Protein 7U4F (pdb70)

Secondary structure (DSSP, 8-state):
-------SPBPP-SEEEEEEE--HHHHHTTS-BEEEEEEEEEE-SS-EEEEEEEEEEESSSGGGTTTT-S--TT-EEEEEETT---BTT-EEEEE-SEEEEEE-SSSEEEEEEEEETTEEEEEEEETTEEEEEEE-SSSS--B--SS--EEETTEEEEEEEEE-SSS-EEEEEEEEETTEEEEEEE--SS----EEEEEEEETTEEEEEEE--SS-SSPEEEEE-TTT--EEEEE---SS---SS---TTT----SSS---SS-SS-----EEEETTEEEEEE-SSSSSSEEEEEEEETTTTTSTT---EEEEEEEEEEEEE---EEEEEEE-SSSEEEEEEEEEEEETTT-TTSS-EEEEEEEEEEESS------------GGGS--

B-factor: mean 16.78, std 9.75, range [7.31, 65.31]

Organism: NCBI:txid480019

Solvent-accessible surface area: 14788 Å² total; per-residue (Å²): 116,147,59,23,60,16,73,70,94,51,20,122,12,55,0,1,30,83,98,24,57,7,54,3,1,139,81,1,46,74,38,81,11,21,0,2,30,10,1,0,0,1,4,24,83,132,95,16,39,0,0,0,1,0,14,38,9,14,1,91,56,71,143,1,84,72,11,37,97,72,84,34,97,147,1,18,0,0,26,16,76,32,34,58,30,6,68,122,65,10,143,87,19,15,98,0,13,2,0,0,0,3,17,0,8,102,11,36,1,13,0,1,0,29,43,106,59,130,94,2,62,0,23,0,28,17,82,74,147,112,50,26,58,40,46,6,65,29,101,116,46,0,36,5,1,11,0,9,2,5,1,8,104,5,14,2,2,0,4,1,4,0,7,39,52,84,16,186,30,69,9,53,0,1,0,0,68,99,0,113,34,66,73,59,7,87,39,61,54,39,8,70,4,2,10,31,1,0,2,0,4,111,114,68,11,4,28,0,0,0,29,1,16,68,59,0,0,1,8,0,15,0,36,4,42,14,135,93,56,58,16,94,12,34,1,9,10,1,0,7,3,6,1,4,31,4,84,75,57,99,62,2,25,1,110,16,118,84,6,25,100,20,76,7,32,132,3,4,1,1,1,3,1,10,44,62,89,30,0,0,4,1,10,2,13,21,57,152,114,71,22,0,2,11,1,0,38,0,55,76,0,38,57,108,64,44,10,73,111,64,83,56,112,17,44,1,0,49,158,72,52,44,0,1,17,2,0,1,0,1,45,77,32,195,77,33,3,28,6,2,1,0,0,0,0,9,25,0,68,117,132,31,79,95,2,71,0,4,0,4,0,2,4,1,3,17,10,27,80,36,135,78,57,142,30,44,78,32,4,35,12,70,18,116,132,20,31,133

Sequence (388 aa):
AEYRNWSSKPQCNITGFAPFSKDNSSIRLSSAGGDIWVTREPYVSCDPDKCYQFALGQGTTLNNGHSNDTVHDRTPYRTLLMNNELGVPFHLGTKQVVCIAWSSSSCHDGKAWLHVCVTGDDENATASFIYNGRLVDSIGSWSKKILRTQESECVCINGTCTTVVVMTDGSASGKADTKILFIEEEGKKIVHTSPLSGSSAQHHVEECSCYPRYPGVRCVCRDNWKGSNRPIVDINVKDYSIVSSYVCSGLVGDTPRKNDSSSSSSHCLDPNNNEEGGHGVKGWAFDDGNDVWMGRTISEKLRSGYETFKVIEGWSKPNSKLQINRQVIVDRGNRSGYSGIFSVEGKSCINRCFYVELIRGRKQETEVLWTSNSIVVFCGTSGTYGTGSWPDGADINLMPI

Nearest PDB structures (foldseek):
  8dwb-assembly1_AAA  TM=1.002E+00  e=9.371E-78  Influenza A virus (A/Moscow/10/1999(H3N2))
  7u4g-assembly1_A  TM=1.002E+00  e=2.809E-74  Influenza A virus (A/Shandong/9/1993(H3N2))
  6n6b-assembly1_A  TM=1.002E+00  e=1.464E-73  Influenza A virus (A/Minnesota/11/2010(H3N2))
  4h53-assembly1_A  TM=1.002E+00  e=1.139E-72  Influenza A virus (A/RI/5+/1957(H2N2))
  7u4e-assembly1_D  TM=1.002E+00  e=1.617E-72  Influenza A virus (A/Bilthoven/17938/1969(H3N2))

Radius of gyration: 19.18 Å; Cα contacts (8 Å, |Δi|>4): 1269; chains: 1; bounding box: 48×46×50 Å

InterPro domains:
  IPR001860 Glycoside hydrolase, family 34 [MF_04071] (1-468)
  IPR001860 Glycoside hydrolase, family 34 [PF00064] (70-463)
  IPR033654 Sialidase, Influenza viruses A/B [cd15483] (83-466)
  IPR036278 Sialidase superfamily [SSF50939] (83-467)

Foldseek 3Di:
DFFDAQPFAADDFLDWFFDEWQLQQQVLLPAFAFFFDLKEKEAAQPAIKIKTWTPLGTFLGPSQFPAPDQADQNIFIWMDGTRHGHHPPTDRLGGASAWEWYQRNPWIWIWGWHDDQQKIKTFIQIRNGTDDMDIAPRRGHKHFASYYWDYHRQWTKTKIWGDDLAAATWIWIFIAGRRHTPDIGTADEQERAFHNWFWDDDPPWIKTWGARQYQALFTKIWTAHNPPGDIYIWTFQEQCGAWAQFDDSVPGFFHTRHGPSGPRHGTAAFGWDDDPQKIWTKHAPDNHAQFWMKIWIFVSRRPGHHGHRTDSMATAADRVFGWGHKHWYWHDDPRHIWIKMKIWRKDDPDVHPLGRHIHTIMTIIIGDPDDDDYDHDHSPDDSNSHND

Structure (mmCIF, N/CA/C/O backbone):
data_7U4F
#
_entry.id   7U4F
#
_cell.length_a   136.153
_cell.length_b   136.153
_cell.length_c   150.767
_cell.angle_alpha   90.000
_cell.angle_beta   90.000
_cell.angle_gamma   90.000
#
_symmetry.space_group_name_H-M   'I 4 2 2'
#
loop_
_entity.id
_entity.type
_entity.pdbx_description
1 polymer Neuraminidase
2 branched alpha-D-mannopyranose-(1-2)-alpha-D-mannopyranose-(1-3)-[alpha-D-mannopyranose-(1-3)-alpha-D-mannopyranose-(1-6)]beta-D-mannopyranose-(1-4)-2-acetamido-2-deoxy-beta-D-glucopyranose-(1-4)-2-acetamido-2-deoxy-beta-D-glucopyranose
3 branched beta-D-mannopyranose-(1-4)-2-acetamido-2-deoxy-beta-D-glucopyranose
4 non-polymer 'CALCIUM ION'
5 non-polymer 'SULFATE ION'
6 water water
#
loop_
_atom_site.group_PDB
_atom_site.id
_atom_site.type_symbol
_atom_site.label_atom_id
_atom_site.label_alt_id
_atom_site.label_comp_id
_atom_site.label_asym_id
_atom_site.label_entity_id
_atom_site.label_seq_id
_atom_site.pdbx_PDB_ins_code
_atom_site.Cartn_x
_atom_site.Cartn_y
_atom_site.Cartn_z
_atom_site.occupancy
_atom_site.B_iso_or_equiv
_atom_site.auth_seq_id
_atom_site.auth_comp_id
_atom_site.auth_asym_id
_atom_site.auth_atom_id
_atom_site.pdbx_PDB_model_num
ATOM 1 N N . ALA A 1 6 ? -8.445 -7.253 -23.620 1.00 39.29 82 ALA A N 1
ATOM 2 C CA . ALA A 1 6 ? -9.650 -7.593 -24.418 1.00 31.62 82 ALA A CA 1
ATOM 3 C C . ALA A 1 6 ? -10.495 -8.657 -23.716 1.00 29.88 82 ALA A C 1
ATOM 4 O O . ALA A 1 6 ? -10.001 -9.553 -23.040 1.00 33.44 82 ALA A O 1
ATOM 6 N N . GLU A 1 7 ? -11.813 -8.562 -23.905 1.00 26.05 83 GLU A N 1
ATOM 7 C CA . GLU A 1 7 ? -12.765 -9.493 -23.325 1.00 24.06 83 GLU A CA 1
ATOM 8 C C . GLU A 1 7 ? -13.531 -10.140 -24.481 1.00 16.96 83 GLU A C 1
ATOM 9 O O . GLU A 1 7 ? -13.668 -9.551 -25.566 1.00 19.00 83 GLU A O 1
ATOM 15 N N . TYR A 1 8 ? -14.096 -11.321 -24.218 1.00 15.97 84 TYR A N 1
ATOM 16 C CA . TYR A 1 8 ? -15.005 -11.913 -25.188 1.00 14.74 84 TYR A CA 1
ATOM 17 C C . TYR A 1 8 ? -16.236 -11.046 -25.332 1.00 16.87 84 TYR A C 1
ATOM 18 O O . TYR A 1 8 ? -16.835 -10.594 -24.338 1.00 17.26 84 TYR A O 1
ATOM 27 N N . ARG A 1 9 ? -16.724 -10.951 -26.580 1.00 13.83 85 ARG A N 1
ATOM 28 C CA . ARG A 1 9 ? -18.063 -10.390 -26.843 1.00 13.16 85 ARG A CA 1
ATOM 29 C C . ARG A 1 9 ? -19.132 -11.353 -26.327 1.00 12.91 85 ARG A C 1
ATOM 30 O O . ARG A 1 9 ? -19.129 -12.566 -26.604 1.00 13.77 85 ARG A O 1
ATOM 38 N N . ASN A 1 10 ? -20.163 -10.762 -25.690 1.00 13.48 86 ASN A N 1
ATOM 39 C CA . ASN A 1 10 ? -21.371 -11.499 -25.404 1.00 13.66 86 ASN A CA 1
ATOM 40 C C . ASN A 1 10 ? -22.595 -10.996 -26.176 1.00 13.98 86 ASN A C 1
ATOM 41 O O . ASN A 1 10 ? -23.587 -11.708 -26.209 1.00 15.13 86 ASN A O 1
ATOM 46 N N . TRP A 1 11 ? -22.537 -9.797 -26.766 1.00 13.26 87 TRP A N 1
ATOM 47 C CA . TRP A 1 11 ? -23.662 -9.245 -27.529 1.00 13.24 87 TRP A CA 1
ATOM 48 C C . TRP A 1 11 ? -24.930 -9.171 -26.663 1.00 15.62 87 TRP A C 1
ATOM 49 O O . TRP A 1 11 ? -26.057 -9.346 -27.161 1.00 16.30 87 TRP A O 1
ATOM 60 N N A SER A 1 12 ? -24.754 -8.838 -25.371 0.93 15.52 88 SER A N 1
ATOM 61 N N B SER A 1 12 ? -24.775 -8.815 -25.384 0.07 15.35 88 SER A N 1
ATOM 62 C CA A SER A 1 12 ? -25.903 -8.924 -24.457 0.93 17.13 88 SER A CA 1
ATOM 63 C CA B SER A 1 12 ? -25.888 -8.928 -24.451 0.07 15.53 88 SER A CA 1
ATOM 64 C C A SER A 1 12 ? -26.799 -7.684 -24.439 0.93 17.39 88 SER A C 1
ATOM 65 C C B SER A 1 12 ? -26.892 -7.780 -24.575 0.07 15.36 88 SER A C 1
ATOM 66 O O A SER A 1 12 ? -27.940 -7.719 -23.951 0.93 22.37 88 SER A O 1
ATOM 67 O O B SER A 1 12 ? -28.040 -7.924 -24.155 0.07 15.29 88 SER A O 1
ATOM 72 N N . LYS A 1 13 ? -26.480 -6.664 -25.186 1.00 15.59 89 LYS A N 1
ATOM 73 C CA . LYS A 1 13 ? -27.300 -5.466 -25.254 1.00 13.73 89 LYS A CA 1
ATOM 74 C C . LYS A 1 13 ? -28.524 -5.718 -26.132 1.00 13.47 89 LYS A C 1
ATOM 75 O O . LYS A 1 13 ? -28.522 -6.625 -27.005 1.00 14.80 89 LYS A O 1
ATOM 81 N N . PRO A 1 14 ? -29.635 -4.951 -25.961 1.00 13.74 90 PRO A N 1
ATOM 82 C CA . PRO A 1 14 ? -30.804 -5.131 -26.820 1.00 14.27 90 PRO A CA 1
ATOM 83 C C . PRO A 1 14 ? -30.517 -4.698 -28.264 1.00 13.20 90 PRO A C 1
ATOM 84 O O . PRO A 1 14 ? -29.578 -3.918 -28.505 1.00 14.27 90 PRO A O 1
ATOM 88 N N . GLN A 1 15 ? -31.351 -5.181 -29.171 1.00 13.00 91 GLN A N 1
ATOM 89 C CA . GLN A 1 15 ? -31.282 -4.716 -30.568 1.00 11.91 91 GLN A CA 1
ATOM 90 C C . GLN A 1 15 ? -31.652 -3.244 -30.593 1.00 13.16 91 GLN A C 1
ATOM 91 O O . GLN A 1 15 ? -32.591 -2.787 -29.946 1.00 15.11 91 GLN A O 1
ATOM 97 N N . CYS A 1 16 ? -30.909 -2.467 -31.389 1.00 11.87 92 CYS A N 1
ATOM 98 C CA . CYS A 1 16 ? -31.302 -1.068 -31.587 1.00 13.07 92 CYS A CA 1
ATOM 99 C C . CYS A 1 16 ? -32.697 -0.938 -32.214 1.00 13.44 92 CYS A C 1
ATOM 100 O O . CYS A 1 16 ? -33.145 -1.762 -32.990 1.00 14.35 92 CYS A O 1
ATOM 103 N N . ASN A 1 17 ? -33.323 0.214 -31.912 1.00 15.25 93 ASN A N 1
ATOM 104 C CA . ASN A 1 17 ? -34.523 0.595 -32.656 1.00 14.66 93 ASN A CA 1
ATOM 105 C C . ASN A 1 17 ? -34.161 0.838 -34.136 1.00 14.69 93 ASN A C 1
ATOM 106 O O . ASN A 1 17 ? -33.068 1.377 -34.450 1.00 16.90 93 ASN A O 1
ATOM 111 N N . ILE A 1 18 ? -35.010 0.401 -35.018 1.00 13.91 94 ILE A N 1
ATOM 112 C CA . ILE A 1 18 ? -34.775 0.460 -36.468 1.00 15.36 94 ILE A CA 1
ATOM 113 C C . ILE A 1 18 ? -35.967 1.190 -37.069 1.00 15.76 94 ILE A C 1
ATOM 114 O O . ILE A 1 18 ? -37.112 0.685 -36.921 1.00 16.97 94 ILE A O 1
ATOM 119 N N . THR A 1 19 ? -35.712 2.307 -37.794 1.00 13.07 95 THR A N 1
ATOM 120 C CA . THR A 1 19 ? -36.759 2.892 -38.629 1.00 12.85 95 THR A CA 1
ATOM 121 C C . THR A 1 19 ? -36.497 2.652 -40.120 1.00 11.39 95 THR A C 1
ATOM 122 O O . THR A 1 19 ? -37.315 3.082 -40.945 1.00 12.09 95 THR A O 1
ATOM 126 N N . GLY A 1 20 ? -35.359 1.989 -40.439 1.00 11.56 96 GLY A N 1
ATOM 127 C CA . GLY A 1 20 ? -34.922 1.757 -41.825 1.00 11.33 96 GLY A CA 1
ATOM 128 C C . GLY A 1 20 ? -33.406 1.748 -41.754 1.00 10.35 96 GLY A C 1
ATOM 129 O O . GLY A 1 20 ? -32.840 1.458 -40.691 1.00 11.34 96 GLY A O 1
ATOM 130 N N . PHE A 1 21 ? -32.816 2.055 -42.915 1.00 10.89 97 PHE A N 1
ATOM 131 C CA . PHE A 1 21 ? -31.361 1.897 -43.044 1.00 10.01 97 PHE A CA 1
ATOM 132 C C . PHE A 1 21 ? -30.751 3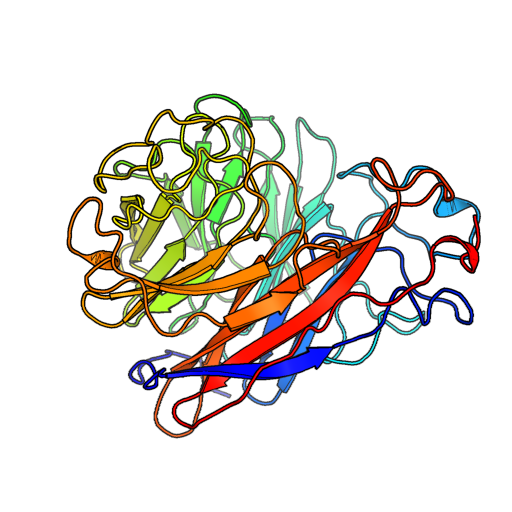.139 -43.704 1.00 10.30 97 PHE A C 1
ATOM 133 O O . PHE A 1 21 ? -31.385 3.846 -44.498 1.00 12.30 97 PHE A O 1
ATOM 141 N N . ALA A 1 22 ? -29.502 3.440 -43.321 1.00 10.23 98 ALA A N 1
ATOM 142 C CA . ALA A 1 22 ? -28.779 4.596 -43.854 1.00 11.37 98 ALA A CA 1
ATOM 143 C C . ALA A 1 22 ? -27.521 4.102 -44.557 1.00 11.10 98 ALA A C 1
ATOM 144 O O . ALA A 1 22 ? -26.912 3.100 -44.148 1.00 9.77 98 ALA A O 1
ATOM 146 N N . PRO A 1 23 ? -27.033 4.884 -45.533 1.00 10.32 99 PRO A N 1
ATOM 147 C CA . PRO A 1 23 ? -25.824 4.470 -46.280 1.00 10.24 99 PRO A CA 1
ATOM 148 C C . PRO A 1 23 ? -24.623 4.399 -45.323 1.00 9.86 99 PRO A C 1
ATOM 149 O O . PRO A 1 23 ? -24.393 5.289 -44.483 1.00 10.57 99 PRO A O 1
ATOM 153 N N . PHE A 1 24 ? -23.759 3.370 -45.550 1.00 9.36 100 PHE A N 1
ATOM 154 C CA . PHE A 1 24 ? -22.593 3.188 -44.719 1.00 9.55 100 PHE A CA 1
ATOM 155 C C . PHE A 1 24 ? -21.289 3.087 -45.539 1.00 9.93 100 PHE A C 1
ATOM 156 O O . PHE A 1 24 ? -20.318 3.717 -45.147 1.00 11.10 100 PHE A O 1
ATOM 164 N N . SER A 1 25 ? -21.259 2.291 -46.616 1.00 9.26 101 SER A N 1
ATOM 165 C CA . SER A 1 25 ? -19.995 2.136 -47.371 1.00 9.40 101 SER A CA 1
ATOM 166 C C . SER A 1 25 ? -20.292 1.706 -48.799 1.00 9.20 101 SER A C 1
ATOM 167 O O . SER A 1 25 ? -21.305 1.077 -49.090 1.00 9.74 101 SER A O 1
ATOM 170 N N . LYS A 1 26 ? -19.342 1.980 -49.690 1.00 8.77 102 LYS A N 1
ATOM 171 C CA . LYS A 1 26 ? -19.409 1.510 -51.078 1.00 9.29 102 LYS A CA 1
ATOM 172 C C . LYS A 1 26 ? -17.975 1.458 -51.589 1.00 9.36 102 LYS A C 1
ATOM 173 O O . LYS A 1 26 ? -17.200 2.387 -51.297 1.00 10.68 102 LYS A O 1
ATOM 179 N N . ASP A 1 27 ? -17.622 0.397 -52.337 1.00 9.27 103 ASP A N 1
ATOM 180 C CA . ASP A 1 27 ? -16.205 0.327 -52.729 1.00 10.27 103 ASP A CA 1
ATOM 181 C C . ASP A 1 27 ? -15.924 0.654 -54.198 1.00 9.40 103 ASP A C 1
ATOM 182 O O . ASP A 1 27 ? -14.770 0.911 -54.537 1.00 9.68 103 ASP A O 1
ATOM 187 N N . ASN A 1 28 ? -16.945 0.693 -55.095 1.00 9.24 104 ASN A N 1
ATOM 188 C CA . ASN A 1 28 ? -16.737 1.115 -56.488 1.00 8.95 104 ASN A CA 1
ATOM 189 C C . ASN A 1 28 ? -15.689 0.253 -57.181 1.00 9.90 104 ASN A C 1
ATOM 190 O O . ASN A 1 28 ? -14.986 0.729 -58.095 1.00 10.08 104 ASN A O 1
ATOM 195 N N . SER A 1 29 ? -15.558 -1.015 -56.810 1.00 9.44 105 SER A N 1
ATOM 196 C CA A SER A 1 29 ? -14.472 -1.900 -57.239 0.35 9.44 105 SER A CA 1
ATOM 197 C CA B SER A 1 29 ? -14.380 -1.740 -57.251 0.65 9.24 105 SER A CA 1
ATOM 198 C C . SER A 1 29 ? -14.345 -2.017 -58.754 1.00 9.32 105 SER A C 1
ATOM 199 O O . SER A 1 29 ? -13.236 -2.116 -59.314 1.00 9.60 105 SER A O 1
ATOM 204 N N . ILE A 1 30 ? -15.491 -2.194 -59.423 1.00 8.84 106 ILE A N 1
ATOM 205 C CA . ILE A 1 30 ? -15.483 -2.498 -60.853 1.00 8.89 106 ILE A CA 1
ATOM 206 C C . ILE A 1 30 ? -15.099 -1.240 -61.646 1.00 8.92 106 ILE A C 1
ATOM 207 O O . ILE A 1 30 ? -14.261 -1.307 -62.547 1.00 8.72 106 ILE A O 1
ATOM 212 N N . ARG A 1 31 ? -15.671 -0.076 -61.273 1.00 8.38 107 ARG A N 1
ATOM 213 C CA . ARG A 1 31 ? -15.224 1.172 -61.911 1.00 8.30 107 ARG A CA 1
ATOM 214 C C . ARG A 1 31 ? -13.708 1.343 -61.748 1.00 8.93 107 ARG A C 1
ATOM 215 O O . ARG A 1 31 ? -13.011 1.686 -62.729 1.00 8.98 107 ARG A O 1
ATOM 223 N N . LEU A 1 32 ? -13.155 1.077 -60.542 1.00 8.35 108 LEU A N 1
ATOM 224 C CA . LEU A 1 32 ? -11.716 1.227 -60.307 1.00 8.05 108 LEU A CA 1
ATOM 225 C C . LEU A 1 32 ? -10.914 0.225 -61.123 1.00 8.87 108 LEU A C 1
ATOM 226 O O . LEU A 1 32 ? -9.785 0.551 -61.558 1.00 9.69 108 LEU A O 1
ATOM 231 N N . SER A 1 33 ? -11.477 -0.972 -61.375 1.00 8.89 109 SER A N 1
ATOM 232 C CA A SER A 1 33 ? -10.648 -1.984 -62.033 0.33 9.42 109 SER A CA 1
ATOM 233 C CA B SER A 1 33 ? -10.759 -2.053 -62.079 0.67 9.04 109 SER A CA 1
ATOM 234 C C . SER A 1 33 ? -10.387 -1.659 -63.514 1.00 10.36 109 SER A C 1
ATOM 235 O O . SER A 1 33 ? -9.554 -2.337 -64.134 1.00 10.76 109 SER A O 1
ATOM 240 N N . ALA A 1 34 ? -11.093 -0.676 -64.084 1.00 9.43 110 ALA A N 1
ATOM 241 C CA . ALA A 1 34 ? -10.818 -0.179 -65.461 1.00 9.97 110 ALA A CA 1
ATOM 242 C C . ALA A 1 34 ? -9.625 0.759 -65.454 1.00 11.47 110 ALA A C 1
ATOM 243 O O . ALA A 1 34 ? -9.172 1.129 -66.551 1.00 15.36 110 ALA A O 1
ATOM 245 N N . GLY A 1 35 ? -9.044 1.082 -64.330 1.00 9.78 111 GLY A N 1
ATOM 246 C CA . GLY A 1 35 ? -7.867 1.952 -64.273 1.00 10.40 111 GLY A CA 1
ATOM 247 C C . GLY A 1 35 ? -7.107 1.700 -62.982 1.00 10.65 111 GLY A C 1
ATOM 248 O O . GLY A 1 35 ? -6.896 2.560 -62.125 1.00 11.79 111 GLY A O 1
ATOM 249 N N . GLY A 1 36 ? -6.697 0.433 -62.809 1.00 10.10 112 GLY A N 1
ATOM 250 C CA . GLY A 1 36 ? -6.085 0.021 -61.547 1.00 10.46 112 GLY A CA 1
ATOM 251 C C . GLY A 1 36 ? -6.078 -1.503 -61.482 1.00 9.73 112 GLY A C 1
ATOM 252 O O . GLY A 1 36 ? -6.911 -2.141 -62.138 1.00 10.62 112 GLY A O 1
ATOM 253 N N . ASP A 1 37 ? -5.162 -2.009 -60.671 1.00 9.29 113 ASP A N 1
ATOM 254 C CA . ASP A 1 37 ? -5.042 -3.468 -60.504 1.00 9.47 113 ASP A CA 1
ATOM 255 C C . ASP A 1 37 ? -5.868 -3.875 -59.295 1.00 10.29 113 ASP A C 1
ATOM 256 O O . ASP A 1 37 ? -5.484 -3.658 -58.124 1.00 11.21 113 ASP A O 1
ATOM 261 N N . ILE A 1 38 ? -7.052 -4.429 -59.567 1.00 8.52 114 ILE A N 1
ATOM 262 C CA . ILE A 1 38 ? -8.060 -4.758 -58.560 1.00 8.89 114 ILE A CA 1
ATOM 263 C C . ILE A 1 38 ? -8.427 -6.221 -58.699 1.00 8.43 114 ILE A C 1
ATOM 264 O O . ILE A 1 38 ? -8.581 -6.752 -59.802 1.00 8.84 114 ILE A O 1
ATOM 269 N N . TRP A 1 39 ? -8.519 -6.912 -57.548 1.00 8.33 115 TRP A N 1
ATOM 270 C CA . TRP A 1 39 ? -8.892 -8.323 -57.542 1.00 8.16 115 TRP A CA 1
ATOM 271 C C . TRP A 1 39 ? -10.232 -8.594 -58.208 1.00 8.08 115 TRP A C 1
ATOM 272 O O . TRP A 1 39 ? -11.198 -7.858 -57.956 1.00 8.97 115 TRP A O 1
ATOM 283 N N . VAL A 1 40 ? -10.318 -9.739 -58.880 1.00 7.63 116 VAL A N 1
ATOM 284 C CA . VAL A 1 40 ? -11.604 -10.321 -59.253 1.00 7.98 116 VAL A CA 1
ATOM 285 C C . VAL A 1 40 ? -12.145 -11.113 -58.075 1.00 8.82 116 VAL A C 1
ATOM 286 O O . VAL A 1 40 ? -11.405 -11.907 -57.451 1.00 9.05 116 VAL A O 1
ATOM 290 N N . THR A 1 41 ? -13.414 -10.862 -57.725 1.00 8.59 117 THR A N 1
ATOM 291 C CA . THR A 1 41 ? -14.029 -11.448 -56.524 1.00 8.95 117 THR A CA 1
ATOM 292 C C . THR A 1 41 ? -15.418 -11.956 -56.852 1.00 9.23 117 THR A C 1
ATOM 293 O O . THR A 1 41 ? -15.989 -11.647 -57.897 1.00 9.37 117 THR A O 1
ATOM 297 N N . ARG A 1 42 ? -15.987 -12.661 -55.854 1.00 8.12 118 ARG A N 1
ATOM 298 C CA . ARG A 1 42 ? -17.432 -12.836 -55.688 1.00 8.36 118 ARG A CA 1
ATOM 299 C C . ARG A 1 42 ? -17.615 -13.261 -54.235 1.00 8.45 118 ARG A C 1
ATOM 300 O O . ARG A 1 42 ? -16.647 -13.462 -53.470 1.00 9.19 118 ARG A O 1
ATOM 308 N N . GLU A 1 43 ? -18.914 -13.385 -53.826 1.00 8.32 119 GLU A N 1
ATOM 309 C CA . GLU A 1 43 ? -19.272 -13.811 -52.459 1.00 9.40 119 GLU A CA 1
ATOM 310 C C . GLU A 1 43 ? -18.609 -12.940 -51.385 1.00 9.23 119 GLU A C 1
ATOM 311 O O . GLU A 1 43 ? -17.941 -13.439 -50.453 1.00 9.59 119 GLU A O 1
ATOM 317 N N . PRO A 1 44 ? -18.806 -11.621 -51.429 1.00 8.05 120 PRO A N 1
ATOM 318 C CA . PRO A 1 44 ? -18.264 -10.714 -50.393 1.00 8.72 120 PRO A CA 1
ATOM 319 C C . PRO A 1 44 ? -19.079 -10.769 -49.109 1.00 8.23 120 PRO A C 1
ATOM 320 O O . PRO A 1 44 ? -20.238 -11.211 -49.104 1.00 9.17 120 PRO A O 1
ATOM 324 N N . TYR A 1 45 ? -18.504 -10.220 -48.052 1.00 8.71 121 TYR A N 1
ATOM 325 C CA . TYR A 1 45 ? -19.279 -9.960 -46.837 1.00 8.35 121 TYR A CA 1
ATOM 326 C C . TYR A 1 45 ? -18.519 -8.965 -45.981 1.00 9.53 121 TYR A C 1
ATOM 327 O O . TYR A 1 45 ? -17.405 -8.506 -46.351 1.00 9.45 121 TYR A O 1
ATOM 336 N N . VAL A 1 46 ? -19.130 -8.564 -44.856 1.00 8.82 122 VAL A N 1
ATOM 337 C CA . VAL A 1 46 ? -18.567 -7.585 -43.944 1.00 9.26 122 VAL A CA 1
ATOM 338 C C . VAL A 1 46 ? -18.602 -8.196 -42.544 1.00 9.77 122 VAL A C 1
ATOM 339 O O . VAL A 1 46 ? -19.583 -8.852 -42.154 1.00 10.55 122 VAL A O 1
ATOM 343 N N . SER A 1 47 ? -17.574 -7.940 -41.741 1.00 9.60 123 SER A N 1
ATOM 344 C CA . SER A 1 47 ? -17.598 -8.294 -40.323 1.00 9.57 123 SER A CA 1
ATOM 345 C C . SER A 1 47 ? -16.706 -7.290 -39.583 1.00 9.76 123 SER A C 1
ATOM 346 O O . SER A 1 47 ? -15.681 -6.823 -40.156 1.00 10.91 123 SER A O 1
ATOM 349 N N . CYS A 1 48 ? -17.079 -6.950 -38.343 1.00 10.09 124 CYS A N 1
ATOM 350 C CA . CYS A 1 48 ? -16.324 -5.936 -37.609 1.00 10.74 124 CYS A CA 1
ATOM 351 C C . CYS A 1 48 ? -15.668 -6.509 -36.364 1.00 11.53 124 CYS A C 1
ATOM 352 O O . CYS A 1 48 ? -16.283 -7.340 -35.682 1.00 14.29 124 CYS A O 1
ATOM 355 N N . ASP A 1 49 ? -14.436 -6.086 -36.099 1.00 11.00 125 ASP A N 1
ATOM 356 C CA . ASP A 1 49 ? -13.872 -6.309 -34.762 1.00 12.57 125 ASP A CA 1
ATOM 357 C C . ASP A 1 49 ? -14.447 -5.216 -33.857 1.00 12.08 125 ASP A C 1
ATOM 358 O O . ASP A 1 49 ? -15.239 -4.409 -34.302 1.00 13.29 125 ASP A O 1
ATOM 363 N N . PRO A 1 50 ? -14.122 -5.136 -32.537 1.00 12.81 126 PRO A N 1
ATOM 364 C CA . PRO A 1 50 ? -14.805 -4.165 -31.683 1.00 13.79 126 PRO A CA 1
ATOM 365 C C . PRO A 1 50 ? -14.553 -2.710 -32.062 1.00 14.54 126 PRO A C 1
ATOM 366 O O . PRO A 1 50 ? -15.373 -1.862 -31.662 1.00 16.58 126 PRO A O 1
ATOM 370 N N . ASP A 1 51 ? -13.493 -2.437 -32.815 1.00 14.20 127 ASP A N 1
ATOM 371 C CA . ASP A 1 51 ? -13.219 -1.057 -33.238 1.00 15.73 127 ASP A CA 1
ATOM 372 C C . ASP A 1 51 ? -13.649 -0.686 -34.660 1.00 15.35 127 ASP A C 1
ATOM 373 O O . ASP A 1 51 ? -14.109 0.454 -34.884 1.00 16.19 127 ASP A O 1
ATOM 378 N N . LYS A 1 52 ? -13.488 -1.614 -35.608 1.00 13.88 128 LYS A N 1
ATOM 379 C CA . LYS A 1 52 ? -13.702 -1.218 -37.002 1.00 14.96 128 LYS A CA 1
ATOM 380 C C . LYS A 1 52 ? -14.085 -2.416 -37.854 1.00 13.28 128 LYS A C 1
ATOM 381 O O . LYS A 1 52 ? -13.857 -3.591 -37.508 1.00 12.89 128 LYS A O 1
ATOM 387 N N . CYS A 1 53 ? -14.689 -2.047 -38.989 1.00 12.33 129 CYS A N 1
ATOM 388 C CA . CYS A 1 53 ? -15.245 -3.029 -39.911 1.00 10.49 129 CYS A CA 1
ATOM 389 C C . CYS A 1 53 ? -14.277 -3.371 -41.033 1.00 10.03 129 CYS A C 1
ATOM 390 O O . CYS A 1 53 ? -13.453 -2.557 -41.492 1.00 10.86 129 CYS A O 1
ATOM 393 N N . TYR A 1 54 ? -14.394 -4.621 -41.478 1.00 9.25 130 TYR A N 1
ATOM 394 C CA . TYR A 1 54 ? -13.612 -5.153 -42.595 1.00 9.10 130 TYR A CA 1
ATOM 395 C C . TYR A 1 54 ? -14.507 -5.716 -43.671 1.00 9.22 130 TYR A C 1
ATOM 396 O O . TYR A 1 54 ? -15.586 -6.276 -43.418 1.00 10.53 130 TYR A O 1
ATOM 405 N N . GLN A 1 55 ? -14.076 -5.565 -44.938 1.00 8.81 131 GLN A N 1
ATOM 406 C CA . GLN A 1 55 ? -14.709 -6.267 -46.042 1.00 8.87 131 GLN A CA 1
ATOM 407 C C . GLN A 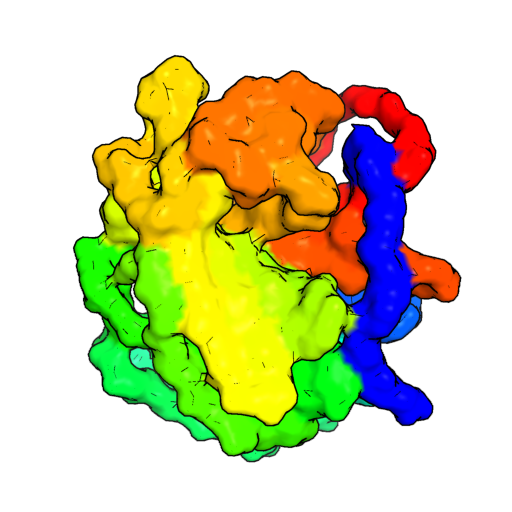1 55 ? -13.882 -7.477 -46.415 1.00 8.37 131 GLN A C 1
ATOM 408 O O . GLN A 1 55 ? -12.630 -7.487 -46.391 1.00 9.85 131 GLN A O 1
ATOM 414 N N . PHE A 1 56 ? -14.633 -8.509 -46.810 1.00 8.22 132 PHE A N 1
ATOM 415 C CA . PHE A 1 56 ? -14.091 -9.790 -47.195 1.00 7.94 132 PHE A CA 1
ATOM 416 C C . PHE A 1 56 ? -14.677 -10.195 -48.533 1.00 8.11 132 PHE A C 1
ATOM 417 O O . PHE A 1 56 ? -15.803 -9.783 -48.901 1.00 8.39 132 PHE A O 1
ATOM 425 N N . ALA A 1 57 ? -13.956 -11.059 -49.289 1.00 8.87 133 ALA A N 1
ATOM 426 C CA . ALA A 1 57 ? -14.566 -11.707 -50.472 1.00 8.60 133 ALA A CA 1
ATOM 427 C C . ALA A 1 57 ? -13.687 -12.854 -50.906 1.00 8.20 133 ALA A C 1
ATOM 428 O O . ALA A 1 57 ? -12.535 -12.954 -50.474 1.00 9.93 133 ALA A O 1
ATOM 430 N N . LEU A 1 58 ? -14.240 -13.711 -51.744 1.00 8.27 134 LEU A N 1
ATOM 431 C CA . LEU A 1 58 ? -13.430 -14.776 -52.332 1.00 8.41 134 LEU A CA 1
ATOM 432 C C . LEU A 1 58 ? -12.806 -14.297 -53.632 1.00 8.53 134 LEU A C 1
ATOM 433 O O . LEU A 1 58 ? -13.483 -14.018 -54.624 1.00 8.67 134 LEU A O 1
ATOM 438 N N . GLY A 1 59 ? -11.481 -14.164 -53.585 1.00 8.60 135 GLY A N 1
ATOM 439 C CA . GLY A 1 59 ? -10.773 -13.827 -54.812 1.00 8.21 135 GLY A CA 1
ATOM 440 C C . GLY A 1 59 ? -10.831 -14.979 -55.829 1.00 9.03 135 GLY A C 1
ATOM 441 O O . GLY A 1 59 ? -11.168 -16.141 -55.490 1.00 8.98 135 GLY A O 1
ATOM 442 N N . GLN A 1 60 ? -10.461 -14.645 -57.086 1.00 8.70 136 GLN A N 1
ATOM 443 C CA . GLN A 1 60 ? -10.324 -15.645 -58.140 1.00 9.06 136 GLN A CA 1
ATOM 444 C C . GLN A 1 60 ? -8.865 -15.829 -58.545 1.00 8.90 136 GLN A C 1
ATOM 445 O O . GLN A 1 60 ? -8.582 -16.276 -59.671 1.00 10.48 136 GLN A O 1
ATOM 451 N N . GLY A 1 61 ? -7.928 -15.438 -57.662 1.00 8.31 137 GLY A N 1
ATOM 452 C CA . GLY A 1 61 ? -6.511 -15.654 -57.968 1.00 8.94 137 GLY A CA 1
ATOM 453 C C . GLY A 1 61 ? -5.993 -14.760 -59.093 1.00 8.04 137 GLY A C 1
ATOM 454 O O . GLY A 1 61 ? -5.007 -15.138 -59.736 1.00 9.27 137 GLY A O 1
ATOM 455 N N . THR A 1 62 ? -6.645 -13.610 -59.331 1.00 7.93 138 THR A N 1
ATOM 456 C CA . THR A 1 62 ? -6.294 -12.767 -60.471 1.00 8.53 138 THR A CA 1
ATOM 457 C C . THR A 1 62 ? -6.872 -11.393 -60.191 1.00 7.86 138 THR A C 1
ATOM 458 O O . THR A 1 62 ? -7.884 -11.241 -59.485 1.00 8.45 138 THR A O 1
ATOM 462 N N . THR A 1 63 ? -6.244 -10.399 -60.818 1.00 8.40 139 THR A N 1
ATOM 463 C CA . THR A 1 63 ? -6.851 -9.094 -61.030 1.00 7.78 139 THR A CA 1
ATOM 464 C C . THR A 1 63 ? -7.751 -9.099 -62.257 1.00 7.96 139 THR A C 1
ATOM 465 O O . THR A 1 63 ? -7.763 -10.071 -63.046 1.00 8.62 139 THR A O 1
ATOM 469 N N . LEU A 1 64 ? -8.517 -8.000 -62.434 1.00 8.10 140 LEU A N 1
ATOM 470 C CA . LEU A 1 64 ? -9.489 -7.975 -63.548 1.00 8.73 140 LEU A CA 1
ATOM 471 C C . LEU A 1 64 ? -8.824 -7.722 -64.900 1.00 8.93 140 LEU A C 1
ATOM 472 O O . LEU A 1 64 ? -9.073 -8.429 -65.884 1.00 9.22 140 LEU A O 1
ATOM 477 N N . ASN A 1 65 ? -7.939 -6.708 -64.965 1.00 8.76 141 ASN A N 1
ATOM 478 C CA . ASN A 1 65 ? -7.206 -6.401 -66.186 1.00 9.03 141 ASN A CA 1
ATOM 479 C C . ASN A 1 65 ? -5.994 -7.348 -66.239 1.00 8.28 141 ASN A C 1
ATOM 480 O O . ASN A 1 65 ? -4.877 -6.985 -65.826 1.00 10.03 141 ASN A O 1
ATOM 485 N N . ASN A 1 66 ? -6.271 -8.555 -66.669 1.00 8.55 142 ASN A N 1
ATOM 486 C CA . ASN A 1 66 ? -5.333 -9.669 -66.536 1.00 8.42 142 ASN A CA 1
ATOM 487 C C . ASN A 1 66 ? -5.948 -10.786 -67.371 1.00 8.31 142 ASN A C 1
ATOM 488 O O . ASN A 1 66 ? -7.138 -11.063 -67.232 1.00 9.37 142 ASN A O 1
ATOM 493 N N . GLY A 1 67 ? -5.157 -11.500 -68.175 1.00 8.90 143 GLY A N 1
ATOM 494 C CA . GLY A 1 67 ? -5.713 -12.571 -68.972 1.00 9.20 143 GLY A CA 1
ATOM 495 C C . GLY A 1 67 ? -6.367 -13.655 -68.106 1.00 9.60 143 GLY A C 1
ATOM 496 O O . GLY A 1 67 ? -7.266 -14.377 -68.586 1.00 10.37 143 GLY A O 1
ATOM 497 N N . HIS A 1 68 ? -5.878 -13.829 -66.845 1.00 9.34 144 HIS A N 1
ATOM 498 C CA . HIS A 1 68 ? -6.456 -14.876 -65.980 1.00 8.10 144 HIS A CA 1
ATOM 499 C C . HIS A 1 68 ? -7.860 -14.516 -65.505 1.00 9.61 144 HIS A C 1
ATOM 500 O O . HIS A 1 68 ? -8.496 -15.377 -64.859 1.00 10.18 144 HIS A O 1
ATOM 507 N N . SER A 1 69 ? -8.378 -13.319 -65.810 1.00 8.72 145 SER A N 1
ATOM 508 C CA . SER A 1 69 ? -9.788 -13.080 -65.414 1.00 9.13 145 SER A CA 1
ATOM 509 C C . SER A 1 69 ? -10.784 -13.754 -66.370 1.00 9.80 145 SER A C 1
ATOM 510 O O . SER A 1 69 ? -11.982 -13.815 -66.040 1.00 9.85 145 SER A O 1
ATOM 513 N N . ASN A 1 70 ? -10.337 -14.276 -67.517 1.00 9.56 146 ASN A N 1
ATOM 514 C CA . ASN A 1 70 ? -11.257 -15.020 -68.410 1.00 9.72 146 ASN A CA 1
ATOM 515 C C . ASN A 1 70 ? -11.856 -16.199 -67.641 1.00 10.90 146 ASN A C 1
ATOM 516 O O . ASN A 1 70 ? -11.164 -16.981 -66.999 1.00 12.04 146 ASN A O 1
ATOM 521 N N . ASP A 1 71 ? -13.179 -16.361 -67.818 1.00 11.02 147 ASP A N 1
ATOM 522 C CA . ASP A 1 71 ? -13.939 -17.518 -67.329 1.00 12.31 147 ASP A CA 1
ATOM 523 C C . ASP A 1 71 ? -13.806 -17.690 -65.815 1.00 12.48 147 ASP A C 1
ATOM 524 O O . ASP A 1 71 ? -13.714 -18.811 -65.310 1.00 14.41 147 ASP A O 1
ATOM 529 N N . THR A 1 72 ? -13.976 -16.569 -65.109 1.00 10.61 148 THR A N 1
ATOM 530 C CA . THR A 1 72 ? -14.042 -16.508 -63.635 1.00 10.24 148 THR A CA 1
ATOM 531 C C . THR A 1 72 ? -15.487 -16.621 -63.130 1.00 10.04 148 THR A C 1
ATOM 532 O O . THR A 1 72 ? -15.749 -16.407 -61.937 1.00 10.44 148 THR A O 1
ATOM 536 N N . VAL A 1 73 ? -16.399 -17.082 -64.000 1.00 10.43 149 VAL A N 1
ATOM 537 C CA . VAL A 1 73 ? -17.760 -17.333 -63.531 1.00 11.18 149 VAL A CA 1
ATOM 538 C C . VAL A 1 73 ? -17.815 -18.527 -62.568 1.00 11.34 149 VAL A C 1
ATOM 539 O O . VAL A 1 73 ? -18.754 -18.563 -61.740 1.00 13.01 149 VAL A O 1
ATOM 543 N N . HIS A 1 74 ? -16.879 -19.440 -62.651 1.00 11.23 150 HIS A N 1
ATOM 544 C CA . HIS A 1 74 ? -17.004 -20.664 -61.865 1.00 11.84 150 HIS A CA 1
ATOM 545 C C . HIS A 1 74 ? -16.778 -20.451 -60.372 1.00 11.07 150 HIS A C 1
ATOM 546 O O . HIS A 1 74 ? -15.948 -19.618 -59.968 1.00 11.70 150 HIS A O 1
ATOM 553 N N . ASP A 1 75 ? -17.502 -21.190 -59.540 1.00 10.31 151 ASP A N 1
ATOM 554 C CA . ASP A 1 75 ? -17.435 -20.976 -58.094 1.00 10.32 151 ASP A CA 1
ATOM 555 C C . ASP A 1 75 ? -16.192 -21.553 -57.408 1.00 10.17 151 ASP A C 1
ATOM 556 O O . ASP A 1 75 ? -15.790 -20.999 -56.374 1.00 11.34 151 ASP A O 1
ATOM 561 N N . ARG A 1 76 ? -15.636 -22.662 -57.892 1.00 10.03 152 ARG A N 1
ATOM 562 C CA . ARG A 1 76 ? -14.625 -23.363 -57.100 1.00 9.64 152 ARG A CA 1
ATOM 563 C C . ARG A 1 76 ? -13.397 -23.626 -57.967 1.00 10.82 152 ARG A C 1
ATOM 564 O O . ARG A 1 76 ? -13.467 -24.310 -59.008 1.00 11.95 152 ARG A O 1
ATOM 572 N N . THR A 1 77 ? -12.260 -23.058 -57.519 1.00 9.62 153 THR A N 1
ATOM 573 C CA . THR A 1 77 ? -10.968 -23.381 -58.133 1.00 9.44 153 THR A CA 1
ATOM 574 C C . THR A 1 77 ? -9.942 -23.415 -57.006 1.00 9.61 153 THR A C 1
ATOM 575 O O . THR A 1 77 ? -10.223 -22.882 -55.923 1.00 9.71 153 THR A O 1
ATOM 579 N N . PRO A 1 78 ? -8.746 -23.991 -57.230 1.00 9.53 154 PRO A N 1
ATOM 580 C CA . PRO A 1 78 ? -7.719 -24.026 -56.178 1.00 9.72 154 PRO A CA 1
ATOM 581 C C . PRO A 1 78 ? -7.021 -22.685 -55.982 1.00 9.61 154 PRO A C 1
ATOM 582 O O . PRO A 1 78 ? -6.151 -22.586 -55.123 1.00 10.64 154 PRO A O 1
ATOM 586 N N . TYR A 1 79 ? -7.424 -21.662 -56.773 1.00 9.23 155 TYR A N 1
ATOM 587 C CA . TYR A 1 79 ? -6.732 -20.373 -56.698 1.00 8.96 155 TYR A CA 1
ATOM 588 C C . TYR A 1 79 ? -7.562 -19.405 -55.886 1.00 9.64 155 TYR A C 1
ATOM 589 O O . TYR A 1 79 ? -7.070 -18.305 -55.588 1.00 10.89 155 TYR A O 1
ATOM 598 N N . ARG A 1 80 ? -8.796 -19.737 -55.513 1.00 8.82 156 ARG A N 1
ATOM 599 C CA . ARG A 1 80 ? -9.599 -18.818 -54.718 1.00 8.96 156 ARG A CA 1
ATOM 600 C C . ARG A 1 80 ? -9.073 -18.765 -53.293 1.00 9.35 156 ARG A C 1
ATOM 601 O O . ARG A 1 80 ? -8.704 -19.782 -52.660 1.00 9.19 156 ARG A O 1
ATOM 609 N N . THR A 1 81 ? -8.990 -17.548 -52.772 1.00 8.80 157 THR A N 1
ATOM 610 C CA . THR A 1 81 ? -8.509 -17.260 -51.418 1.00 8.15 157 THR A CA 1
ATOM 611 C C . THR A 1 81 ? -9.421 -16.218 -50.810 1.00 8.36 157 THR A C 1
ATOM 612 O O . THR A 1 81 ? -10.071 -15.428 -51.520 1.00 9.67 157 THR A O 1
ATOM 616 N N . LEU A 1 82 ? -9.524 -16.209 -49.481 1.00 8.78 158 LEU A N 1
ATOM 617 C CA . LEU A 1 82 ? -10.336 -15.205 -48.800 1.00 8.82 158 LEU A CA 1
ATOM 618 C C . LEU A 1 82 ? -9.521 -13.930 -48.632 1.00 8.59 158 LEU A C 1
ATOM 619 O O . LEU A 1 82 ? -8.436 -13.937 -48.007 1.00 10.04 158 LEU A O 1
ATOM 624 N N . LEU A 1 83 ? -10.034 -12.843 -49.182 1.00 7.90 159 LEU A N 1
ATOM 625 C CA . LEU A 1 83 ? -9.414 -11.517 -49.078 1.00 8.60 159 LEU A CA 1
ATOM 626 C C . LEU A 1 83 ? -10.018 -10.766 -47.900 1.00 8.85 159 LEU A C 1
ATOM 627 O O . LEU A 1 83 ? -11.213 -10.901 -47.619 1.00 9.21 159 LEU A O 1
ATOM 632 N N . MET A 1 84 ? -9.194 -9.936 -47.226 1.00 8.29 160 MET A N 1
ATOM 633 C CA . MET A 1 84 ? -9.684 -9.136 -46.104 1.00 9.58 160 MET A CA 1
ATOM 634 C C . MET A 1 84 ? -8.967 -7.809 -46.057 1.00 9.10 160 MET A C 1
ATOM 635 O O . MET A 1 84 ? -7.739 -7.797 -45.976 1.00 11.00 160 MET A O 1
ATOM 640 N N . ASN A 1 85 ? -9.747 -6.717 -46.086 1.00 8.87 161 ASN A N 1
ATOM 641 C CA A ASN A 1 85 ? -9.234 -5.350 -45.964 0.50 9.58 161 ASN A CA 1
ATOM 642 C CA B ASN A 1 85 ? -9.107 -5.450 -45.725 0.50 9.82 161 ASN A CA 1
ATOM 643 C C . ASN A 1 85 ? -10.156 -4.571 -45.057 1.00 9.18 161 ASN A C 1
ATOM 644 O O . ASN A 1 85 ? -11.312 -4.959 -44.883 1.00 10.18 161 ASN A O 1
ATOM 653 N N . GLU A 1 86 ? -9.731 -3.393 -44.556 1.00 9.44 162 GLU A N 1
ATOM 654 C CA . GLU A 1 86 ? -10.711 -2.527 -43.873 1.00 9.44 162 GLU A CA 1
ATOM 655 C C . GLU A 1 86 ? -11.836 -2.174 -44.854 1.00 9.93 162 GLU A C 1
ATOM 656 O O . GLU A 1 86 ? -11.663 -2.098 -46.089 1.00 10.47 162 GLU A O 1
ATOM 662 N N . LEU A 1 87 ? -13.050 -2.008 -44.292 1.00 9.45 163 LEU A N 1
ATOM 663 C CA . LEU A 1 87 ? -14.211 -1.711 -45.119 1.00 9.59 163 LEU A CA 1
ATOM 664 C C . LEU A 1 87 ? -14.009 -0.376 -45.855 1.00 9.86 163 LEU A C 1
ATOM 665 O O . LEU A 1 87 ? -13.584 0.626 -45.261 1.00 11.71 163 LEU A O 1
ATOM 670 N N . GLY A 1 88 ? -14.276 -0.423 -47.173 1.00 10.13 164 GLY A N 1
ATOM 671 C CA . GLY A 1 88 ? -14.139 0.789 -48.000 1.00 10.16 164 GLY A CA 1
ATOM 672 C C . GLY A 1 88 ? -12.784 0.831 -48.704 1.00 10.43 164 GLY A C 1
ATOM 673 O O . GLY A 1 88 ? -12.579 1.741 -49.531 1.00 10.65 164 GLY A O 1
ATOM 674 N N . VAL A 1 89 ? -11.847 -0.041 -48.334 1.00 10.56 165 VAL A N 1
ATOM 675 C CA . VAL A 1 89 ? -10.584 -0.167 -49.090 1.00 10.67 165 VAL A CA 1
ATOM 676 C C . VAL A 1 89 ? -10.829 -1.198 -50.171 1.00 11.77 165 VAL A C 1
ATOM 677 O O . VAL A 1 89 ? -11.141 -2.349 -49.857 1.00 13.10 165 VAL A O 1
ATOM 681 N N . PRO A 1 90 ? -10.787 -0.878 -51.455 1.00 10.60 166 PRO A N 1
ATOM 682 C CA . PRO A 1 90 ? -11.055 -1.891 -52.477 1.00 10.46 166 PRO A CA 1
ATOM 683 C C . PRO A 1 90 ? -9.919 -2.929 -52.469 1.00 9.76 166 PRO A C 1
ATOM 684 O O . PRO A 1 90 ? -8.810 -2.679 -52.008 1.00 10.49 166 PRO A O 1
ATOM 688 N N . PHE A 1 91 ? -10.240 -4.103 -52.995 1.00 10.27 167 PHE A N 1
ATOM 689 C CA . PHE A 1 91 ? -9.240 -5.199 -52.957 1.00 9.82 167 PHE A CA 1
ATOM 690 C C . PHE A 1 91 ? -8.160 -4.977 -53.995 1.00 11.53 167 PHE A C 1
ATOM 691 O O . PHE A 1 91 ? -8.289 -5.186 -55.173 1.00 13.19 167 PHE A O 1
ATOM 699 N N . HIS A 1 92 ? -7.024 -4.534 -53.521 1.00 15.33 168 HIS A N 1
ATOM 700 C CA . HIS A 1 92 ? -5.893 -4.070 -54.352 1.00 13.29 168 HIS A CA 1
ATOM 701 C C . HIS A 1 92 ? -4.773 -5.076 -54.067 1.00 12.05 168 HIS A C 1
ATOM 702 O O . HIS A 1 92 ? -4.871 -6.054 -53.361 1.00 11.73 168 HIS A O 1
ATOM 709 N N . LEU A 1 93 ? -3.584 -4.852 -54.734 1.00 10.80 169 LEU A N 1
ATOM 710 C CA . LEU A 1 93 ? -2.545 -5.879 -54.655 1.00 11.21 169 LEU A CA 1
ATOM 711 C C . LEU A 1 93 ? -1.864 -6.010 -53.300 1.00 11.66 169 LEU A C 1
ATOM 712 O O . LEU A 1 93 ? -1.277 -7.064 -53.017 1.00 12.90 169 LEU A O 1
ATOM 717 N N . GLY A 1 94 ? -2.026 -5.033 -52.400 1.00 10.74 170 GLY A N 1
ATOM 718 C CA . GLY A 1 94 ? -1.556 -5.172 -51.026 1.00 12.13 170 GLY A CA 1
ATOM 719 C C . GLY A 1 94 ? -2.526 -5.905 -50.097 1.00 11.81 170 GLY A C 1
ATOM 720 O O . GLY A 1 94 ? -2.236 -5.973 -48.891 1.00 12.46 170 GLY A O 1
ATOM 721 N N . THR A 1 95 ? -3.681 -6.376 -50.615 1.00 10.73 171 THR A N 1
ATOM 722 C CA . THR A 1 95 ? -4.657 -7.023 -49.740 1.00 10.24 171 THR A CA 1
ATOM 723 C C . THR A 1 95 ? -4.166 -8.397 -49.314 1.00 10.20 171 THR A C 1
ATOM 724 O O . THR A 1 95 ? -3.604 -9.198 -50.090 1.00 10.94 171 THR A O 1
ATOM 728 N N . LYS A 1 96 ? -4.387 -8.713 -48.026 1.00 9.87 172 LYS A N 1
ATOM 729 C CA . LYS A 1 96 ? -4.023 -10.034 -47.515 1.00 9.93 172 LYS A CA 1
ATOM 730 C C . LYS A 1 96 ? -5.024 -11.115 -47.918 1.00 10.05 172 LYS A C 1
ATOM 731 O O . LYS A 1 96 ? -6.244 -10.952 -47.776 1.00 10.41 172 LYS A O 1
ATOM 737 N N . GLN A 1 97 ? -4.456 -12.186 -48.462 1.00 8.66 173 GLN A N 1
ATOM 738 C CA . GLN A 1 97 ? -5.206 -13.426 -48.675 1.00 9.27 173 GLN A CA 1
ATOM 739 C C . GLN A 1 97 ? -5.092 -14.269 -47.395 1.00 10.32 173 GLN A C 1
ATOM 740 O O . GLN A 1 97 ? -4.028 -14.870 -47.136 1.00 11.17 173 GLN A O 1
ATOM 746 N N . VAL A 1 98 ? -6.146 -14.282 -46.585 1.00 9.35 174 VAL A N 1
ATOM 747 C CA A VAL A 1 98 ? -6.002 -14.852 -45.243 0.46 9.57 174 VAL A CA 1
ATOM 748 C CA B VAL A 1 98 ? -6.173 -14.856 -45.244 0.54 9.54 174 VAL A CA 1
ATOM 749 C C . VAL A 1 98 ? -6.071 -16.367 -45.241 1.00 10.81 174 VAL A C 1
ATOM 750 O O . VAL A 1 98 ? -5.580 -16.952 -44.275 1.00 13.65 174 VAL A O 1
ATOM 757 N N . CYS A 1 99 ? -6.607 -17.021 -46.254 1.00 9.42 175 CYS A N 1
ATOM 758 C CA . CYS A 1 99 ? -6.618 -18.495 -46.309 1.00 10.22 175 CYS A CA 1
ATOM 759 C C . CYS A 1 99 ? -7.025 -18.932 -47.712 1.00 9.73 175 CYS A C 1
ATOM 760 O O . CYS A 1 99 ? -7.488 -18.092 -48.534 1.00 9.59 175 CYS A O 1
ATOM 763 N N . ILE A 1 100 ? -6.835 -20.212 -48.024 1.00 10.03 176 ILE A N 1
ATOM 764 C CA . ILE A 1 100 ? -7.289 -20.788 -49.295 1.00 8.92 176 ILE A CA 1
ATOM 765 C C . ILE A 1 100 ? -8.758 -21.139 -49.115 1.00 8.99 176 ILE A C 1
ATOM 766 O O . ILE A 1 100 ? -9.126 -21.847 -48.191 1.00 10.06 176 ILE A O 1
ATOM 771 N N . ALA A 1 101 ? -9.631 -20.620 -49.995 1.00 9.38 177 ALA A N 1
ATOM 772 C CA . ALA A 1 101 ? -11.068 -20.792 -49.767 1.00 10.02 177 ALA A CA 1
ATOM 773 C C . ALA A 1 101 ? -11.835 -20.559 -51.057 1.00 9.20 177 ALA A C 1
ATOM 774 O O . ALA A 1 101 ? -11.726 -19.475 -51.678 1.00 9.75 177 ALA A O 1
ATOM 776 N N . TRP A 1 102 ? -12.755 -21.523 -51.369 1.00 9.58 178 TRP A N 1
ATOM 777 C CA . TRP A 1 102 ? -13.854 -21.263 -52.308 1.00 8.98 178 TRP A CA 1
ATOM 778 C C . TRP A 1 102 ? -15.209 -21.222 -51.584 1.00 9.41 178 TRP A C 1
ATOM 779 O O . TRP A 1 102 ? -16.245 -21.082 -52.228 1.00 10.13 178 TRP A O 1
ATOM 790 N N . SER A 1 103 ? -15.193 -21.281 -50.239 1.00 9.15 179 SER A N 1
ATOM 791 C CA . SER A 1 103 ? -16.359 -20.997 -49.400 1.00 8.63 179 SER A CA 1
ATOM 792 C C . SER A 1 103 ? -15.800 -20.549 -48.063 1.00 8.80 179 SER A C 1
ATOM 793 O O . SER A 1 103 ? -14.780 -21.097 -47.615 1.00 9.86 179 SER A O 1
ATOM 796 N N . SER A 1 104 ? -16.425 -19.581 -47.387 1.00 8.65 180 SER A N 1
ATOM 797 C CA . SER A 1 104 ? -15.824 -19.119 -46.152 1.00 8.85 180 SER A CA 1
ATOM 798 C C . SER A 1 104 ? -16.858 -18.503 -45.217 1.00 8.56 180 SER A C 1
ATOM 799 O O . SER A 1 104 ? -17.983 -18.119 -45.609 1.00 9.52 180 SER A O 1
ATOM 802 N N . SER A 1 105 ? -16.402 -18.296 -43.963 1.00 9.17 181 SER A N 1
ATOM 803 C CA . SER A 1 105 ? -17.087 -17.472 -42.953 1.00 8.87 181 SER A CA 1
ATOM 804 C C . SER A 1 105 ? -16.040 -16.944 -41.991 1.00 10.06 181 SER A C 1
ATOM 805 O O . SER A 1 105 ? -15.026 -17.614 -41.781 1.00 11.52 181 SER A O 1
ATOM 808 N N . SER A 1 106 ? -16.221 -15.730 -41.478 1.00 9.22 182 SER A N 1
ATOM 809 C CA . SER A 1 106 ? -15.261 -15.140 -40.531 1.00 9.44 182 SER A CA 1
ATOM 810 C C . SER A 1 106 ? -15.998 -14.407 -39.438 1.00 9.12 182 SER A C 1
ATOM 811 O O . SER A 1 106 ? -17.115 -13.901 -39.690 1.00 9.76 182 SER A O 1
ATOM 814 N N . CYS A 1 107 ? -15.356 -14.303 -38.261 1.00 9.63 183 CYS A N 1
ATOM 815 C CA . CYS A 1 107 ? -15.959 -13.502 -37.198 1.00 10.22 183 CYS A CA 1
ATOM 816 C C . CYS A 1 107 ? -14.924 -13.286 -36.095 1.00 9.98 183 CYS A C 1
ATOM 817 O O . CYS A 1 107 ? -13.932 -14.010 -36.019 1.00 11.04 183 CYS A O 1
ATOM 820 N N . HIS A 1 108 ? -15.157 -12.245 -35.309 1.00 9.99 184 HIS A N 1
ATOM 821 C CA . HIS A 1 108 ? -14.209 -11.831 -34.260 1.00 10.26 184 HIS A CA 1
ATOM 822 C C . HIS A 1 108 ? -14.930 -12.103 -32.943 1.00 10.44 184 HIS A C 1
ATOM 823 O O . HIS A 1 108 ? -16.066 -11.659 -32.727 1.00 11.10 184 HIS A O 1
ATOM 830 N N . ASP A 1 109 ? -14.223 -12.756 -32.018 1.00 10.90 185 ASP A N 1
ATOM 831 C CA . ASP A 1 109 ? -14.858 -13.138 -30.755 1.00 10.81 185 ASP A CA 1
ATOM 832 C C . ASP A 1 109 ? -14.668 -12.086 -29.659 1.00 12.28 185 ASP A C 1
ATOM 833 O O . ASP A 1 109 ? -15.081 -12.381 -28.503 1.00 13.14 185 ASP A O 1
ATOM 838 N N . GLY A 1 110 ? -14.090 -10.923 -29.969 1.00 11.15 186 GLY A N 1
ATOM 839 C CA . GLY A 1 110 ? -13.739 -9.901 -28.976 1.00 12.13 186 GLY A CA 1
ATOM 840 C C . GLY A 1 110 ? -12.238 -9.891 -28.708 1.00 12.27 186 GLY A C 1
ATOM 841 O O . GLY A 1 110 ? -11.710 -8.821 -28.329 1.00 13.91 186 GLY A O 1
ATOM 842 N N . LYS A 1 111 ? -11.582 -11.031 -28.926 1.00 12.17 187 LYS A N 1
ATOM 843 C CA . LYS A 1 111 ? -10.134 -11.152 -28.709 1.00 13.22 187 LYS A CA 1
ATOM 844 C C . LYS A 1 111 ? -9.397 -11.388 -30.030 1.00 13.61 187 LYS A C 1
ATOM 845 O O . LYS A 1 111 ? -8.322 -10.800 -30.230 1.00 15.50 187 LYS A O 1
ATOM 851 N N . ALA A 1 112 ? -9.932 -12.203 -30.962 1.00 11.81 188 ALA A N 1
ATOM 852 C CA . ALA A 1 112 ? -9.209 -12.516 -32.180 1.00 11.37 188 ALA A CA 1
ATOM 853 C C . ALA A 1 112 ? -10.202 -12.931 -33.268 1.00 10.95 188 ALA A C 1
ATOM 854 O O . ALA A 1 112 ? -11.383 -13.226 -32.996 1.00 11.16 188 ALA A O 1
ATOM 856 N N . TRP A 1 113 ? -9.686 -13.005 -34.507 1.00 10.48 189 TRP A N 1
ATOM 857 C CA . TRP A 1 113 ? -10.452 -13.470 -35.651 1.00 10.27 189 TRP A CA 1
ATOM 858 C C . TRP A 1 113 ? -10.441 -14.993 -35.780 1.00 11.05 189 TRP A C 1
ATOM 859 O O . TRP A 1 113 ? -9.356 -15.623 -35.695 1.00 10.82 189 TRP A O 1
ATOM 870 N N . LEU A 1 114 ? -11.625 -15.552 -36.096 1.00 9.75 190 LEU A N 1
ATOM 871 C CA . LEU A 1 114 ? -11.788 -16.902 -36.620 1.00 9.08 190 LEU A CA 1
ATOM 872 C C . LEU A 1 114 ? -12.080 -16.804 -38.118 1.00 9.45 190 LEU A C 1
ATOM 873 O O . LEU A 1 114 ? -12.959 -16.020 -38.516 1.00 9.93 190 LEU A O 1
ATOM 878 N N . HIS A 1 115 ? -11.445 -17.689 -38.886 1.00 9.34 191 HIS A N 1
ATOM 879 C CA . HIS A 1 115 ? -11.806 -17.883 -40.295 1.00 9.53 191 HIS A CA 1
ATOM 880 C C . HIS A 1 115 ? -12.068 -19.359 -40.534 1.00 10.54 191 HIS A C 1
ATOM 881 O O . HIS A 1 115 ? -11.262 -20.181 -40.082 1.00 10.63 191 HIS A O 1
ATOM 888 N N . VAL A 1 116 ? -13.157 -19.643 -41.235 1.00 10.28 192 VAL A N 1
ATOM 889 C CA . VAL A 1 116 ? -13.512 -20.992 -41.674 1.00 10.67 192 VAL A CA 1
ATOM 890 C C . VAL A 1 116 ? -13.359 -20.981 -43.179 1.00 9.88 192 VAL A C 1
ATOM 891 O O . VAL A 1 116 ? -14.074 -20.227 -43.871 1.00 11.51 192 VAL A O 1
ATOM 895 N N . CYS A 1 117 ? -12.443 -21.812 -43.715 1.00 9.69 193 CYS A N 1
ATOM 896 C CA . CYS A 1 117 ? -12.043 -21.705 -45.117 1.00 11.17 193 CYS A CA 1
ATOM 897 C C . CYS A 1 117 ? -12.113 -23.075 -45.768 1.00 10.81 193 CYS A C 1
ATOM 898 O O . CYS A 1 117 ? -11.486 -24.042 -45.279 1.00 10.59 193 CYS A O 1
ATOM 901 N N . VAL A 1 118 ? -12.981 -23.260 -46.769 1.00 9.22 194 VAL A N 1
ATOM 902 C CA . VAL A 1 118 ? -13.169 -24.555 -47.416 1.00 9.50 194 VAL A CA 1
ATOM 903 C C . VAL A 1 118 ? -12.528 -24.558 -48.804 1.00 9.76 194 VAL A C 1
ATOM 904 O O . VAL A 1 118 ? -12.768 -23.635 -49.582 1.00 10.09 194 VAL A O 1
ATOM 908 N N . THR A 1 119 ? -11.693 -25.561 -49.106 1.00 9.23 195 THR A N 1
ATOM 909 C CA . THR A 1 119 ? -11.082 -25.688 -50.422 1.00 9.19 195 THR A CA 1
ATOM 910 C C . THR A 1 119 ? -10.894 -27.15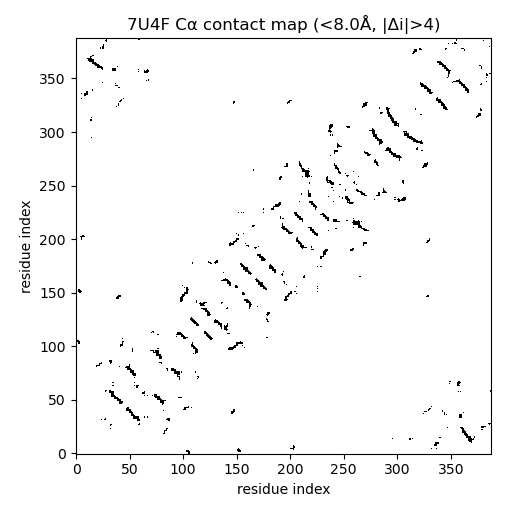6 -50.776 1.00 9.94 195 THR A C 1
ATOM 911 O O . THR A 1 119 ? -11.193 -28.031 -49.949 1.00 11.50 195 THR A O 1
ATOM 915 N N . GLY A 1 120 ? -10.402 -27.434 -51.959 1.00 9.29 196 GLY A N 1
ATOM 916 C CA . GLY A 1 120 ? -10.086 -28.801 -52.423 1.00 9.75 196 GLY A CA 1
ATOM 917 C C . GLY A 1 120 ? -11.170 -29.368 -53.343 1.00 10.44 196 GLY A C 1
ATOM 918 O O . GLY A 1 120 ? -12.031 -28.645 -53.864 1.00 10.69 196 GLY A O 1
ATOM 919 N N . ASP A 1 121 ? -11.095 -30.681 -53.543 1.00 10.72 197 ASP A N 1
ATOM 920 C CA . ASP A 1 121 ? -11.967 -31.345 -54.496 1.00 10.38 197 ASP A CA 1
ATOM 921 C C . ASP A 1 121 ? -13.427 -31.266 -54.075 1.00 10.91 197 ASP A C 1
ATOM 922 O O . ASP A 1 121 ? -13.783 -31.343 -52.901 1.00 11.06 197 ASP A O 1
ATOM 927 N N . ASP A 1 122 ? -14.313 -31.182 -55.094 1.00 10.99 198 ASP A N 1
ATOM 928 C CA . ASP A 1 122 ? -15.737 -31.107 -54.768 1.00 12.23 198 ASP A CA 1
ATOM 929 C C . ASP A 1 122 ? -16.219 -32.292 -53.921 1.00 11.81 198 ASP A C 1
ATOM 930 O O . ASP A 1 122 ? -17.005 -32.101 -53.017 1.00 13.54 198 ASP A O 1
ATOM 935 N N . GLU A 1 123 ? -15.708 -33.481 -54.234 1.00 12.40 199 GLU A N 1
ATOM 936 C CA . GLU A 1 123 ? -16.193 -34.675 -53.536 1.00 15.00 199 GLU A CA 1
ATOM 937 C C . GLU A 1 123 ? -15.407 -34.949 -52.257 1.00 13.85 199 GLU A C 1
ATOM 938 O O . GLU A 1 123 ? -15.690 -35.934 -51.582 1.00 14.13 199 GLU A O 1
ATOM 944 N N . ASN A 1 124 ? -14.431 -34.118 -51.889 1.00 11.89 200 ASN A N 1
ATOM 945 C CA . ASN A 1 124 ? -13.635 -34.460 -50.700 1.00 11.24 200 ASN A CA 1
ATOM 946 C C . ASN A 1 124 ? -12.917 -33.184 -50.256 1.00 11.03 200 ASN A C 1
ATOM 947 O O . ASN A 1 124 ? -11.693 -33.114 -50.206 1.00 10.92 200 ASN A O 1
ATOM 952 N N . ALA A 1 125 ? -13.692 -32.176 -49.884 1.00 10.85 201 ALA A N 1
ATOM 953 C CA . ALA A 1 125 ? -13.099 -30.867 -49.524 1.00 10.57 201 ALA A CA 1
ATOM 954 C C . ALA A 1 125 ? -12.511 -30.919 -48.122 1.00 11.88 201 ALA A C 1
ATOM 955 O O . ALA A 1 125 ? -12.806 -31.809 -47.278 1.00 12.67 201 ALA A O 1
ATOM 957 N N . THR A 1 126 ? -11.725 -29.875 -47.769 1.00 10.92 202 THR A N 1
ATOM 958 C CA . THR A 1 126 ? -11.189 -29.675 -46.418 1.00 10.39 202 THR A CA 1
ATOM 959 C C . THR A 1 126 ? -11.643 -28.308 -45.938 1.00 10.43 202 THR A C 1
ATOM 960 O O . THR A 1 126 ? -11.484 -27.308 -46.694 1.00 11.11 202 THR A O 1
ATOM 964 N N . ALA A 1 127 ? -12.146 -28.217 -44.707 1.00 10.37 203 ALA A N 1
ATOM 965 C CA . ALA A 1 127 ? -12.375 -26.924 -44.055 1.00 9.87 203 ALA A CA 1
ATOM 966 C C . ALA A 1 127 ? -11.269 -26.719 -43.030 1.00 10.84 203 ALA A C 1
ATOM 967 O O . ALA A 1 127 ? -11.074 -27.574 -42.152 1.00 11.71 203 ALA A O 1
ATOM 969 N N . SER A 1 128 ? -10.554 -25.596 -43.138 1.00 9.65 204 SER A N 1
ATOM 970 C CA . SER A 1 128 ? -9.562 -25.198 -42.143 1.00 9.56 204 SER A CA 1
ATOM 971 C C . SER A 1 128 ? -10.159 -24.148 -41.226 1.00 9.85 204 SER A C 1
ATOM 972 O O . SER A 1 128 ? -10.946 -23.295 -41.654 1.00 11.08 204 SER A O 1
ATOM 975 N N . PHE A 1 129 ? -9.788 -24.196 -39.948 1.00 9.82 205 PHE A N 1
ATOM 976 C CA . PHE A 1 129 ? -10.258 -23.295 -38.902 1.00 9.92 205 PHE A CA 1
ATOM 977 C C . PHE A 1 129 ? -9.038 -22.572 -38.357 1.00 10.09 205 PHE A C 1
ATOM 978 O O . PHE A 1 129 ? -8.142 -23.214 -37.760 1.00 10.05 205 PHE A O 1
ATOM 986 N N . ILE A 1 130 ? -8.929 -21.289 -38.682 1.00 9.37 206 ILE A N 1
ATOM 987 C CA . ILE A 1 130 ? -7.765 -20.456 -38.365 1.00 10.22 206 ILE A CA 1
ATOM 988 C C . ILE A 1 130 ? -8.210 -19.428 -37.332 1.00 10.15 206 ILE A C 1
ATOM 989 O O . ILE A 1 130 ? -9.253 -18.763 -37.500 1.00 11.12 206 ILE A O 1
ATOM 994 N N . TYR A 1 131 ? -7.510 -19.353 -36.180 1.00 10.28 207 TYR A N 1
ATOM 995 C CA . TYR A 1 131 ? -7.874 -18.449 -35.112 1.00 9.67 207 TYR A CA 1
ATOM 996 C C . TYR A 1 131 ? -6.623 -17.738 -34.634 1.00 10.68 207 TYR A C 1
ATOM 997 O O . TYR A 1 131 ? -5.580 -18.394 -34.377 1.00 11.08 207 TYR A O 1
ATOM 1006 N N . ASN A 1 132 ? -6.730 -16.415 -34.449 1.00 10.73 208 ASN A N 1
ATOM 1007 C CA . ASN A 1 132 ? -5.566 -15.635 -33.982 1.00 11.42 208 ASN A CA 1
ATOM 1008 C C . ASN A 1 132 ? -4.337 -15.964 -34.842 1.00 12.66 208 ASN A C 1
ATOM 1009 O O . ASN A 1 132 ? -3.204 -16.086 -34.292 1.00 13.40 208 ASN A O 1
ATOM 1014 N N . GLY A 1 133 ? -4.527 -16.076 -36.159 1.00 11.03 209 GLY A N 1
ATOM 1015 C CA . GLY A 1 133 ? -3.364 -16.171 -37.054 1.00 11.91 209 GLY A CA 1
ATOM 1016 C C . GLY A 1 133 ? -2.749 -17.550 -37.174 1.00 13.51 209 GLY A C 1
ATOM 1017 O O . GLY A 1 133 ? -1.683 -17.685 -37.810 1.00 14.60 209 GLY A O 1
ATOM 1018 N N . ARG A 1 134 ? -3.406 -18.596 -36.668 1.00 11.55 210 ARG A N 1
ATOM 1019 C CA . ARG A 1 134 ? -2.789 -19.927 -36.781 1.00 11.52 210 ARG A CA 1
ATOM 1020 C C . ARG A 1 134 ? -3.861 -20.969 -37.052 1.00 10.39 210 ARG A C 1
ATOM 1021 O O . ARG A 1 134 ? -5.017 -20.798 -36.632 1.00 11.26 210 ARG A O 1
ATOM 1029 N N . LEU A 1 135 ? -3.479 -22.069 -37.708 1.00 10.31 211 LEU A N 1
ATOM 1030 C CA . LEU A 1 135 ? -4.427 -23.142 -37.940 1.00 10.81 211 LEU A CA 1
ATOM 1031 C C . LEU A 1 135 ? -4.632 -23.938 -36.663 1.00 11.60 211 LEU A C 1
ATOM 1032 O O . LEU A 1 135 ? -3.637 -24.398 -36.067 1.00 14.12 211 LEU A O 1
ATOM 1037 N N . VAL A 1 136 ? -5.858 -24.079 -36.228 1.00 10.71 212 VAL A N 1
ATOM 1038 C CA . VAL A 1 136 ? -6.186 -24.786 -34.978 1.00 10.61 212 VAL A CA 1
ATOM 1039 C C . VAL A 1 136 ? -6.920 -26.097 -35.251 1.00 11.65 212 VAL A C 1
ATOM 1040 O O . VAL A 1 136 ? -6.810 -27.043 -34.435 1.00 13.24 212 VAL A O 1
ATOM 1044 N N . ASP A 1 137 ? -7.727 -26.194 -36.325 1.00 11.78 213 ASP A N 1
ATOM 1045 C CA . ASP A 1 137 ? -8.524 -27.396 -36.531 1.00 10.53 213 ASP A CA 1
ATOM 1046 C C . ASP A 1 137 ? -8.789 -27.554 -38.015 1.00 10.84 213 ASP A C 1
ATOM 1047 O O . ASP A 1 137 ? -8.555 -26.625 -38.828 1.00 11.20 213 ASP A O 1
ATOM 1052 N N . SER A 1 138 ? -9.235 -28.744 -38.396 1.00 10.93 214 SER A N 1
ATOM 1053 C CA . SER A 1 138 ? -9.730 -28.993 -39.751 1.00 10.56 214 SER A CA 1
ATOM 1054 C C . SER A 1 138 ? -10.729 -30.137 -39.764 1.00 11.65 214 SER A C 1
ATOM 1055 O O . SER A 1 138 ? -10.632 -31.027 -38.874 1.00 12.03 214 SER A O 1
ATOM 1058 N N . ILE A 1 139 ? -11.628 -30.113 -40.743 1.00 11.42 215 ILE A N 1
ATOM 1059 C CA . ILE A 1 139 ? -12.463 -31.286 -40.981 1.00 12.14 215 ILE A CA 1
ATOM 1060 C C . ILE A 1 139 ? -12.503 -31.581 -42.462 1.00 12.15 215 ILE A C 1
ATOM 1061 O O . ILE A 1 139 ? -12.338 -30.711 -43.326 1.00 13.73 215 ILE A O 1
ATOM 1066 N N . GLY A 1 140 ? -12.739 -32.854 -42.802 1.00 12.01 216 GLY A N 1
ATOM 1067 C CA . GLY A 1 140 ? -13.092 -33.217 -44.157 1.00 12.13 216 GLY A CA 1
ATOM 1068 C C . GLY A 1 140 ? -14.589 -33.292 -44.385 1.00 12.62 216 GLY A C 1
ATOM 1069 O O . GLY A 1 140 ? -15.368 -33.267 -43.458 1.00 15.73 216 GLY A O 1
ATOM 1070 N N . SER A 1 141 ? -14.957 -33.389 -45.641 1.00 13.89 217 SER A N 1
ATOM 1071 C CA . SER A 1 141 ? -16.362 -33.484 -46.033 1.00 13.84 217 SER A CA 1
ATOM 1072 C C . SER A 1 141 ? -16.996 -34.742 -45.453 1.00 14.48 217 SER A C 1
ATOM 1073 O O . SER A 1 141 ? -16.419 -35.843 -45.569 1.00 16.39 217 SER A O 1
ATOM 1076 N N . TRP A 1 142 ? -18.210 -34.583 -44.912 1.00 13.29 218 TRP A N 1
ATOM 1077 C CA . TRP A 1 142 ? -18.927 -35.711 -44.327 1.00 14.45 218 TRP A CA 1
ATOM 1078 C C . TRP A 1 142 ? -19.846 -36.381 -45.343 1.00 16.53 218 TRP A C 1
ATOM 1079 O O . TRP A 1 142 ? -20.252 -37.525 -45.097 1.00 20.80 218 TRP A O 1
ATOM 1090 N N . SER A 1 143 ? -20.285 -35.720 -46.409 1.00 15.09 219 SER A N 1
ATOM 1091 C CA . SER A 1 143 ? -21.213 -36.294 -47.394 1.00 15.80 219 SER A CA 1
ATOM 1092 C C . SER A 1 143 ? -20.626 -36.338 -48.803 1.00 14.63 219 SER A C 1
ATOM 1093 O O . SER A 1 143 ? -21.287 -36.808 -49.743 1.00 17.47 219 SER A O 1
ATOM 1096 N N . LYS A 1 144 ? -19.368 -35.869 -48.984 1.00 14.63 220 LYS A N 1
ATOM 1097 C CA . LYS A 1 144 ? -18.690 -35.998 -50.262 1.00 15.40 220 LYS A CA 1
ATOM 1098 C C . LYS A 1 144 ? -19.375 -35.270 -51.419 1.00 16.22 220 LYS A C 1
ATOM 1099 O O . LYS A 1 144 ? -19.239 -35.663 -52.582 1.00 16.52 220 LYS A O 1
ATOM 1105 N N . LYS A 1 145 ? -20.005 -34.131 -51.092 1.00 15.14 221 LYS A N 1
ATOM 1106 C CA . LYS A 1 145 ? -20.785 -33.396 -52.071 1.00 15.66 221 LYS A CA 1
ATOM 1107 C C . LYS A 1 145 ? -20.717 -31.899 -51.733 1.00 14.06 221 LYS A C 1
ATOM 1108 O O . LYS A 1 145 ? -21.699 -31.266 -51.329 1.00 14.71 221 LYS A O 1
ATOM 1114 N N . ILE A 1 146 ? -19.519 -31.338 -51.910 1.00 14.26 222 ILE A N 1
ATOM 1115 C CA . ILE A 1 146 ? -19.280 -29.899 -51.816 1.00 12.87 222 ILE A CA 1
ATOM 1116 C C . ILE A 1 146 ? -19.596 -29.355 -50.413 1.00 11.50 222 ILE A C 1
ATOM 1117 O O . ILE A 1 146 ? -20.539 -28.565 -50.190 1.00 13.84 222 ILE A O 1
ATOM 1122 N N . LEU A 1 147 ? -18.766 -29.712 -49.430 1.00 11.60 223 LEU A N 1
ATOM 1123 C CA . LEU A 1 147 ? -18.822 -29.067 -48.138 1.00 11.55 223 LEU A CA 1
ATOM 1124 C C . LEU A 1 147 ? -18.737 -27.550 -48.331 1.00 10.03 223 LEU A C 1
ATOM 1125 O O . LEU A 1 147 ? -17.900 -27.049 -49.096 1.00 10.99 223 LEU A O 1
ATOM 1130 N N . ARG A 1 148 ? -19.580 -26.801 -47.622 1.00 11.21 224 ARG A N 1
ATOM 1131 C CA . ARG A 1 148 ? -19.699 -25.369 -47.928 1.00 10.97 224 ARG A CA 1
ATOM 1132 C C . ARG A 1 148 ? -20.282 -24.650 -46.725 1.00 10.75 224 ARG A C 1
ATOM 1133 O O . ARG A 1 148 ? -20.858 -25.265 -45.802 1.00 11.87 224 ARG A O 1
ATOM 1141 N N . THR A 1 149 ? -20.155 -23.306 -46.700 1.00 10.58 225 THR A N 1
ATOM 1142 C CA . THR A 1 149 ? -20.567 -22.543 -45.525 1.00 10.43 225 THR A CA 1
ATOM 1143 C C . THR A 1 149 ? -21.222 -21.210 -45.897 1.00 9.87 225 THR A C 1
ATOM 1144 O O . THR A 1 149 ? -21.762 -21.062 -46.999 1.00 11.41 225 THR A O 1
ATOM 1148 N N . GLN A 1 150 ? -21.197 -20.253 -44.936 1.00 9.99 226 GLN A N 1
ATOM 1149 C CA . GLN A 1 150 ? -22.183 -19.170 -44.953 1.00 10.07 226 GLN A CA 1
ATOM 1150 C C . GLN A 1 150 ? -21.967 -18.117 -46.042 1.00 9.91 226 GLN A C 1
ATOM 1151 O O . GLN A 1 150 ? -22.946 -17.543 -46.540 1.00 9.75 226 GLN A O 1
ATOM 1157 N N . GLU A 1 151 ? -20.695 -17.793 -46.304 1.00 9.34 227 GLU A N 1
ATOM 1158 C CA . GLU A 1 151 ? -20.337 -16.640 -47.150 1.00 9.15 227 GLU A CA 1
ATOM 1159 C C . GLU A 1 151 ? -20.757 -15.341 -46.466 1.00 9.57 227 GLU A C 1
ATOM 1160 O O . GLU A 1 151 ? -21.008 -14.333 -47.131 1.00 9.27 227 GLU A O 1
ATOM 1166 N N . SER A 1 152 ? -20.806 -15.324 -45.127 1.00 9.37 228 SER A N 1
ATOM 1167 C CA . SER A 1 152 ? -21.009 -14.117 -44.340 1.00 8.95 228 SER A CA 1
ATOM 1168 C C . SER A 1 152 ? -20.559 -14.391 -42.925 1.00 9.50 228 SER A C 1
ATOM 1169 O O . SER A 1 152 ? -20.037 -15.470 -42.653 1.00 10.33 228 SER A O 1
ATOM 1172 N N . GLU A 1 153 ? -20.678 -13.391 -42.066 1.00 9.16 229 GLU A N 1
ATOM 1173 C CA . GLU A 1 153 ? -20.010 -13.531 -40.755 1.00 9.78 229 GLU A CA 1
ATOM 1174 C C . GLU A 1 153 ? -20.643 -14.621 -39.869 1.00 10.20 229 GLU A C 1
ATOM 1175 O O . GLU A 1 153 ? -21.854 -14.832 -39.861 1.00 10.23 229 GLU A O 1
ATOM 1181 N N . CYS A 1 154 ? -19.731 -15.311 -39.153 1.00 9.67 230 CYS A N 1
ATOM 1182 C CA . CYS A 1 154 ? -20.150 -16.188 -38.063 1.00 10.32 230 CYS A CA 1
ATOM 1183 C C . CYS A 1 154 ? -20.405 -15.298 -36.848 1.00 10.91 230 CYS A C 1
ATOM 1184 O O . CYS A 1 154 ? -20.287 -14.069 -36.904 1.00 10.68 230 CYS A O 1
ATOM 1187 N N . VAL A 1 155 ? -20.788 -15.915 -35.694 1.00 10.99 231 VAL A N 1
ATOM 1188 C CA . VAL A 1 155 ? -21.186 -15.151 -34.498 1.00 10.44 231 VAL A CA 1
ATOM 1189 C C . VAL A 1 155 ? -20.612 -15.872 -33.281 1.00 11.15 231 VAL A C 1
ATOM 1190 O O . VAL A 1 155 ? -20.722 -17.098 -33.187 1.00 11.82 231 VAL A O 1
ATOM 1194 N N . CYS A 1 156 ? -20.039 -15.094 -32.360 1.00 11.64 232 CYS A N 1
ATOM 1195 C CA . CYS A 1 156 ? -19.396 -15.660 -31.162 1.00 11.99 232 CYS A CA 1
ATOM 1196 C C . CYS A 1 156 ? -20.020 -15.005 -29.939 1.00 12.92 232 CYS A C 1
ATOM 1197 O O . CYS A 1 156 ? -20.201 -13.793 -29.855 1.00 11.97 232 CYS A O 1
ATOM 1200 N N . ILE A 1 157 ? -20.330 -15.867 -28.939 1.00 12.53 233 ILE A N 1
ATOM 1201 C CA . ILE A 1 157 ? -20.849 -15.408 -27.631 1.00 13.70 233 ILE A CA 1
ATOM 1202 C C . ILE A 1 157 ? -20.023 -16.071 -26.540 1.00 12.37 233 ILE A C 1
ATOM 1203 O O . ILE A 1 157 ? -19.919 -17.301 -26.522 1.00 13.27 233 ILE A O 1
ATOM 1208 N N . ASN A 1 158 ? -19.394 -15.236 -25.699 1.00 13.84 234 ASN A N 1
ATOM 1209 C CA . ASN A 1 158 ? -18.591 -15.737 -24.579 1.00 15.08 234 ASN A CA 1
ATOM 1210 C C . ASN A 1 158 ? -17.504 -16.695 -25.034 1.00 15.86 234 ASN A C 1
ATOM 1211 O O . ASN A 1 158 ? -17.160 -17.640 -24.311 1.00 16.84 234 ASN A O 1
ATOM 1216 N N . GLY A 1 159 ? -16.920 -16.452 -26.227 1.00 15.06 235 GLY A N 1
ATOM 1217 C CA . GLY A 1 159 ? -15.802 -17.239 -26.713 1.00 14.53 235 GLY A CA 1
ATOM 1218 C C . GLY A 1 159 ? -16.237 -18.463 -27.497 1.00 13.76 235 GLY A C 1
ATOM 1219 O O . GLY A 1 159 ? -15.356 -19.142 -28.031 1.00 15.73 235 GLY A O 1
ATOM 1220 N N . THR A 1 160 ? -17.537 -18.749 -27.595 1.00 12.32 236 THR A N 1
ATOM 1221 C CA . THR A 1 160 ? -17.991 -19.872 -28.430 1.00 12.29 236 THR A CA 1
ATOM 1222 C C . THR A 1 160 ? -18.551 -19.299 -29.740 1.00 11.80 236 THR A C 1
ATOM 1223 O O . THR A 1 160 ? -19.539 -18.561 -29.737 1.00 13.31 236 THR A O 1
ATOM 1227 N N . CYS A 1 161 ? -17.876 -19.622 -30.834 1.00 12.32 237 CYS A N 1
ATOM 1228 C CA . CYS A 1 161 ? -18.315 -19.138 -32.154 1.00 12.36 237 CYS A CA 1
ATOM 1229 C C . CYS A 1 161 ? -19.114 -20.232 -32.836 1.00 13.10 237 CYS A C 1
ATOM 1230 O O . CYS A 1 161 ? -18.815 -21.428 -32.679 1.00 14.77 237 CYS A O 1
ATOM 1233 N N . THR A 1 162 ? -20.168 -19.859 -33.559 1.00 11.76 238 THR A N 1
ATOM 1234 C CA A THR A 1 162 ? -20.929 -20.870 -34.265 0.64 11.98 238 THR A CA 1
ATOM 1235 C CA B THR A 1 162 ? -21.055 -20.785 -34.256 0.36 12.78 238 THR A CA 1
ATOM 1236 C C . THR A 1 162 ? -20.974 -20.562 -35.763 1.00 12.14 238 THR A C 1
ATOM 1237 O O . THR A 1 162 ? -20.981 -19.381 -36.164 1.00 12.21 238 THR A O 1
ATOM 1244 N N . VAL A 1 163 ? -20.968 -21.636 -36.553 1.00 11.46 239 VAL A N 1
ATOM 1245 C CA A VAL A 1 163 ? -21.021 -21.476 -37.993 0.70 12.65 239 VAL A CA 1
ATOM 1246 C CA B VAL A 1 163 ? -20.858 -21.577 -38.012 0.30 12.09 239 VAL A CA 1
ATOM 1247 C C . VAL A 1 163 ? -21.822 -22.630 -38.561 1.00 12.95 239 VAL A C 1
ATOM 1248 O O . VAL A 1 163 ? -21.765 -23.788 -38.081 1.00 12.96 239 VAL A O 1
ATOM 1255 N N . VAL A 1 164 ? -22.632 -22.311 -39.568 1.00 10.54 240 VAL A N 1
ATOM 1256 C CA . VAL A 1 164 ? -23.491 -23.297 -40.222 1.00 11.62 240 VAL A CA 1
ATOM 1257 C C . VAL A 1 164 ? -22.804 -23.775 -41.494 1.00 11.53 240 VAL A C 1
ATOM 1258 O O . VAL A 1 164 ? -22.334 -22.967 -42.330 1.00 11.45 240 VAL A O 1
ATOM 1262 N N . MET A 1 165 ? -22.762 -25.097 -41.712 1.00 11.59 241 MET A N 1
ATOM 1263 C CA . MET A 1 165 ? -22.159 -25.708 -42.898 1.00 11.16 241 MET A CA 1
ATOM 1264 C C . MET A 1 165 ? -23.083 -26.742 -43.511 1.00 11.88 241 MET A C 1
ATOM 1265 O O . MET A 1 165 ? -23.888 -27.358 -42.782 1.00 13.31 241 MET A O 1
ATOM 1270 N N . THR A 1 166 ? -22.995 -26.947 -44.809 1.00 11.20 242 THR A N 1
ATOM 1271 C CA . THR A 1 166 ? -23.834 -27.914 -45.529 1.00 11.84 242 THR A CA 1
ATOM 1272 C C . THR A 1 166 ? -22.941 -28.773 -46.386 1.00 12.46 242 THR A C 1
ATOM 1273 O O . THR A 1 166 ? -21.903 -28.335 -46.897 1.00 12.67 242 THR A O 1
ATOM 1277 N N . ASP A 1 167 ? -23.340 -30.017 -46.602 1.00 12.09 243 ASP A N 1
ATOM 1278 C CA . ASP A 1 167 ? -22.659 -30.935 -47.493 1.00 12.23 243 ASP A CA 1
ATOM 1279 C C . ASP A 1 167 ? -23.732 -31.845 -48.084 1.00 13.43 243 ASP A C 1
ATOM 1280 O O . ASP A 1 167 ? -24.507 -32.420 -47.299 1.00 16.50 243 ASP A O 1
ATOM 1285 N N . GLY A 1 168 ? -23.750 -31.972 -49.393 1.00 14.30 244 GLY A N 1
ATOM 1286 C CA . GLY A 1 168 ? -24.811 -32.793 -50.028 1.00 17.00 244 GLY A CA 1
ATOM 1287 C C . GLY A 1 168 ? -25.443 -32.033 -51.174 1.00 18.37 244 GLY A C 1
ATOM 1288 O O . GLY A 1 168 ? -24.943 -31.005 -51.620 1.00 17.18 244 GLY A O 1
ATOM 1289 N N . SER A 1 169 ? -26.534 -32.582 -51.746 1.00 19.81 245 SER A N 1
ATOM 1290 C CA . SER A 1 169 ? -27.195 -32.008 -52.908 1.00 19.90 245 SER A CA 1
ATOM 1291 C C . SER A 1 169 ? -27.663 -30.549 -52.757 1.00 21.38 245 SER A C 1
ATOM 1292 O O . SER A 1 169 ? -28.096 -30.117 -51.706 1.00 24.58 245 SER A O 1
ATOM 1295 N N . ALA A 1 170 ? -27.573 -29.759 -53.830 1.00 23.19 246 ALA A N 1
ATOM 1296 C CA . ALA A 1 170 ? -28.117 -28.393 -53.874 1.00 25.62 246 ALA A CA 1
ATOM 1297 C C . ALA A 1 170 ? -29.573 -28.403 -54.363 1.00 30.55 246 ALA A C 1
ATOM 1298 O O . ALA A 1 170 ? -30.168 -27.319 -54.532 1.00 29.68 246 ALA A O 1
ATOM 1300 N N . SER A 1 171 ? -30.167 -29.599 -54.580 1.00 27.57 247 SER A N 1
ATOM 1301 C CA . SER A 1 171 ? -31.506 -29.679 -55.176 1.00 33.56 247 SER A CA 1
ATOM 1302 C C . SER A 1 171 ? -32.255 -30.896 -54.631 1.00 34.29 247 SER A C 1
ATOM 1303 O O . SER A 1 171 ? -33.095 -31.494 -55.315 1.00 35.80 247 SER A O 1
ATOM 1306 N N . GLY A 1 172 ? -31.941 -31.251 -53.385 1.00 31.91 248 GLY A N 1
ATOM 1307 C CA . GLY A 1 172 ? -32.454 -32.438 -52.718 1.00 30.85 248 GLY A CA 1
ATOM 1308 C C . GLY A 1 172 ? -32.040 -32.367 -51.248 1.00 34.44 248 GLY A C 1
ATOM 1309 O O . GLY A 1 172 ? -31.316 -31.422 -50.913 1.00 28.94 248 GLY A O 1
ATOM 1310 N N . LYS A 1 173 ? -32.451 -33.348 -50.415 1.00 29.49 249 LYS A N 1
ATOM 1311 C CA . LYS A 1 173 ? -32.054 -33.448 -49.010 1.00 29.55 249 LYS A CA 1
ATOM 1312 C C . LYS A 1 173 ? -30.519 -33.445 -48.962 1.00 28.17 249 LYS A C 1
ATOM 1313 O O . LYS A 1 173 ? -29.852 -34.133 -49.733 1.00 26.99 249 LYS A O 1
ATOM 1319 N N . ALA A 1 174 ? -29.951 -32.633 -48.047 1.00 23.63 250 ALA A N 1
ATOM 1320 C CA . ALA A 1 174 ? -28.505 -32.502 -47.819 1.00 21.20 250 ALA A CA 1
ATOM 1321 C C . ALA A 1 174 ? -28.265 -32.627 -46.324 1.00 21.06 250 ALA A C 1
ATOM 1322 O O . ALA A 1 174 ? -29.214 -32.691 -45.506 1.00 23.19 250 ALA A O 1
ATOM 1324 N N . ASP A 1 175 ? -27.000 -32.591 -45.911 1.00 16.63 251 ASP A N 1
ATOM 1325 C CA . ASP A 1 175 ? -26.676 -32.749 -44.507 1.00 17.81 251 ASP A CA 1
ATOM 1326 C C . ASP A 1 175 ? -26.079 -31.433 -44.005 1.00 16.05 251 ASP A C 1
ATOM 1327 O O . ASP A 1 175 ? -24.874 -31.154 -44.226 1.00 16.41 251 ASP A O 1
ATOM 1332 N N . THR A 1 176 ? -26.861 -30.695 -43.244 1.00 12.73 252 THR A N 1
ATOM 1333 C CA . THR A 1 176 ? -26.410 -29.426 -42.645 1.00 12.50 252 THR A CA 1
ATOM 1334 C C . THR A 1 176 ? -26.021 -29.670 -41.198 1.00 12.81 252 THR A C 1
ATOM 1335 O O . THR A 1 176 ? -26.684 -30.425 -40.433 1.00 13.57 252 THR A O 1
ATOM 1339 N N . LYS A 1 177 ? -24.928 -29.043 -40.748 1.00 12.63 253 LYS A N 1
ATOM 1340 C CA . LYS A 1 177 ? -24.466 -29.153 -39.373 1.00 12.12 253 LYS A CA 1
ATOM 1341 C C . LYS A 1 177 ? -24.072 -27.784 -38.842 1.00 11.75 253 LYS A C 1
ATOM 1342 O O . LYS A 1 177 ? -23.722 -26.867 -39.635 1.00 13.32 253 LYS A O 1
ATOM 1348 N N . ILE A 1 178 ? -24.180 -27.603 -37.562 1.00 11.37 254 ILE A N 1
ATOM 1349 C CA . ILE A 1 178 ? -23.822 -26.362 -36.868 1.00 10.68 254 ILE A CA 1
ATOM 1350 C C . ILE A 1 178 ? -22.622 -26.696 -35.999 1.00 12.23 254 ILE A C 1
ATOM 1351 O O . ILE A 1 178 ? -22.693 -27.603 -35.108 1.00 12.57 254 ILE A O 1
ATOM 1356 N N . LEU A 1 179 ? -21.504 -26.005 -36.216 1.00 11.28 255 LEU A N 1
ATOM 1357 C CA . LEU A 1 179 ? -20.272 -26.259 -35.453 1.00 10.71 255 LEU A CA 1
ATOM 1358 C C . LEU A 1 179 ? -20.116 -25.188 -34.399 1.00 12.14 255 LEU A C 1
ATOM 1359 O O . LEU A 1 179 ? -20.538 -24.025 -34.566 1.00 12.99 255 LEU A O 1
ATOM 1364 N N . PHE A 1 180 ? -19.549 -25.570 -33.240 1.00 11.25 256 PHE A N 1
ATOM 1365 C CA . PHE A 1 180 ? -19.289 -24.685 -32.142 1.00 11.32 256 PHE A CA 1
ATOM 1366 C C . PHE A 1 180 ? -17.793 -24.728 -31.852 1.00 11.74 256 PHE A C 1
ATOM 1367 O O . PHE A 1 180 ? -17.212 -25.818 -31.741 1.00 12.89 256 PHE A O 1
ATOM 1375 N N . ILE A 1 181 ? -17.147 -23.542 -31.908 1.00 11.87 257 ILE A N 1
ATOM 1376 C CA . ILE A 1 181 ? -15.700 -23.450 -32.091 1.00 12.03 257 ILE A CA 1
ATOM 1377 C C . ILE A 1 181 ? -15.181 -22.490 -31.030 1.00 12.26 257 ILE A C 1
ATOM 1378 O O . ILE A 1 181 ? -15.625 -21.342 -30.949 1.00 14.23 257 ILE A O 1
ATOM 1383 N N . GLU A 1 182 ? -14.225 -22.943 -30.193 1.00 11.74 258 GLU A N 1
ATOM 1384 C CA . GLU A 1 182 ? -13.673 -22.110 -29.128 1.00 11.97 258 GLU A CA 1
ATOM 1385 C C . GLU A 1 182 ? -12.161 -21.965 -29.345 1.00 11.84 258 GLU A C 1
ATOM 1386 O O . GLU A 1 182 ? -11.420 -22.946 -29.425 1.00 13.15 258 GLU A O 1
ATOM 1392 N N . GLU A 1 183 ? -11.758 -20.722 -29.625 1.00 12.88 259 GLU A N 1
ATOM 1393 C CA A GLU A 1 183 ? -10.363 -20.406 -29.957 0.61 13.19 259 GLU A CA 1
ATOM 1394 C CA B GLU A 1 183 ? -10.370 -20.399 -29.963 0.39 12.71 259 GLU A CA 1
ATOM 1395 C C . GLU A 1 183 ? -9.867 -21.288 -31.099 1.00 12.79 259 GLU A C 1
ATOM 1396 O O . GLU A 1 183 ? -8.724 -21.763 -31.110 1.00 12.47 259 GLU A O 1
ATOM 1407 N N . GLY A 1 184 ? -10.726 -21.475 -32.103 1.00 11.38 260 GLY A N 1
ATOM 1408 C CA . GLY A 1 184 ? -10.376 -22.226 -33.314 1.00 10.99 260 GLY A CA 1
ATOM 1409 C C . GLY A 1 184 ? -10.606 -23.739 -33.233 1.00 12.03 260 GLY A C 1
ATOM 1410 O O . GLY A 1 184 ? -10.522 -24.386 -34.246 1.00 11.99 260 GLY A O 1
ATOM 1411 N N . LYS A 1 185 ? -10.868 -24.282 -32.028 1.00 11.70 261 LYS A N 1
ATOM 1412 C CA A LYS A 1 185 ? -11.036 -25.722 -31.868 0.44 12.41 261 LYS A CA 1
ATOM 1413 C CA B LYS A 1 185 ? -11.037 -25.718 -31.855 0.56 12.12 261 LYS A CA 1
ATOM 1414 C C . LYS A 1 185 ? -12.523 -26.083 -31.893 1.00 12.08 261 LYS A C 1
ATOM 1415 O O . LYS A 1 185 ? -13.326 -25.495 -31.153 1.00 13.28 261 LYS A O 1
ATOM 1426 N N . ILE A 1 186 ? -12.873 -27.057 -32.726 1.00 11.46 262 ILE A N 1
ATOM 1427 C CA . ILE A 1 186 ? -14.268 -27.492 -32.764 1.00 11.93 262 ILE A CA 1
ATOM 1428 C C . ILE A 1 186 ? -14.557 -28.271 -31.477 1.00 13.13 262 ILE A C 1
ATOM 1429 O O . ILE A 1 186 ? -13.922 -29.317 -31.246 1.00 15.35 262 ILE A O 1
ATOM 1434 N N . VAL A 1 187 ? -15.503 -27.798 -30.674 1.00 12.92 263 VAL A N 1
ATOM 1435 C CA . VAL A 1 187 ? -15.847 -28.451 -29.405 1.00 13.40 263 VAL A CA 1
ATOM 1436 C C . VAL A 1 187 ? -17.146 -29.241 -29.516 1.00 13.72 263 VAL A C 1
ATOM 1437 O O . VAL A 1 187 ? -17.392 -30.118 -28.640 1.00 16.27 263 VAL A O 1
ATOM 1441 N N . HIS A 1 188 ? -18.003 -28.970 -30.500 1.00 12.78 264 HIS A N 1
ATOM 1442 C CA . HIS A 1 188 ? -19.233 -29.751 -30.656 1.00 13.48 264 HIS A CA 1
ATOM 1443 C C . HIS A 1 188 ? -19.727 -29.548 -32.084 1.00 13.17 264 HIS A C 1
ATOM 1444 O O . HIS A 1 188 ? -19.531 -28.451 -32.663 1.00 13.21 264 HIS A O 1
ATOM 1451 N N . THR A 1 189 ? -20.441 -30.540 -32.618 1.00 12.87 265 THR A N 1
ATOM 1452 C CA . THR A 1 189 ? -21.116 -30.415 -33.895 1.00 13.16 265 THR A CA 1
ATOM 1453 C C . THR A 1 189 ? -22.549 -30.905 -33.711 1.00 14.70 265 THR A C 1
ATOM 1454 O O . THR A 1 189 ? -22.733 -32.043 -33.200 1.00 16.90 265 THR A O 1
ATOM 1458 N N . SER A 1 190 ? -23.543 -30.089 -34.091 1.00 13.33 266 SER A N 1
ATOM 1459 C CA . SER A 1 190 ? -24.936 -30.510 -33.962 1.00 13.46 266 SER A CA 1
ATOM 1460 C C . SER A 1 190 ? -25.544 -30.651 -35.352 1.00 13.88 266 SER A C 1
ATOM 1461 O O . SER A 1 190 ? -25.322 -29.793 -36.217 1.00 14.46 266 SER A O 1
ATOM 1464 N N . PRO A 1 191 ? -26.355 -31.671 -35.680 1.00 12.61 267 PRO A N 1
ATOM 1465 C CA . PRO A 1 191 ? -27.060 -31.700 -36.958 1.00 12.78 267 PRO A CA 1
ATOM 1466 C C . PRO A 1 191 ? -28.160 -30.636 -36.962 1.00 12.06 267 PRO A C 1
ATOM 1467 O O . PRO A 1 191 ? -28.745 -30.337 -35.936 1.00 13.40 267 PRO A O 1
ATOM 1471 N N . LEU A 1 192 ? -28.506 -30.126 -38.174 1.00 12.59 268 LEU A N 1
ATOM 1472 C CA . LEU A 1 192 ? -29.734 -29.356 -38.302 1.00 12.58 268 LEU A CA 1
ATOM 1473 C C . LEU A 1 192 ? -30.916 -30.191 -37.794 1.00 12.32 268 LEU A C 1
ATOM 1474 O O . LEU A 1 192 ? -30.956 -31.407 -38.074 1.00 14.14 268 LEU A O 1
ATOM 1479 N N . SER A 1 193 ? -31.850 -29.495 -37.142 1.00 13.63 269 SER A N 1
ATOM 1480 C CA . SER A 1 193 ? -33.106 -30.119 -36.706 1.00 12.72 269 SER A CA 1
ATOM 1481 C C . SER A 1 193 ? -34.168 -29.066 -36.981 1.00 14.29 269 SER A C 1
ATOM 1482 O O . SER A 1 193 ? -33.896 -27.857 -36.952 1.00 13.42 269 SER A O 1
ATOM 1485 N N . GLY A 1 194 ? -35.432 -29.506 -37.047 1.00 13.43 270 GLY A N 1
ATOM 1486 C CA . GLY A 1 194 ? -36.576 -28.619 -37.176 1.00 13.43 270 GLY A CA 1
ATOM 1487 C C . GLY A 1 194 ? -37.203 -28.733 -38.554 1.00 11.09 270 GLY A C 1
ATOM 1488 O O . GLY A 1 194 ? -36.994 -29.702 -39.272 1.00 13.20 270 GLY A O 1
ATOM 1489 N N . SER A 1 195 ? -38.020 -27.726 -38.900 1.00 13.20 271 SER A N 1
ATOM 1490 C CA A SER A 1 195 ? -38.799 -27.810 -40.138 0.47 12.62 271 SER A CA 1
ATOM 1491 C CA B SER A 1 195 ? -38.812 -27.765 -40.120 0.53 12.37 271 SER A CA 1
ATOM 1492 C C . SER A 1 195 ? -38.135 -27.225 -41.377 1.00 13.21 271 SER A C 1
ATOM 1493 O O . SER A 1 195 ? -38.729 -27.338 -42.446 1.00 14.17 271 SER A O 1
ATOM 1498 N N . ALA A 1 196 ? -36.928 -26.634 -41.235 1.00 13.08 272 ALA A N 1
ATOM 1499 C CA . ALA A 1 196 ? -36.268 -26.208 -42.461 1.00 13.62 272 ALA A CA 1
ATOM 1500 C C . ALA A 1 196 ? -35.796 -27.429 -43.236 1.00 13.86 272 ALA A C 1
ATOM 1501 O O . ALA A 1 196 ? -35.086 -28.271 -42.691 1.00 16.84 272 ALA A O 1
ATOM 1503 N N . GLN A 1 197 ? -36.157 -27.497 -44.520 1.00 15.16 273 GLN A N 1
ATOM 1504 C CA . GLN A 1 197 ? -35.883 -28.700 -45.320 1.00 16.29 273 GLN A CA 1
ATOM 1505 C C . GLN A 1 197 ? -34.587 -28.648 -46.131 1.00 17.56 273 GLN A C 1
ATOM 1506 O O . GLN A 1 197 ? -34.085 -29.700 -46.589 1.00 19.85 273 GLN A O 1
ATOM 1512 N N . HIS A 1 198 ? -34.090 -27.441 -46.395 1.00 15.32 274 HIS A N 1
ATOM 1513 C CA A HIS A 1 198 ? -32.843 -27.273 -47.139 0.88 15.31 274 HIS A CA 1
ATOM 1514 C CA B HIS A 1 198 ? -32.884 -27.234 -47.170 0.12 16.09 274 HIS A CA 1
ATOM 1515 C C . HIS A 1 198 ? -32.288 -25.922 -46.683 1.00 14.96 274 HIS A C 1
ATOM 1516 O O . HIS A 1 198 ? -33.001 -24.907 -46.680 1.00 15.88 274 HIS A O 1
ATOM 1529 N N . VAL A 1 199 ? -30.987 -25.945 -46.295 1.00 13.68 275 VAL A N 1
ATOM 1530 C CA . VAL A 1 199 ? -30.385 -24.755 -45.721 1.00 11.92 275 VAL A CA 1
ATOM 1531 C C . VAL A 1 199 ? -29.013 -24.545 -46.352 1.00 12.66 275 VAL A C 1
ATOM 1532 O O . VAL A 1 199 ? -28.137 -25.429 -46.305 1.00 13.75 275 VAL A O 1
ATOM 1536 N N . GLU A 1 200 ? -28.811 -23.345 -46.924 1.00 11.68 276 GLU A N 1
ATOM 1537 C CA . GLU A 1 200 ? -27.545 -22.937 -47.548 1.00 12.46 276 GLU A CA 1
ATOM 1538 C C . GLU A 1 200 ? -27.277 -21.492 -47.118 1.00 11.77 276 GLU A C 1
ATOM 1539 O O . GLU A 1 200 ? -28.208 -20.700 -46.911 1.00 10.78 276 GLU A O 1
ATOM 1545 N N . GLU A 1 201 ? -25.969 -21.135 -47.061 1.00 10.24 277 GLU A N 1
ATOM 1546 C CA . GLU A 1 201 ? -25.545 -19.728 -47.084 1.00 10.06 277 GLU A CA 1
ATOM 1547 C C . GLU A 1 201 ? -26.275 -18.906 -46.034 1.00 9.81 277 GLU A C 1
ATOM 1548 O O . GLU A 1 201 ? -26.820 -17.815 -46.290 1.00 10.79 277 GLU A O 1
ATOM 1554 N N . CYS A 1 202 ? -26.206 -19.375 -44.782 1.00 9.94 278 CYS A N 1
ATOM 1555 C CA . CYS A 1 202 ? -26.959 -18.687 -43.745 1.00 10.78 278 CYS A CA 1
ATOM 1556 C C . CYS A 1 202 ? -26.376 -17.314 -43.405 1.00 10.42 278 CYS A C 1
ATOM 1557 O O . CYS A 1 202 ? -25.141 -17.139 -43.355 1.00 11.07 278 CYS A O 1
ATOM 1560 N N . SER A 1 203 ? -27.277 -16.352 -43.158 1.00 9.50 279 SER A N 1
ATOM 1561 C CA . SER A 1 203 ? -26.955 -15.005 -42.672 1.00 9.66 279 SER A CA 1
ATOM 1562 C C . SER A 1 203 ? -27.342 -14.957 -41.210 1.00 10.63 279 SER A C 1
ATOM 1563 O O . SER A 1 203 ? -28.554 -14.921 -40.870 1.00 10.49 279 SER A O 1
ATOM 1566 N N . CYS A 1 204 ? -26.347 -14.980 -40.348 1.00 10.28 280 CYS A N 1
ATOM 1567 C CA . CYS A 1 204 ? -26.587 -15.177 -38.922 1.00 10.16 280 CYS A CA 1
ATOM 1568 C C . CYS A 1 204 ? -26.277 -13.925 -38.130 1.00 10.73 280 CYS A C 1
ATOM 1569 O O . CYS A 1 204 ? -25.453 -13.078 -38.518 1.00 10.99 280 CYS A O 1
ATOM 1572 N N . TYR A 1 205 ? -26.923 -13.797 -36.971 1.00 10.60 281 TYR A N 1
ATOM 1573 C CA . TYR A 1 205 ? -26.722 -12.654 -36.109 1.00 9.98 281 TYR A CA 1
ATOM 1574 C C . TYR A 1 205 ? -26.893 -13.035 -34.640 1.00 11.50 281 TYR A C 1
ATOM 1575 O O . TYR A 1 205 ? -27.678 -13.944 -34.335 1.00 10.67 281 TYR A O 1
ATOM 1584 N N . PRO A 1 206 ? -26.220 -12.338 -33.728 1.00 10.07 282 PRO A N 1
ATOM 1585 C CA . PRO A 1 206 ? -26.425 -12.603 -32.291 1.00 10.53 282 PRO A CA 1
ATOM 1586 C C . PRO A 1 206 ? -27.794 -12.109 -31.854 1.00 11.14 282 PRO A C 1
ATOM 1587 O O . PRO A 1 206 ? -28.265 -11.032 -32.228 1.00 12.03 282 PRO A O 1
ATOM 1591 N N . ARG A 1 207 ? -28.483 -13.004 -31.140 1.00 11.93 283 ARG A N 1
ATOM 1592 C CA . ARG A 1 207 ? -29.778 -12.660 -30.528 1.00 13.52 283 ARG A CA 1
ATOM 1593 C C . ARG A 1 207 ? -29.725 -13.263 -29.123 1.00 14.36 283 ARG A C 1
ATOM 1594 O O . ARG A 1 207 ? -30.234 -14.377 -28.900 1.00 14.85 283 ARG A O 1
ATOM 1602 N N . TYR A 1 208 ? -29.050 -12.518 -28.237 1.00 14.55 284 TYR A N 1
ATOM 1603 C CA . TYR A 1 208 ? -28.635 -13.056 -26.945 1.00 15.36 284 TYR A CA 1
ATOM 1604 C C . TYR A 1 208 ? -29.848 -13.704 -26.270 1.00 17.33 284 TYR A C 1
ATOM 1605 O O . TYR A 1 208 ? -30.927 -13.118 -26.208 1.00 18.24 284 TYR A O 1
ATOM 1614 N N . PRO A 1 209 ? -29.690 -14.929 -25.692 1.00 15.50 285 PRO A N 1
ATOM 1615 C CA . PRO A 1 209 ? -28.412 -15.611 -25.445 1.00 14.83 285 PRO A CA 1
ATOM 1616 C C . PRO A 1 209 ? -27.903 -16.554 -26.531 1.00 13.56 285 PRO A C 1
ATOM 1617 O O . PRO A 1 209 ? -26.895 -17.246 -26.311 1.00 15.09 285 PRO A O 1
ATOM 1621 N N . GLY A 1 210 ? -28.553 -16.565 -27.711 1.00 13.13 286 GLY A N 1
ATOM 1622 C CA . GLY A 1 210 ? -28.124 -17.434 -28.790 1.00 13.14 286 GLY A CA 1
ATOM 1623 C C . GLY A 1 210 ? -27.904 -16.712 -30.134 1.00 11.11 286 GLY A C 1
ATOM 1624 O O . GLY A 1 210 ? -27.614 -15.512 -30.150 1.00 11.94 286 GLY A O 1
ATOM 1625 N N . VAL A 1 211 ? -27.978 -17.512 -31.184 1.00 10.85 287 VAL A N 1
ATOM 1626 C CA . VAL A 1 211 ? -27.698 -16.988 -32.539 1.00 10.77 287 VAL A CA 1
ATOM 1627 C C . VAL A 1 211 ? -28.871 -17.353 -33.423 1.00 11.10 287 VAL A C 1
ATOM 1628 O O . VAL A 1 211 ? -29.447 -18.464 -33.331 1.00 12.52 287 VAL A O 1
ATOM 1632 N N . ARG A 1 212 ? -29.291 -16.430 -34.287 1.00 10.18 288 ARG A N 1
ATOM 1633 C CA . ARG A 1 212 ? -30.401 -16.639 -35.209 1.00 11.27 288 ARG A CA 1
ATOM 1634 C C . ARG A 1 212 ? -29.898 -16.461 -36.644 1.00 11.15 288 ARG A C 1
ATOM 1635 O O . ARG A 1 212 ? -29.126 -15.490 -36.891 1.00 11.50 288 ARG A O 1
ATOM 1643 N N . CYS A 1 213 ? -30.343 -17.327 -37.542 1.00 10.57 289 CYS A N 1
ATOM 1644 C CA . CYS A 1 213 ? -29.868 -17.291 -38.928 1.00 11.24 289 CYS A CA 1
ATOM 1645 C C . CYS A 1 213 ? -31.075 -17.289 -39.849 1.00 11.95 289 CYS A C 1
ATOM 1646 O O . CYS A 1 213 ? -32.062 -18.003 -39.604 1.00 11.43 289 CYS A O 1
ATOM 1649 N N . VAL A 1 214 ? -30.955 -16.588 -40.985 1.00 10.64 290 VAL A N 1
ATOM 1650 C CA . VAL A 1 214 ? -31.923 -16.626 -42.063 1.00 9.81 290 VAL A CA 1
ATOM 1651 C C . VAL A 1 214 ? -31.181 -17.010 -43.319 1.00 10.33 290 VAL A C 1
ATOM 1652 O O . VAL A 1 214 ? -30.096 -16.460 -43.602 1.00 10.26 290 VAL A O 1
ATOM 1656 N N . CYS A 1 215 ? -31.662 -18.032 -44.026 1.00 11.56 291 CYS A N 1
ATOM 1657 C CA . CYS A 1 215 ? -30.831 -18.731 -45.005 1.00 11.12 291 CYS A CA 1
ATOM 1658 C C . CYS A 1 215 ? -31.482 -18.812 -46.376 1.00 10.06 291 CYS A C 1
ATOM 1659 O O . CYS A 1 215 ? -32.453 -18.078 -46.678 1.00 10.97 291 CYS A O 1
ATOM 1662 N N . ARG A 1 216 ? -30.964 -19.707 -47.228 1.00 10.63 292 ARG A N 1
ATOM 1663 C CA . ARG A 1 216 ? -31.376 -19.907 -48.613 1.00 11.35 292 ARG A CA 1
ATOM 1664 C C . ARG A 1 216 ? -31.802 -21.383 -48.720 1.00 11.33 292 ARG A C 1
ATOM 1665 O O . ARG A 1 216 ? -31.010 -22.281 -48.418 1.00 12.28 292 ARG A O 1
ATOM 1673 N N . ASP A 1 217 ? -33.049 -21.617 -49.183 1.00 12.73 293 ASP A N 1
ATOM 1674 C CA . ASP A 1 217 ? -33.527 -22.954 -49.501 1.00 13.47 293 ASP A CA 1
ATOM 1675 C C . ASP A 1 217 ? -33.402 -23.039 -51.023 1.00 13.81 293 ASP A C 1
ATOM 1676 O O . ASP A 1 217 ? -34.056 -22.281 -51.762 1.00 15.45 293 ASP A O 1
ATOM 1681 N N . ASN A 1 218 ? -32.556 -23.927 -51.497 1.00 16.70 294 ASN A N 1
ATOM 1682 C CA . ASN A 1 218 ? -32.309 -24.045 -52.894 1.00 15.51 294 ASN A CA 1
ATOM 1683 C C . ASN A 1 218 ? -33.155 -25.106 -53.586 1.00 17.36 294 ASN A C 1
ATOM 1684 O O . ASN A 1 218 ? -32.963 -25.373 -54.758 1.00 17.63 294 ASN A O 1
ATOM 1689 N N . TRP A 1 219 ? -34.073 -25.712 -52.825 1.00 16.43 295 TRP A N 1
ATOM 1690 C CA . TRP A 1 219 ? -34.780 -26.891 -53.323 1.00 17.90 295 TRP A CA 1
ATOM 1691 C C . TRP A 1 219 ? -36.263 -26.617 -53.551 1.00 17.30 295 TRP A C 1
ATOM 1692 O O . TRP A 1 219 ? -36.695 -26.543 -54.713 1.00 18.69 295 TRP A O 1
ATOM 1703 N N . LYS A 1 220 ? -37.024 -26.369 -52.474 1.00 17.07 296 LYS A N 1
ATOM 1704 C CA . LYS A 1 220 ? -38.460 -26.266 -52.639 1.00 18.47 296 LYS A CA 1
ATOM 1705 C C . LYS A 1 220 ? -39.020 -24.955 -52.103 1.00 16.50 296 LYS A C 1
ATOM 1706 O O . LYS A 1 220 ? -40.223 -24.734 -52.214 1.00 18.96 296 LYS A O 1
ATOM 1712 N N . GLY A 1 221 ? -38.188 -24.071 -51.513 1.00 14.19 297 GLY A N 1
ATOM 1713 C CA . GLY A 1 221 ? -38.750 -22.853 -50.959 1.00 14.66 297 GLY A CA 1
ATOM 1714 C C . GLY A 1 221 ? -38.264 -21.544 -51.626 1.00 13.33 297 GLY A C 1
ATOM 1715 O O . GLY A 1 221 ? -37.033 -21.385 -51.858 1.00 15.49 297 GLY A O 1
ATOM 1716 N N . SER A 1 222 ? -39.198 -20.628 -51.925 1.00 12.29 298 SER A N 1
ATOM 1717 C CA . SER A 1 222 ? -38.813 -19.232 -52.189 1.00 12.35 298 SER A CA 1
ATOM 1718 C C . SER A 1 222 ? -38.982 -18.382 -50.915 1.00 13.19 298 SER A C 1
ATOM 1719 O O . SER A 1 222 ? -38.593 -17.217 -50.859 1.00 12.22 298 SER A O 1
ATOM 1722 N N . ASN A 1 223 ? -39.540 -18.951 -49.819 1.00 12.09 299 ASN A N 1
ATOM 1723 C CA . ASN A 1 223 ? -39.485 -18.399 -48.480 1.00 12.06 299 ASN A CA 1
ATOM 1724 C C . ASN A 1 223 ? -38.154 -18.830 -47.830 1.00 11.88 299 ASN A C 1
ATOM 1725 O O . ASN A 1 223 ? -37.609 -19.899 -48.165 1.00 13.53 299 ASN A O 1
ATOM 1730 N N . ARG A 1 224 ? -37.616 -17.974 -46.965 1.00 11.14 300 ARG A N 1
ATOM 1731 C CA . ARG A 1 224 ? -36.292 -18.276 -46.430 1.00 10.86 300 ARG A CA 1
ATOM 1732 C C . ARG A 1 224 ? -36.378 -19.079 -45.129 1.00 10.74 300 ARG A C 1
ATOM 1733 O O . ARG A 1 224 ? -37.169 -18.729 -44.215 1.00 12.08 300 ARG A O 1
ATOM 1741 N N . PRO A 1 225 ? -35.517 -20.098 -44.970 1.00 10.74 301 PRO A N 1
ATOM 1742 C CA . PRO A 1 225 ? -35.430 -20.792 -43.680 1.00 11.45 301 PRO A CA 1
ATOM 1743 C C . PRO A 1 225 ? -34.867 -19.919 -42.583 1.00 12.89 301 PRO A C 1
ATOM 1744 O O . PRO A 1 225 ? -34.078 -18.989 -42.799 1.00 12.90 301 PRO A O 1
ATOM 1748 N N . ILE A 1 226 ? -35.246 -20.233 -41.347 1.00 12.29 302 ILE A N 1
ATOM 1749 C CA . ILE A 1 226 ? -34.688 -19.694 -40.123 1.00 11.46 302 ILE A CA 1
ATOM 1750 C C . ILE A 1 226 ? -34.035 -20.842 -39.367 1.00 12.56 302 ILE A C 1
ATOM 1751 O O . ILE A 1 226 ? -34.693 -21.896 -39.222 1.00 13.19 302 ILE A O 1
ATOM 1756 N N . VAL A 1 227 ? -32.832 -20.645 -38.825 1.00 11.19 303 VAL A N 1
ATOM 1757 C CA . VAL A 1 227 ? -32.200 -21.614 -37.929 1.00 11.04 303 VAL A CA 1
ATOM 1758 C C . VAL A 1 227 ? -31.811 -20.893 -36.672 1.00 12.99 303 VAL A C 1
ATOM 1759 O O . VAL A 1 227 ? -31.135 -19.848 -36.706 1.00 12.58 303 VAL A O 1
ATOM 1763 N N . ASP A 1 228 ? -32.271 -21.393 -35.513 1.00 12.37 304 ASP A N 1
ATOM 1764 C CA . ASP A 1 228 ? -31.891 -20.827 -34.222 1.00 12.43 304 ASP A CA 1
ATOM 1765 C C . ASP A 1 228 ? -30.942 -21.778 -33.499 1.00 13.27 304 ASP A C 1
ATOM 1766 O O . ASP A 1 228 ? -31.135 -23.008 -33.495 1.00 14.43 304 ASP A O 1
ATOM 1771 N N . ILE A 1 229 ? -29.915 -21.203 -32.875 1.00 11.49 305 ILE A N 1
ATOM 1772 C CA . ILE A 1 229 ? -28.812 -21.967 -32.305 1.00 11.60 305 ILE A CA 1
ATOM 1773 C C . ILE A 1 229 ? -28.634 -21.550 -30.848 1.00 12.54 305 ILE A C 1
ATOM 1774 O O . ILE A 1 229 ? -28.475 -20.397 -30.508 1.00 13.49 305 ILE A O 1
ATOM 1779 N N . ASN A 1 230 ? -28.666 -22.587 -29.964 1.00 13.64 306 ASN A N 1
ATOM 1780 C CA . ASN A 1 230 ? -28.343 -22.387 -28.558 1.00 14.23 306 ASN A CA 1
ATOM 1781 C C . ASN A 1 230 ? -26.869 -22.719 -28.329 1.00 14.84 306 ASN A C 1
ATOM 1782 O O . ASN A 1 230 ? -26.436 -23.844 -28.563 1.00 14.91 306 ASN A O 1
ATOM 1787 N N . VAL A 1 231 ? -26.085 -21.699 -27.897 1.00 15.70 307 VAL A N 1
ATOM 1788 C CA . VAL A 1 231 ? -24.640 -21.883 -27.792 1.00 16.56 307 VAL A CA 1
ATOM 1789 C C . VAL A 1 231 ? -24.207 -22.524 -26.472 1.00 18.46 307 VAL A C 1
ATOM 1790 O O . VAL A 1 231 ? -23.014 -22.815 -26.320 1.00 21.41 307 VAL A O 1
ATOM 1794 N N . LYS A 1 232 ? -25.175 -22.652 -25.541 1.00 18.06 308 LYS A N 1
ATOM 1795 C CA . LYS A 1 232 ? -24.901 -23.251 -24.223 1.00 22.10 308 LYS A CA 1
ATOM 1796 C C . LYS A 1 232 ? -25.096 -24.765 -24.293 1.00 20.69 308 LYS A C 1
ATOM 1797 O O . LYS A 1 232 ? -24.234 -25.523 -23.825 1.00 25.32 308 LYS A O 1
ATOM 1803 N N . ASP A 1 233 ? -26.223 -25.226 -24.855 1.00 18.10 309 ASP A N 1
ATOM 1804 C CA . ASP A 1 233 ? -26.468 -26.662 -24.869 1.00 16.32 309 ASP A CA 1
ATOM 1805 C C . ASP A 1 233 ? -26.479 -27.278 -26.255 1.00 16.92 309 ASP A C 1
ATOM 1806 O O . ASP A 1 233 ? -26.690 -28.476 -26.409 1.00 17.18 309 ASP A O 1
ATOM 1811 N N . TYR A 1 234 ? -26.219 -26.447 -27.290 1.00 15.30 310 TYR A N 1
ATOM 1812 C CA . TYR A 1 234 ? -25.966 -26.912 -28.656 1.00 14.15 310 TYR A CA 1
ATOM 1813 C C . TYR A 1 234 ? -27.239 -27.348 -29.377 1.00 13.92 310 TYR A C 1
ATOM 1814 O O . TYR A 1 234 ? -27.152 -27.914 -30.447 1.00 15.34 310 TYR A O 1
ATOM 1823 N N . SER A 1 235 ? -28.419 -27.061 -28.798 1.00 14.33 311 SER A N 1
ATOM 1824 C CA . SER A 1 235 ? -29.661 -27.450 -29.471 1.00 13.13 311 SER A CA 1
ATOM 1825 C C . SER A 1 235 ? -29.996 -26.500 -30.636 1.00 13.93 311 SER A C 1
ATOM 1826 O O . SER A 1 235 ? -29.565 -25.335 -30.654 1.00 14.42 311 SER A O 1
ATOM 1829 N N . ILE A 1 236 ? -30.787 -27.013 -31.559 1.00 13.62 312 ILE A N 1
ATOM 1830 C CA . ILE A 1 236 ? -31.089 -26.353 -32.834 1.00 13.31 312 ILE A CA 1
ATOM 1831 C C . ILE A 1 236 ? -32.582 -26.444 -33.054 1.00 13.65 312 ILE A C 1
ATOM 1832 O O . ILE A 1 236 ? -33.182 -27.515 -32.825 1.00 15.24 312 ILE A O 1
ATOM 1837 N N . VAL A 1 237 ? -33.204 -25.358 -33.528 1.00 13.48 313 VAL A N 1
ATOM 1838 C CA . VAL A 1 237 ? -34.569 -25.444 -34.066 1.00 13.60 313 VAL A CA 1
ATOM 1839 C C . VAL A 1 237 ? -34.609 -24.694 -35.399 1.00 13.21 313 VAL A C 1
ATOM 1840 O O . VAL A 1 237 ? -33.680 -23.891 -35.693 1.00 12.97 313 VAL A O 1
ATOM 1844 N N . SER A 1 238 ? -35.611 -24.935 -36.225 1.00 11.88 314 SER A N 1
ATOM 1845 C CA . SER A 1 238 ? -35.647 -24.270 -37.528 1.00 12.60 314 SER A CA 1
ATOM 1846 C C . SER A 1 238 ? -37.049 -24.243 -38.076 1.00 13.21 314 SER A C 1
ATOM 1847 O O . SER A 1 238 ? -3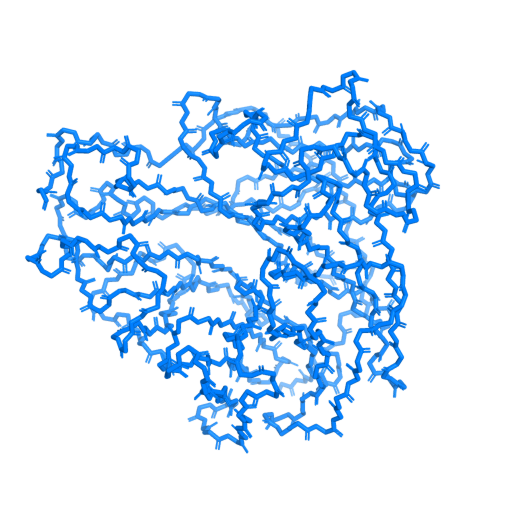7.915 -25.054 -37.709 1.00 13.41 314 SER A O 1
ATOM 1850 N N . SER A 1 239 ? -37.313 -23.268 -38.947 1.00 13.44 315 SER A N 1
ATOM 1851 C CA . SER A 1 239 ? -38.616 -23.106 -39.596 1.00 13.34 315 SER A CA 1
ATOM 1852 C C . SER A 1 239 ? -38.431 -22.155 -40.780 1.00 13.52 315 SER A C 1
ATOM 1853 O O . SER A 1 239 ? -37.320 -22.128 -41.338 1.00 12.74 315 SER A O 1
ATOM 1856 N N . TYR A 1 240 ? -39.481 -21.435 -41.189 1.00 12.97 316 TYR A N 1
ATOM 1857 C CA . TYR A 1 240 ? -39.351 -20.493 -42.318 1.00 12.06 316 TYR A CA 1
ATOM 1858 C C . TYR A 1 240 ? -39.925 -19.153 -41.910 1.00 11.99 316 TYR A C 1
ATOM 1859 O O . TYR A 1 240 ? -40.859 -18.997 -41.111 1.00 13.02 316 TYR A O 1
ATOM 1868 N N . VAL A 1 241 ? -39.346 -18.047 -42.471 1.00 11.35 317 VAL A N 1
ATOM 1869 C CA . VAL A 1 241 ? -39.872 -16.710 -42.229 1.00 11.30 317 VAL A CA 1
ATOM 1870 C C . VAL A 1 241 ? -41.374 -16.674 -42.576 1.00 11.45 317 VAL A C 1
ATOM 1871 O O . VAL A 1 241 ? -41.784 -17.134 -43.646 1.00 12.03 317 VAL A O 1
ATOM 1875 N N . CYS A 1 242 ? -42.162 -16.139 -41.648 1.00 11.94 318 CYS A N 1
ATOM 1876 C CA . CYS A 1 242 ? -43.623 -16.173 -41.789 1.00 12.70 318 CYS A CA 1
ATOM 1877 C C . CYS A 1 242 ? -44.136 -15.299 -42.940 1.00 13.20 318 CYS A C 1
ATOM 1878 O O . CYS A 1 242 ? -45.148 -15.616 -43.582 1.00 13.02 318 CYS A O 1
ATOM 1881 N N . SER A 1 243 ? -43.433 -14.162 -43.201 1.00 12.41 319 SER A N 1
ATOM 1882 C CA . SER A 1 243 ? -43.901 -13.167 -44.170 1.00 12.55 319 SER A CA 1
ATOM 1883 C C . SER A 1 243 ? -44.333 -13.782 -45.481 1.00 12.30 319 SER A C 1
ATOM 1884 O O . SER A 1 243 ? -43.635 -14.562 -46.126 1.00 12.79 319 SER A O 1
ATOM 1887 N N . GLY A 1 244 ? -45.551 -13.367 -45.939 1.00 12.63 320 GLY A N 1
ATOM 1888 C CA . GLY A 1 244 ? -45.975 -13.768 -47.265 1.00 12.71 320 GLY A CA 1
ATOM 1889 C C . GLY A 1 244 ? -45.307 -13.003 -48.412 1.00 12.02 320 GLY A C 1
ATOM 1890 O O . GLY A 1 244 ? -45.436 -13.433 -49.558 1.00 13.71 320 GLY A O 1
ATOM 1891 N N . LEU A 1 245 ? -44.645 -11.895 -48.042 1.00 12.22 321 LEU A N 1
ATOM 1892 C CA . LEU A 1 245 ? -43.662 -11.264 -48.962 1.00 12.66 321 LEU A CA 1
ATOM 1893 C C . LEU A 1 245 ? -42.334 -12.004 -48.786 1.00 11.16 321 LEU A C 1
ATOM 1894 O O . LEU A 1 245 ? -41.688 -11.894 -47.706 1.00 13.18 321 LEU A O 1
ATOM 1899 N N . VAL A 1 246 ? -41.992 -12.851 -49.762 1.00 11.33 322 VAL A N 1
ATOM 1900 C CA . VAL A 1 246 ? -40.913 -13.821 -49.542 1.00 11.12 322 VAL A CA 1
ATOM 1901 C C . VAL A 1 246 ? -39.599 -13.226 -50.067 1.00 11.94 322 VAL A C 1
ATOM 1902 O O . VAL A 1 246 ? -39.599 -12.266 -50.858 1.00 11.88 322 VAL A O 1
ATOM 1906 N N . GLY A 1 247 ? -38.504 -13.763 -49.547 1.00 11.41 323 GLY A N 1
ATOM 1907 C CA . GLY A 1 247 ? -37.194 -13.088 -49.705 1.00 10.54 323 GLY A CA 1
ATOM 1908 C C . GLY A 1 247 ? -36.293 -13.694 -50.743 1.00 11.46 323 GLY A C 1
ATOM 1909 O O . GLY A 1 247 ? -35.258 -13.070 -51.010 1.00 11.37 323 GLY A O 1
ATOM 1910 N N . ASP A 1 248 ? -36.575 -14.859 -51.350 1.00 11.21 324 ASP A N 1
ATOM 1911 C CA . ASP A 1 248 ? -35.667 -15.502 -52.261 1.00 11.42 324 ASP A CA 1
ATOM 1912 C C . ASP A 1 248 ? -35.904 -15.021 -53.689 1.00 11.37 324 ASP A C 1
ATOM 1913 O O . ASP A 1 248 ? -36.895 -14.321 -53.989 1.00 12.11 324 ASP A O 1
ATOM 1918 N N . THR A 1 249 ? -34.961 -15.378 -54.576 1.00 12.09 325 THR A N 1
ATOM 1919 C CA . THR A 1 249 ? -35.080 -15.151 -56.009 1.00 11.44 325 THR A CA 1
ATOM 1920 C C . THR A 1 249 ? -34.517 -16.404 -56.659 1.00 12.57 325 THR A C 1
ATOM 1921 O O . THR A 1 249 ? -33.393 -16.817 -56.352 1.00 12.58 325 THR A O 1
ATOM 1925 N N . PRO A 1 250 ? -35.272 -17.140 -57.500 1.00 13.04 326 PRO A N 1
ATOM 1926 C CA . PRO A 1 250 ? -36.592 -16.725 -58.004 1.00 14.22 326 PRO A CA 1
ATOM 1927 C C . PRO A 1 250 ? -37.729 -16.874 -56.994 1.00 13.53 326 PRO A C 1
ATOM 1928 O O . PRO A 1 250 ? -37.588 -17.498 -55.930 1.00 14.82 326 PRO A O 1
ATOM 1932 N N . ARG A 1 251 ? -38.844 -16.240 -57.338 1.00 14.03 327 ARG A N 1
ATOM 1933 C CA . ARG A 1 251 ? -40.064 -16.285 -56.540 1.00 13.52 327 ARG A CA 1
ATOM 1934 C C . ARG A 1 251 ? -41.232 -15.936 -57.474 1.00 15.24 327 ARG A C 1
ATOM 1935 O O . ARG A 1 251 ? -41.022 -15.386 -58.555 1.00 15.85 327 ARG A O 1
ATOM 1943 N N . LYS A 1 252 ? -42.438 -16.265 -57.009 1.00 16.35 328 LYS A N 1
ATOM 1944 C CA . LYS A 1 252 ? -43.626 -15.806 -57.710 1.00 16.48 328 LYS A CA 1
ATOM 1945 C C . LYS A 1 252 ? -43.870 -14.335 -57.412 1.00 16.76 328 LYS A C 1
ATOM 1946 O O . LYS A 1 252 ? -43.170 -13.687 -56.616 1.00 16.71 328 LYS A O 1
ATOM 1952 N N . ASN A 1 253 ? -44.880 -13.765 -58.089 1.00 15.86 329 ASN A N 1
ATOM 1953 C CA . ASN A 1 253 ? -45.230 -12.383 -57.811 1.00 16.64 329 ASN A CA 1
ATOM 1954 C C . ASN A 1 253 ? -45.848 -12.183 -56.421 1.00 15.15 329 ASN A C 1
ATOM 1955 O O . ASN A 1 253 ? -46.055 -13.186 -55.700 1.00 16.35 329 ASN A O 1
ATOM 1960 N N . ASP A 1 254 ? -46.058 -10.948 -55.970 1.00 16.51 330 ASP A N 1
ATOM 1961 C CA . ASP A 1 254 ? -46.434 -10.695 -54.590 1.00 16.02 330 ASP A CA 1
ATOM 1962 C C . ASP A 1 254 ? -47.822 -11.278 -54.294 1.00 19.71 330 ASP A C 1
ATOM 1963 O O . ASP A 1 254 ? -48.075 -11.704 -53.159 1.00 23.92 330 ASP A O 1
ATOM 1968 N N . SER A 1 255 ? -48.719 -11.260 -55.279 1.00 19.75 331 SER A N 1
ATOM 1969 C CA . SER A 1 255 ? -50.049 -11.821 -54.954 1.00 22.38 331 SER A CA 1
ATOM 1970 C C . SER A 1 255 ? -50.049 -13.357 -54.840 1.00 22.59 331 SER A C 1
ATOM 1971 O O . SER A 1 255 ? -50.748 -13.995 -54.016 1.00 24.36 331 SER A O 1
ATOM 1974 N N . SER A 1 256 ? -49.258 -14.054 -55.629 1.00 19.11 332 SER A N 1
ATOM 1975 C CA . SER A 1 256 ? -49.161 -15.487 -55.701 1.00 22.30 332 SER A CA 1
ATOM 1976 C C . SER A 1 256 ? -48.256 -16.050 -54.610 1.00 21.88 332 SER A C 1
ATOM 1977 O O . SER A 1 256 ? -48.330 -17.220 -54.259 1.00 24.94 332 SER A O 1
ATOM 1980 N N . SER A 1 257 ? -47.271 -15.259 -54.143 1.00 17.68 333 SER A N 1
ATOM 1981 C CA A SER A 1 257 ? -46.320 -15.794 -53.178 0.49 15.74 333 SER A CA 1
ATOM 1982 C CA B SER A 1 257 ? -46.319 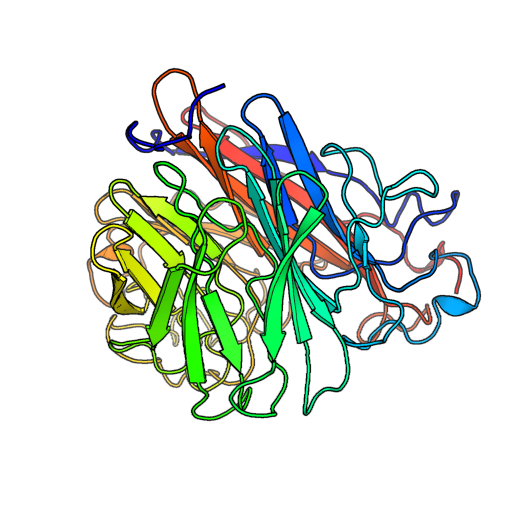-15.779 -53.172 0.51 15.71 333 SER A CA 1
ATOM 1983 C C . SER A 1 257 ? -47.002 -15.985 -51.830 1.00 14.83 333 SER A C 1
ATOM 1984 O O . SER A 1 257 ? -47.948 -15.272 -51.484 1.00 17.11 333 SER A O 1
ATOM 1989 N N . SER A 1 258 ? -46.467 -16.939 -51.051 1.00 14.59 334 SER A N 1
ATOM 1990 C CA . SER A 1 258 ? -46.978 -17.108 -49.690 1.00 13.90 334 SER A CA 1
ATOM 1991 C C . SER A 1 258 ? -45.911 -17.761 -48.804 1.00 11.42 334 SER A C 1
ATOM 1992 O O . SER A 1 258 ? -44.962 -18.395 -49.281 1.00 13.16 334 SER A O 1
ATOM 1995 N N . SER A 1 259 ? -46.166 -17.689 -47.486 1.00 13.38 335 SER A N 1
ATOM 1996 C CA . SER A 1 259 ? -45.451 -18.527 -46.530 1.00 12.89 335 SER A CA 1
ATOM 1997 C C . SER A 1 259 ? -46.408 -18.740 -45.359 1.00 13.47 335 SER A C 1
ATOM 1998 O O . SER A 1 259 ? -47.113 -17.808 -44.963 1.00 13.95 335 SER A O 1
ATOM 2001 N N . HIS A 1 260 ? -46.316 -19.958 -44.766 1.00 14.12 336 HIS A N 1
ATOM 2002 C CA . HIS A 1 260 ? -47.077 -20.134 -43.520 1.00 14.51 336 HIS A CA 1
ATOM 2003 C C . HIS A 1 260 ? -46.196 -20.632 -42.379 1.00 17.53 336 HIS A C 1
ATOM 2004 O O . HIS A 1 260 ? -46.668 -21.221 -41.387 1.00 18.88 336 HIS A O 1
ATOM 2011 N N . CYS A 1 261 ? -44.880 -20.364 -42.440 1.00 15.62 337 CYS A N 1
ATOM 2012 C CA . CYS A 1 261 ? -43.927 -20.447 -41.318 1.00 15.05 337 CYS A CA 1
ATOM 2013 C C . CYS A 1 261 ? -43.310 -21.845 -41.178 1.00 15.25 337 CYS A C 1
ATOM 2014 O O . CYS A 1 261 ? -42.246 -21.967 -40.567 1.00 17.38 337 CYS A O 1
ATOM 2017 N N . LEU A 1 262 ? -44.023 -22.911 -41.567 1.00 15.42 338 LEU A N 1
ATOM 2018 C CA . LEU A 1 262 ? -43.601 -24.260 -41.166 1.00 17.72 338 LEU A CA 1
ATOM 2019 C C . LEU A 1 262 ? -42.807 -24.924 -42.280 1.00 18.32 338 LEU A C 1
ATOM 2020 O O . LEU A 1 262 ? -41.784 -25.552 -42.016 1.00 20.69 338 LEU A O 1
ATOM 2025 N N . ASP A 1 263 ? -43.239 -24.781 -43.536 1.00 15.40 339 ASP A N 1
ATOM 2026 C CA . ASP A 1 263 ? -42.750 -25.579 -44.633 1.00 15.23 339 ASP A CA 1
ATOM 2027 C C . ASP A 1 263 ? -42.220 -24.676 -45.755 1.00 14.10 339 ASP A C 1
ATOM 2028 O O . ASP A 1 263 ? -42.676 -23.547 -45.907 1.00 14.22 339 ASP A O 1
ATOM 2033 N N . PRO A 1 264 ? -41.365 -25.231 -46.624 1.00 13.48 340 PRO A N 1
ATOM 2034 C CA . PRO A 1 264 ? -41.057 -24.542 -47.882 1.00 13.74 340 PRO A CA 1
ATOM 2035 C C . PRO A 1 264 ? -42.356 -24.373 -48.647 1.00 15.74 340 PRO A C 1
ATOM 2036 O O . PRO A 1 264 ? -43.214 -25.265 -48.667 1.00 16.25 340 PRO A O 1
ATOM 2040 N N . ASN A 1 265 ? -42.503 -23.252 -49.345 1.00 13.56 341 ASN A N 1
ATOM 2041 C CA . ASN A 1 265 ? -43.752 -22.891 -50.014 1.00 13.69 341 ASN A CA 1
ATOM 2042 C C . ASN A 1 265 ? -43.964 -23.620 -51.326 1.00 14.69 341 ASN A C 1
ATOM 2043 O O . ASN A 1 265 ? -45.078 -23.495 -51.878 1.00 17.37 341 ASN A O 1
ATOM 2048 N N . ASN A 1 266 ? -42.963 -24.303 -51.889 1.00 14.51 342 ASN A N 1
ATOM 2049 C CA A ASN A 1 266 ? -43.085 -24.986 -53.166 0.38 17.33 342 ASN A CA 1
ATOM 2050 C CA B ASN A 1 266 ? -43.052 -24.978 -53.173 0.62 17.49 342 ASN A CA 1
ATOM 2051 C C . ASN A 1 266 ? -43.501 -24.007 -54.272 1.00 17.10 342 ASN A C 1
ATOM 2052 O O . ASN A 1 266 ? -44.230 -24.373 -55.198 1.00 20.12 342 ASN A O 1
ATOM 2061 N N . GLU A 1 267 ? -43.019 -22.745 -54.194 1.00 15.97 343 GLU A N 1
ATOM 2062 C CA . GLU A 1 267 ? -43.357 -21.745 -55.196 1.00 17.10 343 GLU A CA 1
ATOM 2063 C C . GLU A 1 267 ? -42.072 -21.273 -55.858 1.00 17.89 343 GLU A C 1
ATOM 2064 O O . GLU A 1 267 ? -41.308 -20.565 -55.210 1.00 18.62 343 GLU A O 1
ATOM 2070 N N . GLU A 1 268 ? -41.800 -21.719 -57.083 1.00 17.88 344 GLU A N 1
ATOM 2071 C CA . GLU A 1 268 ? -40.532 -21.387 -57.735 1.00 19.79 344 GLU A CA 1
ATOM 2072 C C . GLU A 1 268 ? -39.390 -21.644 -56.760 1.00 20.92 344 GLU A C 1
ATOM 2073 O O . GLU A 1 268 ? -38.454 -20.863 -56.700 1.00 19.46 344 GLU A O 1
ATOM 2079 N N . GLY A 1 269 ? -39.434 -22.770 -56.048 1.00 20.21 345 GLY A N 1
ATOM 2080 C CA . GLY A 1 269 ? -38.533 -22.911 -54.908 1.00 19.71 345 GLY A CA 1
ATOM 2081 C C . GLY A 1 269 ? -37.107 -23.277 -55.310 1.00 18.54 345 GLY A C 1
ATOM 2082 O O . GLY A 1 269 ? -36.171 -23.013 -54.495 1.00 17.64 345 GLY A O 1
ATOM 2083 N N . GLY A 1 270 ? -36.936 -23.930 -56.485 1.00 19.78 346 GLY A N 1
ATOM 2084 C CA . GLY A 1 270 ? -35.607 -24.354 -56.932 1.00 19.14 346 GLY A CA 1
ATOM 2085 C C . GLY A 1 270 ? -34.683 -23.142 -57.180 1.00 17.14 346 GLY A C 1
ATOM 2086 O O . GLY A 1 270 ? -35.163 -22.067 -57.588 1.00 18.77 346 GLY A O 1
ATOM 2087 N N . HIS A 1 271 ? -33.398 -23.336 -56.838 1.00 16.25 347 HIS A N 1
ATOM 2088 C CA . HIS A 1 271 ? -32.420 -22.257 -56.969 1.00 15.26 347 HIS A CA 1
ATOM 2089 C C . HIS A 1 271 ? -32.715 -21.246 -55.872 1.00 15.46 347 HIS A C 1
ATOM 2090 O O . HIS A 1 271 ? -33.525 -21.452 -54.926 1.00 15.94 347 HIS A O 1
ATOM 2097 N N . GLY A 1 272 ? -32.030 -20.122 -55.926 1.00 12.94 348 GLY A N 1
ATOM 2098 C CA . GLY A 1 272 ? -32.144 -19.159 -54.840 1.00 12.52 348 GLY A CA 1
ATOM 2099 C C . GLY A 1 272 ? -30.975 -18.172 -54.898 1.00 10.80 348 GLY A C 1
ATOM 2100 O O . GLY A 1 272 ? -30.190 -18.196 -55.856 1.00 11.38 348 GLY A O 1
ATOM 2101 N N . VAL A 1 273 ? -30.918 -17.332 -53.866 1.00 10.70 349 VAL A N 1
ATOM 2102 C CA . VAL A 1 273 ? -29.814 -16.376 -53.735 1.00 9.80 349 VAL A CA 1
ATOM 2103 C C . VAL A 1 273 ? -29.592 -16.217 -52.242 1.00 9.52 349 VAL A C 1
ATOM 2104 O O . VAL A 1 273 ? -30.549 -16.204 -51.449 1.00 9.91 349 VAL A O 1
ATOM 2108 N N . LYS A 1 274 ? -28.323 -16.007 -51.821 1.00 9.63 350 LYS A N 1
ATOM 2109 C CA . LYS A 1 274 ? -28.103 -15.708 -50.416 1.00 8.84 350 LYS A CA 1
ATOM 2110 C C . LYS A 1 274 ? -28.760 -14.382 -50.052 1.00 10.11 350 LYS A C 1
ATOM 2111 O O . LYS A 1 274 ? -28.672 -13.395 -50.831 1.00 9.72 350 LYS A O 1
ATOM 2117 N N . GLY A 1 275 ? -29.415 -14.349 -48.888 1.00 9.55 351 GLY A N 1
ATOM 2118 C CA . GLY A 1 275 ? -30.035 -13.119 -48.424 1.00 9.77 351 GLY A CA 1
ATOM 2119 C C . GLY A 1 275 ? -30.221 -13.150 -46.913 1.00 9.46 351 GLY A C 1
ATOM 2120 O O . GLY A 1 275 ? -29.571 -13.905 -46.167 1.00 10.52 351 GLY A O 1
ATOM 2121 N N . TRP A 1 276 ? -31.068 -12.249 -46.399 1.00 9.57 352 TRP A N 1
ATOM 2122 C CA . TRP A 1 276 ? -31.135 -12.036 -44.953 1.00 9.95 352 TRP A CA 1
ATOM 2123 C C . TRP A 1 276 ? -32.510 -11.491 -44.559 1.00 10.20 352 TRP A C 1
ATOM 2124 O O . TRP A 1 276 ? -33.275 -10.952 -45.381 1.00 10.45 352 TRP A O 1
ATOM 2135 N N . ALA A 1 277 ? -32.775 -11.570 -43.253 1.00 10.07 353 ALA A N 1
ATOM 2136 C CA . ALA A 1 277 ? -33.920 -10.910 -42.622 1.00 9.67 353 ALA A CA 1
ATOM 2137 C C . ALA A 1 277 ? -33.618 -10.899 -41.119 1.00 10.31 353 ALA A C 1
ATOM 2138 O O . ALA A 1 277 ? -32.782 -11.654 -40.624 1.00 11.00 353 ALA A O 1
ATOM 2140 N N . PHE A 1 278 ? -34.330 -10.052 -40.346 1.00 10.43 354 PHE A N 1
ATOM 2141 C CA . PHE A 1 278 ? -34.194 -10.143 -38.901 1.00 10.99 354 PHE A CA 1
ATOM 2142 C C . PHE A 1 278 ? -35.495 -9.692 -38.259 1.00 10.80 354 PHE A C 1
ATOM 2143 O O . PHE A 1 278 ? -36.275 -8.896 -38.813 1.00 11.89 354 PHE A O 1
ATOM 2151 N N . ASP A 1 279 ? -35.725 -10.241 -37.071 1.00 11.98 355 ASP A N 1
ATOM 2152 C CA . ASP A 1 279 ? -36.945 -9.924 -36.331 1.00 11.52 355 ASP A CA 1
ATOM 2153 C C . ASP A 1 279 ? -36.823 -8.628 -35.558 1.00 12.56 355 ASP A C 1
ATOM 2154 O O . ASP A 1 279 ? -35.769 -8.234 -35.021 1.00 12.39 355 ASP A O 1
ATOM 2159 N N . ASP A 1 280 ? -37.993 -7.961 -35.427 1.00 13.03 356 ASP A N 1
ATOM 2160 C CA . ASP A 1 280 ? -38.147 -6.752 -34.625 1.00 13.34 356 ASP A CA 1
ATOM 2161 C C . ASP A 1 280 ? -39.520 -6.849 -33.929 1.00 13.63 356 ASP A C 1
ATOM 2162 O O . ASP A 1 280 ? -40.534 -6.461 -34.495 1.00 14.15 356 ASP A O 1
ATOM 2167 N N . GLY A 1 281 ? -39.467 -7.479 -32.754 1.00 14.79 357 GLY A N 1
ATOM 2168 C CA . GLY A 1 281 ? -40.744 -7.881 -32.133 1.00 13.75 357 GLY A CA 1
ATOM 2169 C C . GLY A 1 281 ? -41.467 -8.880 -33.031 1.00 13.37 357 GLY A C 1
ATOM 2170 O O . GLY A 1 281 ? -40.868 -9.849 -33.506 1.00 16.19 357 GLY A O 1
ATOM 2171 N N . ASN A 1 282 ? -42.748 -8.596 -33.330 1.00 14.51 358 ASN A N 1
ATOM 2172 C CA . ASN A 1 282 ? -43.498 -9.448 -34.234 1.00 14.73 358 ASN A CA 1
ATOM 2173 C C . ASN A 1 282 ? -43.287 -9.129 -35.721 1.00 13.13 358 ASN A C 1
ATOM 2174 O O . ASN A 1 282 ? -43.764 -9.847 -36.586 1.00 13.89 358 ASN A O 1
ATOM 2179 N N . ASP A 1 283 ? -42.532 -8.037 -35.994 1.00 13.07 359 ASP A N 1
ATOM 2180 C CA . ASP A 1 283 ? -42.316 -7.592 -37.366 1.00 12.76 359 ASP A CA 1
ATOM 2181 C C . ASP A 1 283 ? -40.999 -8.169 -37.889 1.00 11.50 359 ASP A C 1
ATOM 2182 O O . ASP A 1 283 ? -40.186 -8.675 -37.111 1.00 11.99 359 ASP A O 1
ATOM 2187 N N . VAL A 1 284 ? -40.860 -8.124 -39.214 1.00 11.95 360 VAL A N 1
ATOM 2188 C CA . VAL A 1 284 ? -39.587 -8.584 -39.818 1.00 11.82 360 VAL A CA 1
ATOM 2189 C C . VAL A 1 284 ? -39.067 -7.471 -40.734 1.00 11.90 360 VAL A C 1
ATOM 2190 O O . VAL A 1 284 ? -39.824 -6.868 -41.504 1.00 12.77 360 VAL A O 1
ATOM 2194 N N . TRP A 1 285 ? -37.735 -7.222 -40.624 1.00 11.76 361 TRP A N 1
ATOM 2195 C CA . TRP A 1 285 ? -37.047 -6.385 -41.614 1.00 10.51 361 TRP A CA 1
ATOM 2196 C C . TRP A 1 285 ? -36.325 -7.331 -42.557 1.00 10.73 361 TRP A C 1
ATOM 2197 O O . TRP A 1 285 ? -35.709 -8.325 -42.143 1.00 10.87 361 TRP A O 1
ATOM 2208 N N . MET A 1 286 ? -36.426 -7.050 -43.863 1.00 10.28 362 MET A N 1
ATOM 2209 C CA . MET A 1 286 ? -35.850 -7.967 -44.840 1.00 10.72 362 MET A CA 1
ATOM 2210 C C . MET A 1 286 ? -35.422 -7.207 -46.088 1.00 10.50 362 MET A C 1
ATOM 2211 O O . MET A 1 286 ? -35.979 -6.162 -46.410 1.00 11.26 362 MET A O 1
ATOM 2216 N N . GLY A 1 287 ? -34.461 -7.802 -46.782 1.00 9.66 363 GLY A N 1
ATOM 2217 C CA . GLY A 1 287 ? -34.063 -7.329 -48.112 1.00 11.29 363 GLY A CA 1
ATOM 2218 C C . GLY A 1 287 ? -34.432 -8.379 -49.147 1.00 10.06 363 GLY A C 1
ATOM 2219 O O . GLY A 1 287 ? -34.566 -9.578 -48.843 1.00 11.02 363 GLY A O 1
ATOM 2220 N N . ARG A 1 288 ? -34.489 -7.982 -50.419 1.00 9.91 364 ARG A N 1
ATOM 2221 C CA . ARG A 1 288 ? -34.620 -8.926 -51.500 1.00 9.66 364 ARG A CA 1
ATOM 2222 C C . ARG A 1 288 ? -34.314 -8.216 -52.832 1.00 9.75 364 ARG A C 1
ATOM 2223 O O . ARG A 1 288 ? -34.328 -6.970 -52.897 1.00 10.22 364 ARG A O 1
ATOM 2231 N N . THR A 1 289 ? -34.085 -9.008 -53.889 1.00 10.12 365 THR A N 1
ATOM 2232 C CA . THR A 1 289 ? -33.930 -8.384 -55.209 1.00 10.46 365 THR A CA 1
ATOM 2233 C C . THR A 1 289 ? -35.283 -7.791 -55.616 1.00 11.13 365 THR A C 1
ATOM 2234 O O . THR A 1 289 ? -36.341 -8.278 -55.191 1.00 11.94 365 THR A O 1
ATOM 2238 N N . ILE A 1 290 ? -35.294 -6.710 -56.432 1.00 10.07 366 ILE A N 1
ATOM 2239 C CA . ILE A 1 290 ? -36.577 -6.156 -56.919 1.00 11.42 366 ILE A CA 1
ATOM 2240 C C . ILE A 1 290 ? -37.178 -7.066 -57.980 1.00 12.57 366 ILE A C 1
ATOM 2241 O O . ILE A 1 290 ? -38.405 -7.377 -57.886 1.00 13.21 366 ILE A O 1
ATOM 2246 N N . SER A 1 291 ? -36.391 -7.556 -58.934 1.00 11.37 367 SER A N 1
ATOM 2247 C CA . SER A 1 291 ? -36.872 -8.554 -59.863 1.00 13.04 367 SER A CA 1
ATOM 2248 C C . SER A 1 291 ? -37.244 -9.821 -59.088 1.00 13.86 367 SER A C 1
ATOM 2249 O O . SER A 1 291 ? -36.547 -10.252 -58.163 1.00 13.79 367 SER A O 1
ATOM 2252 N N . GLU A 1 292 ? -38.301 -10.513 -59.580 1.00 13.49 368 GLU A N 1
ATOM 2253 C CA . GLU A 1 292 ? -38.668 -11.814 -59.034 1.00 13.98 368 GLU A CA 1
ATOM 2254 C C . GLU A 1 292 ? -37.950 -12.968 -59.674 1.00 15.46 368 GLU A C 1
ATOM 2255 O O . GLU A 1 292 ? -37.897 -14.076 -59.103 1.00 19.46 368 GLU A O 1
ATOM 2261 N N . LYS A 1 293 ? -37.275 -12.751 -60.795 1.00 13.88 369 LYS A N 1
ATOM 2262 C CA . LYS A 1 293 ? -36.617 -13.806 -61.565 1.00 17.18 369 LYS A CA 1
ATOM 2263 C C . LYS A 1 293 ? -35.101 -13.684 -61.602 1.00 15.27 369 LYS A C 1
ATOM 2264 O O . LYS A 1 293 ? -34.417 -14.704 -61.611 1.00 16.33 369 LYS A O 1
ATOM 2270 N N . LEU A 1 294 ? -34.617 -12.437 -61.596 1.00 14.87 370 LEU A N 1
ATOM 2271 C CA . LEU A 1 294 ? -33.198 -12.169 -61.816 1.00 15.00 370 LEU A CA 1
ATOM 2272 C C . LEU A 1 294 ? -32.639 -11.426 -60.609 1.00 12.42 370 LEU A C 1
ATOM 2273 O O . LEU A 1 294 ? -33.372 -10.786 -59.834 1.00 12.40 370 LEU A O 1
ATOM 2278 N N . ARG A 1 295 ? -31.307 -11.411 -60.510 1.00 12.23 371 ARG A N 1
ATOM 2279 C CA . ARG A 1 295 ? -30.619 -10.716 -59.431 1.00 11.89 371 ARG A CA 1
ATOM 2280 C C . ARG A 1 295 ? -30.427 -9.266 -59.856 1.00 12.52 371 ARG A C 1
ATOM 2281 O O . ARG A 1 295 ? -29.304 -8.805 -60.149 1.00 13.16 371 ARG A O 1
ATOM 2289 N N . SER A 1 296 ? -31.543 -8.543 -59.932 1.00 12.50 372 SER A N 1
ATOM 2290 C CA . SER A 1 296 ? -31.615 -7.167 -60.424 1.00 12.91 372 SER A CA 1
ATOM 2291 C C . SER A 1 296 ? -32.389 -6.334 -59.439 1.00 11.58 372 SER A C 1
ATOM 2292 O O . SER A 1 296 ? -33.477 -6.729 -58.943 1.00 12.70 372 SER A O 1
ATOM 2295 N N . GLY A 1 297 ? -31.860 -5.176 -59.072 1.00 11.05 373 GLY A N 1
ATOM 2296 C CA . GLY A 1 297 ? -32.391 -4.300 -58.043 1.00 10.90 373 GLY A CA 1
ATOM 2297 C C . GLY A 1 297 ? -32.233 -4.868 -56.626 1.00 9.44 373 GLY A C 1
ATOM 2298 O O . GLY A 1 297 ? -31.940 -6.052 -56.448 1.00 10.13 373 GLY A O 1
ATOM 2299 N N . TYR A 1 298 ? -32.503 -4.005 -55.669 1.00 9.58 374 TYR A N 1
ATOM 2300 C CA . TYR A 1 298 ? -32.465 -4.464 -54.287 1.00 9.51 374 TYR A CA 1
ATOM 2301 C C . TYR A 1 298 ? -33.292 -3.505 -53.464 1.00 10.06 374 TYR A C 1
ATOM 2302 O O . TYR A 1 298 ? -33.141 -2.296 -53.587 1.00 9.93 374 TYR A O 1
ATOM 2311 N N . GLU A 1 299 ? -34.213 -4.078 -52.657 1.00 9.80 375 GLU A N 1
ATOM 2312 C CA . GLU A 1 299 ? -35.137 -3.297 -51.804 1.00 10.75 375 GLU A CA 1
ATOM 2313 C C . GLU A 1 299 ? -35.120 -3.873 -50.397 1.00 10.04 375 GLU A C 1
ATOM 2314 O O . GLU A 1 299 ? -34.909 -5.087 -50.239 1.00 10.94 375 GLU A O 1
ATOM 2320 N N . THR A 1 300 ? -35.378 -2.990 -49.430 1.00 9.79 376 THR A N 1
ATOM 2321 C CA . THR A 1 300 ? -35.639 -3.422 -48.059 1.00 10.79 376 THR A CA 1
ATOM 2322 C C . THR A 1 300 ? -37.002 -2.893 -47.648 1.00 11.35 376 THR A C 1
ATOM 2323 O O . THR A 1 300 ? -37.501 -1.895 -48.185 1.00 11.29 376 THR A O 1
ATOM 2327 N N . PHE A 1 301 ? -37.594 -3.555 -46.645 1.00 10.60 377 PHE A N 1
ATOM 2328 C CA . PHE A 1 301 ? -38.839 -3.056 -46.055 1.00 10.69 377 PHE A CA 1
ATOM 2329 C C . PHE A 1 301 ? -39.102 -3.846 -44.774 1.00 11.45 377 PHE A C 1
ATOM 2330 O O . PHE A 1 301 ? -38.424 -4.838 -44.447 1.00 11.44 377 PHE A O 1
ATOM 2338 N N . LYS A 1 302 ? -40.077 -3.318 -43.990 1.00 11.30 378 LYS A N 1
ATOM 2339 C CA . LYS A 1 302 ? -40.571 -4.013 -42.798 1.00 11.66 378 LYS A CA 1
ATOM 2340 C C . LYS A 1 302 ? -41.913 -4.633 -43.152 1.00 12.27 378 LYS A C 1
ATOM 2341 O O . LYS A 1 302 ? -42.759 -4.010 -43.828 1.00 13.46 378 LYS A O 1
ATOM 2347 N N . VAL A 1 303 ? -42.107 -5.906 -42.796 1.00 12.35 379 VAL A N 1
ATOM 2348 C CA . VAL A 1 303 ? -43.448 -6.501 -42.925 1.00 11.95 379 VAL A CA 1
ATOM 2349 C C . VAL A 1 303 ? -44.044 -6.528 -41.517 1.00 12.32 379 VAL A C 1
ATOM 2350 O O . VAL A 1 303 ? -43.511 -7.153 -40.589 1.00 12.71 379 VAL A O 1
ATOM 2354 N N . ILE A 1 304 ? -45.186 -5.810 -41.376 1.00 13.34 380 ILE A N 1
ATOM 2355 C CA . ILE A 1 304 ? -45.856 -5.747 -40.082 1.00 14.05 380 ILE A CA 1
ATOM 2356 C C . ILE A 1 304 ? -46.459 -7.109 -39.721 1.00 13.17 380 ILE A C 1
ATOM 2357 O O . ILE A 1 304 ? -47.123 -7.722 -40.534 1.00 14.63 380 ILE A O 1
ATOM 2362 N N . GLU A 1 305 ? -46.053 -7.595 -38.549 1.00 13.48 381 GLU A N 1
ATOM 2363 C CA . GLU A 1 305 ? -46.376 -8.939 -38.049 1.00 14.18 381 GLU A CA 1
ATOM 2364 C C . GLU A 1 305 ? -45.802 -10.019 -38.935 1.00 13.87 381 GLU A C 1
ATOM 2365 O O . GLU A 1 305 ? -46.196 -11.186 -38.931 1.00 15.42 381 GLU A O 1
ATOM 2371 N N . GLY A 1 306 ? -44.778 -9.663 -39.768 1.00 12.88 382 GLY A N 1
ATOM 2372 C CA . GLY A 1 306 ? -44.231 -10.637 -40.696 1.00 13.66 382 GLY A CA 1
ATOM 2373 C C . GLY A 1 306 ? -43.265 -11.657 -40.054 1.00 12.36 382 GLY A C 1
ATOM 2374 O O . GLY A 1 306 ? -42.875 -12.620 -40.737 1.00 13.05 382 GLY A O 1
ATOM 2375 N N . TRP A 1 307 ? -42.911 -11.483 -38.770 1.00 13.23 383 TRP A N 1
ATOM 2376 C CA . TRP A 1 307 ? -42.203 -12.549 -38.067 1.00 13.65 383 TRP A CA 1
ATOM 2377 C C . TRP A 1 307 ? -43.158 -13.561 -37.432 1.00 15.76 383 TRP A C 1
ATOM 2378 O O . TRP A 1 307 ? -42.800 -14.738 -37.410 1.00 17.64 383 TRP A O 1
ATOM 2389 N N . SER A 1 308 ? -44.316 -13.092 -36.959 1.00 15.57 384 SER A N 1
ATOM 2390 C CA . SER A 1 308 ? -45.193 -13.925 -36.098 1.00 16.89 384 SER A CA 1
ATOM 2391 C C . SER A 1 308 ? -46.457 -14.406 -36.795 1.00 17.05 384 SER A C 1
ATOM 2392 O O . SER A 1 308 ? -47.038 -15.414 -36.340 1.00 18.53 384 SER A O 1
ATOM 2395 N N . LYS A 1 309 ? -47.004 -13.672 -37.772 1.00 16.31 385 LYS A N 1
ATOM 2396 C CA . LYS A 1 309 ? -48.299 -13.999 -38.358 1.00 15.76 385 LYS A CA 1
ATOM 2397 C C . LYS A 1 309 ? -48.061 -14.683 -39.689 1.00 17.05 385 LYS A C 1
ATOM 2398 O O . LYS A 1 309 ? -47.526 -14.067 -40.640 1.00 15.63 385 LYS A O 1
ATOM 2404 N N . PRO A 1 310 ? -48.517 -15.928 -39.921 1.00 14.11 386 PRO A N 1
ATOM 2405 C CA . PRO A 1 310 ? -48.369 -16.630 -41.183 1.00 14.34 386 PRO A CA 1
ATOM 2406 C C . PRO A 1 310 ? -48.940 -15.796 -42.319 1.00 14.98 386 PRO A C 1
ATOM 2407 O O . PRO A 1 310 ? -50.084 -15.335 -42.292 1.00 16.14 386 PRO A O 1
ATOM 2411 N N . ASN A 1 311 ? -48.098 -15.576 -43.352 1.00 13.31 387 ASN A N 1
ATOM 2412 C CA . ASN A 1 311 ? -48.472 -15.044 -44.651 1.00 13.42 387 ASN A CA 1
ATOM 2413 C C . ASN A 1 311 ? -48.788 -13.550 -44.619 1.00 13.17 387 ASN A C 1
ATOM 2414 O O . ASN A 1 311 ? -49.383 -13.043 -45.602 1.00 14.86 387 ASN A O 1
ATOM 2419 N N . SER A 1 312 ? -48.329 -12.802 -43.587 1.00 13.75 388 SER A N 1
ATOM 2420 C CA . SER A 1 312 ? -48.571 -11.357 -43.579 1.00 13.92 388 SER A CA 1
ATOM 2421 C C . SER A 1 312 ? -47.900 -10.724 -44.813 1.00 14.18 388 SER A C 1
ATOM 2422 O O . SER A 1 312 ? -46.725 -11.028 -45.121 1.00 13.65 388 SER A O 1
ATOM 2425 N N . LYS A 1 313 ? -48.597 -9.803 -45.480 1.00 14.73 389 LYS A N 1
ATOM 2426 C CA . LYS A 1 313 ? -48.041 -9.064 -46.616 1.00 13.70 389 LYS A CA 1
ATOM 2427 C C . LYS A 1 313 ? -48.164 -7.562 -46.404 1.00 15.13 389 LYS A C 1
ATOM 2428 O O . LYS A 1 313 ? -48.046 -6.792 -47.401 1.00 16.99 389 LYS A O 1
ATOM 2434 N N . LEU A 1 314 ? -48.255 -7.132 -45.170 1.00 14.13 390 LEU A N 1
ATOM 2435 C CA . LEU A 1 314 ? -48.459 -5.714 -44.911 1.00 16.12 390 LEU A CA 1
ATOM 2436 C C . LEU A 1 314 ? -47.094 -5.021 -44.772 1.00 14.24 390 LEU A C 1
ATOM 2437 O O . LEU A 1 314 ? -46.491 -4.982 -43.729 1.00 18.65 390 LEU A O 1
ATOM 2442 N N . GLN A 1 315 ? -46.631 -4.441 -45.877 1.00 14.57 391 GLN A N 1
ATOM 2443 C CA . GLN A 1 315 ? -45.308 -3.794 -45.753 1.00 16.74 391 GLN A CA 1
ATOM 2444 C C . GLN A 1 315 ? -45.389 -2.312 -45.461 1.00 14.20 391 GLN A C 1
ATOM 2445 O O . GLN A 1 315 ? -46.414 -1.637 -45.730 1.00 14.65 391 GLN A O 1
ATOM 2451 N N . ILE A 1 316 ? -44.275 -1.809 -44.925 1.00 12.43 392 ILE A N 1
ATOM 2452 C CA . ILE A 1 316 ? -44.110 -0.377 -44.709 1.00 12.94 392 ILE A CA 1
ATOM 2453 C C . ILE A 1 316 ? -42.597 -0.089 -44.718 1.00 13.75 392 ILE A C 1
ATOM 2454 O O . ILE A 1 316 ? -41.786 -1.015 -44.612 1.00 12.64 392 ILE A O 1
ATOM 2459 N N . ASN A 1 317 ? -42.230 1.184 -44.900 1.00 12.79 393 ASN A N 1
ATOM 2460 C CA . ASN A 1 317 ? -40.838 1.619 -44.733 1.00 12.76 393 ASN A CA 1
ATOM 2461 C C . ASN A 1 317 ? -39.973 1.009 -45.840 1.00 12.07 393 ASN A C 1
ATOM 2462 O O . ASN A 1 317 ? -38.799 0.658 -45.577 1.00 12.60 393 ASN A O 1
ATOM 2467 N N . ARG A 1 318 ? -40.489 0.879 -47.036 1.00 11.71 394 ARG A N 1
ATOM 2468 C CA . ARG A 1 318 ? -39.655 0.393 -48.134 1.00 11.45 394 ARG A CA 1
ATOM 2469 C C . ARG A 1 318 ? -38.547 1.410 -48.424 1.00 11.46 394 ARG A C 1
ATOM 2470 O O . ARG A 1 318 ? -38.751 2.622 -48.343 1.00 12.48 394 ARG A O 1
ATOM 2478 N N . GLN A 1 319 ? -37.394 0.859 -48.828 1.00 10.59 395 GLN A N 1
ATOM 2479 C CA . GLN A 1 319 ? -36.294 1.650 -49.390 1.00 10.63 395 GLN A CA 1
ATOM 2480 C C . GLN A 1 319 ? -35.756 0.900 -50.587 1.00 11.10 395 GLN A C 1
ATOM 2481 O O . GLN A 1 319 ? -35.465 -0.295 -50.521 1.00 11.42 395 GLN A O 1
ATOM 2487 N N . VAL A 1 320 ? -35.512 1.637 -51.690 1.00 10.63 396 VAL A N 1
ATOM 2488 C CA . VAL A 1 320 ? -34.687 1.115 -52.790 1.00 10.86 396 VAL A CA 1
ATOM 2489 C C . VAL A 1 320 ? -33.201 1.311 -52.468 1.00 10.19 396 VAL A C 1
ATOM 2490 O O . VAL A 1 320 ? -32.766 2.396 -52.098 1.00 11.77 396 VAL A O 1
ATOM 2494 N N . ILE A 1 321 ? -32.452 0.214 -52.532 1.00 9.93 397 ILE A N 1
ATOM 2495 C CA . ILE A 1 321 ? -30.987 0.318 -52.359 1.00 9.97 397 ILE A CA 1
ATOM 2496 C C . ILE A 1 321 ? -30.317 0.326 -53.727 1.00 9.06 397 ILE A C 1
ATOM 2497 O O . ILE A 1 321 ? -29.372 1.145 -53.919 1.00 10.51 397 ILE A O 1
ATOM 2502 N N . VAL A 1 322 ? -30.784 -0.509 -54.660 1.00 9.70 398 VAL A N 1
ATOM 2503 C CA . VAL A 1 322 ? -30.279 -0.557 -56.020 1.00 9.82 398 VAL A CA 1
ATOM 2504 C C . VAL A 1 322 ? -31.535 -0.544 -56.906 1.00 10.46 398 VAL A C 1
ATOM 2505 O O . VAL A 1 322 ? -32.413 -1.423 -56.774 1.00 11.11 398 VAL A O 1
ATOM 2509 N N . ASP A 1 323 ? -31.630 0.402 -57.844 1.00 9.99 399 ASP A N 1
ATOM 2510 C CA . ASP A 1 323 ? -32.814 0.441 -58.701 1.00 11.47 399 ASP A CA 1
ATOM 2511 C C . ASP A 1 323 ? -32.925 -0.822 -59.540 1.00 12.04 399 ASP A C 1
ATOM 2512 O O . ASP A 1 323 ? -31.946 -1.535 -59.860 1.00 11.40 399 ASP A O 1
ATOM 2517 N N . ARG A 1 324 ? -34.195 -1.077 -59.980 1.00 12.81 400 ARG A N 1
ATOM 2518 C CA . ARG A 1 324 ? -34.493 -2.264 -60.758 1.00 14.51 400 ARG A CA 1
ATOM 2519 C C . ARG A 1 324 ? -33.705 -2.406 -62.071 1.00 15.47 400 ARG A C 1
ATOM 2520 O O . ARG A 1 324 ? -33.499 -3.528 -62.555 1.00 19.58 400 ARG A O 1
ATOM 2528 N N . GLY A 1 325 ? -33.198 -1.301 -62.607 1.00 14.38 401 GLY A N 1
ATOM 2529 C CA . GLY A 1 325 ? -32.383 -1.368 -63.813 1.00 17.28 401 GLY A CA 1
ATOM 2530 C C . GLY A 1 325 ? -30.923 -1.830 -63.648 1.00 15.57 401 GLY A C 1
ATOM 2531 O O . GLY A 1 325 ? -30.194 -1.882 -64.652 1.00 17.56 401 GLY A O 1
ATOM 2532 N N . ASN A 1 326 ? -30.506 -2.146 -62.428 1.00 11.60 402 ASN A N 1
ATOM 2533 C CA . ASN A 1 326 ? -29.086 -2.394 -62.152 1.00 10.79 402 ASN A CA 1
ATOM 2534 C C . ASN A 1 326 ? -28.934 -3.727 -61.438 1.00 10.70 402 ASN A C 1
ATOM 2535 O O . ASN A 1 326 ? -29.870 -4.218 -60.748 1.00 11.47 402 ASN A O 1
ATOM 2540 N N . ARG A 1 327 ? -27.757 -4.327 -61.568 1.00 10.23 403 ARG A N 1
ATOM 2541 C CA . ARG A 1 327 ? -27.518 -5.672 -61.029 1.00 9.98 403 ARG A CA 1
ATOM 2542 C C . ARG A 1 327 ? -27.258 -5.650 -59.533 1.00 9.37 403 ARG A C 1
ATOM 2543 O O . ARG A 1 327 ? -26.614 -4.764 -58.954 1.00 10.62 403 ARG A O 1
ATOM 2551 N N . SER A 1 328 ? -27.777 -6.710 -58.881 1.00 9.40 404 SER A N 1
ATOM 2552 C CA . SER A 1 328 ? -27.478 -7.002 -57.480 1.00 9.47 404 SER A CA 1
ATOM 2553 C C . SER A 1 328 ? -26.795 -8.360 -57.416 1.00 9.45 404 SER A C 1
ATOM 2554 O O . SER A 1 328 ? -25.903 -8.660 -58.242 1.00 9.90 404 SER A O 1
ATOM 2557 N N . GLY A 1 329 ? -27.140 -9.223 -56.440 1.00 9.81 405 GLY A N 1
ATOM 2558 C CA . GLY A 1 329 ? -26.326 -10.383 -56.156 1.00 9.94 405 GLY A CA 1
ATOM 2559 C C . GLY A 1 329 ? -26.674 -10.879 -54.769 1.00 9.53 405 GLY A C 1
ATOM 2560 O O . GLY A 1 329 ? -27.761 -10.638 -54.265 1.00 10.55 405 GLY A O 1
ATOM 2561 N N . TYR A 1 330 ? -25.713 -11.595 -54.161 1.00 8.51 406 TYR A N 1
ATOM 2562 C CA . TYR A 1 330 ? -25.841 -12.024 -52.755 1.00 9.01 406 TYR A CA 1
ATOM 2563 C C . TYR A 1 330 ? -26.035 -10.834 -51.844 1.00 9.43 406 TYR A C 1
ATOM 2564 O O . TYR A 1 3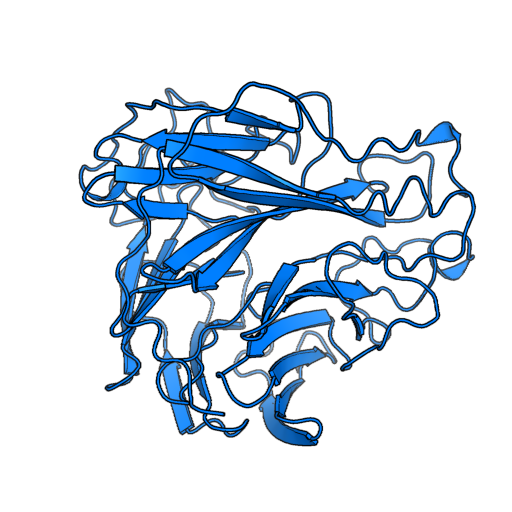30 ? -25.596 -9.697 -52.120 1.00 10.32 406 TYR A O 1
ATOM 2573 N N . SER A 1 331 ? -26.597 -11.065 -50.668 1.00 9.01 407 SER A N 1
ATOM 2574 C CA . SER A 1 331 ? -26.656 -10.056 -49.624 1.00 9.19 407 SER A CA 1
ATOM 2575 C C . SER A 1 331 ? -26.592 -10.789 -48.289 1.00 9.49 407 SER A C 1
ATOM 2576 O O . SER A 1 331 ? -26.940 -11.976 -48.218 1.00 10.01 407 SER A O 1
ATOM 2579 N N . GLY A 1 332 ? -26.200 -10.063 -47.251 1.00 9.04 408 GLY A N 1
ATOM 2580 C CA . GLY A 1 332 ? -26.073 -10.708 -45.960 1.00 9.35 408 GLY A CA 1
ATOM 2581 C C . GLY A 1 332 ? -26.038 -9.681 -44.851 1.00 10.43 408 GLY A C 1
ATOM 2582 O O . GLY A 1 332 ? -25.848 -8.483 -45.066 1.00 10.33 408 GLY A O 1
ATOM 2583 N N . ILE A 1 333 ? -26.210 -10.180 -43.627 1.00 10.36 409 ILE A N 1
ATOM 2584 C CA . ILE A 1 333 ? -26.277 -9.337 -42.439 1.00 10.09 409 ILE A CA 1
ATOM 2585 C C . ILE A 1 333 ? -24.931 -9.338 -41.694 1.00 9.70 409 ILE A C 1
ATOM 2586 O O . ILE A 1 333 ? -24.166 -10.310 -41.765 1.00 10.09 409 ILE A O 1
ATOM 2591 N N . PHE A 1 334 ? -24.696 -8.228 -40.991 1.00 9.41 410 PHE A N 1
ATOM 2592 C CA . PHE A 1 334 ? -23.657 -8.241 -39.943 1.00 9.08 410 PHE A CA 1
ATOM 2593 C C . PHE A 1 334 ? -24.176 -7.355 -38.818 1.00 9.83 410 PHE A C 1
ATOM 2594 O O . PHE A 1 334 ? -25.090 -6.530 -39.011 1.00 11.11 410 PHE A O 1
ATOM 2602 N N . SER A 1 335 ? -23.589 -7.526 -37.633 1.00 9.78 411 SER A N 1
ATOM 2603 C CA . SER A 1 335 ? -24.080 -6.813 -36.446 1.00 10.21 411 SER A CA 1
ATOM 2604 C C . SER A 1 335 ? -22.937 -6.007 -35.819 1.00 10.70 411 SER A C 1
ATOM 2605 O O . SER A 1 335 ? -21.786 -6.442 -35.840 1.00 11.55 411 SER A O 1
ATOM 2608 N N . VAL A 1 336 ? -23.270 -4.828 -35.267 1.00 10.94 412 VAL A N 1
ATOM 2609 C CA . VAL A 1 336 ? -22.262 -3.879 -34.788 1.00 11.32 412 VAL A CA 1
ATOM 2610 C C . VAL A 1 336 ? -22.707 -3.375 -33.423 1.00 12.64 412 VAL A C 1
ATOM 2611 O O . VAL A 1 336 ? -23.826 -2.868 -33.295 1.00 13.74 412 VAL A O 1
ATOM 2615 N N . GLU A 1 337 ? -21.813 -3.495 -32.438 1.00 12.55 413 GLU A N 1
ATOM 2616 C CA . GLU A 1 337 ? -22.170 -3.076 -31.081 1.00 13.99 413 GLU A CA 1
ATOM 2617 C C . GLU A 1 337 ? -22.046 -1.567 -30.927 1.00 14.73 413 GLU A C 1
ATOM 2618 O O . GLU A 1 337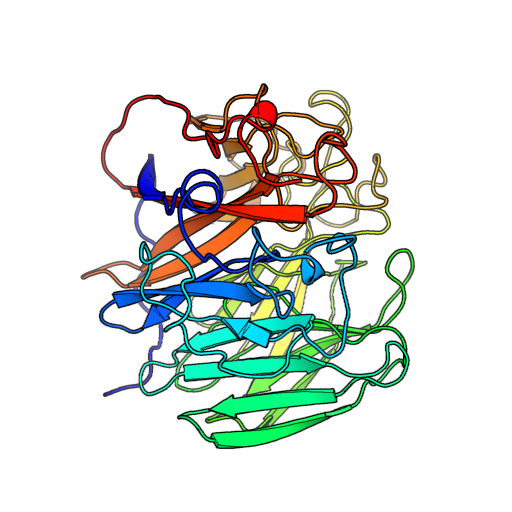 ? -20.956 -1.003 -31.098 1.00 16.83 413 GLU A O 1
ATOM 2624 N N . GLY A 1 338 ? -23.120 -0.934 -30.488 1.00 14.22 414 GLY A N 1
ATOM 2625 C CA . GLY A 1 338 ? -23.066 0.483 -30.122 1.00 16.01 414 GLY A CA 1
ATOM 2626 C C . GLY A 1 338 ? -22.976 0.646 -28.616 1.00 18.52 414 GLY A C 1
ATOM 2627 O O . GLY A 1 338 ? -22.766 -0.308 -27.873 1.00 16.89 414 GLY A O 1
ATOM 2628 N N . LYS A 1 339 ? -23.118 1.908 -28.175 1.00 19.37 415 LYS A N 1
ATOM 2629 C CA . LYS A 1 339 ? -22.988 2.215 -26.756 1.00 22.71 415 LYS A CA 1
ATOM 2630 C C . LYS A 1 339 ? -24.033 1.465 -25.930 1.00 21.03 415 LYS A C 1
ATOM 2631 O O . LYS A 1 339 ? -23.686 0.879 -24.909 1.00 19.51 415 LYS A O 1
ATOM 2637 N N . SER A 1 340 ? -25.268 1.386 -26.416 1.00 18.35 416 SER A N 1
ATOM 2638 C CA . SER A 1 340 ? -26.326 0.819 -25.587 1.00 18.72 416 SER A CA 1
ATOM 2639 C C . SER A 1 340 ? -27.136 -0.244 -26.309 1.00 17.28 416 SER A C 1
ATOM 2640 O O . SER A 1 340 ? -28.025 -0.833 -25.715 1.00 19.32 416 SER A O 1
ATOM 2643 N N . CYS A 1 341 ? -26.831 -0.535 -27.595 1.00 14.43 417 CYS A N 1
ATOM 2644 C CA . CYS A 1 341 ? -27.657 -1.469 -28.328 1.00 13.47 417 CYS A CA 1
ATOM 2645 C C . CYS A 1 341 ? -26.814 -2.114 -29.426 1.00 13.12 417 CYS A C 1
ATOM 2646 O O . CYS A 1 341 ? -25.774 -1.551 -29.798 1.00 14.44 417 CYS A O 1
ATOM 2649 N N . ILE A 1 342 ? -27.298 -3.228 -29.949 1.00 12.58 418 ILE A N 1
ATOM 2650 C CA . ILE A 1 342 ? -26.645 -3.909 -31.070 1.00 11.65 418 ILE A CA 1
ATOM 2651 C C . ILE A 1 342 ? -27.395 -3.591 -32.346 1.00 12.10 418 ILE A C 1
ATOM 2652 O O . ILE A 1 342 ? -28.615 -3.848 -32.453 1.00 11.85 418 ILE A O 1
ATOM 2657 N N . ASN A 1 343 ? -26.661 -3.029 -33.337 1.00 11.15 419 ASN A N 1
ATOM 2658 C CA . ASN A 1 343 ? -27.293 -2.641 -34.588 1.00 11.18 419 ASN A CA 1
ATOM 2659 C C . ASN A 1 343 ? -27.170 -3.746 -35.630 1.00 10.41 419 ASN A C 1
ATOM 2660 O O . ASN A 1 343 ? -26.274 -4.583 -35.557 1.00 11.45 419 ASN A O 1
ATOM 2665 N N . ARG A 1 344 ? -28.077 -3.721 -36.611 1.00 10.43 420 ARG A N 1
ATOM 2666 C CA . ARG A 1 344 ? -28.054 -4.653 -37.732 1.00 10.13 420 ARG A CA 1
ATOM 2667 C C . ARG A 1 344 ? -27.724 -3.862 -38.983 1.00 11.15 420 ARG A C 1
ATOM 2668 O O . ARG A 1 344 ? -28.367 -2.835 -39.225 1.00 11.28 420 ARG A O 1
ATOM 2676 N N . CYS A 1 345 ? -26.817 -4.427 -39.777 1.00 10.34 421 CYS A N 1
ATOM 2677 C CA . CYS A 1 345 ? -26.391 -3.823 -41.038 1.00 9.78 421 CYS A CA 1
ATOM 2678 C C . CYS A 1 345 ? -26.439 -4.901 -42.104 1.00 10.12 421 CYS A C 1
ATOM 2679 O O . CYS A 1 345 ? -26.544 -6.110 -41.839 1.00 10.31 421 CYS A O 1
ATOM 2682 N N . PHE A 1 346 ? -26.352 -4.482 -43.378 1.00 9.09 422 PHE A N 1
ATOM 2683 C CA . PHE A 1 346 ? -26.296 -5.487 -44.446 1.00 9.73 422 PHE A CA 1
ATOM 2684 C C . PHE A 1 346 ? -25.433 -4.963 -45.592 1.00 9.64 422 PHE A C 1
ATOM 2685 O O . PHE A 1 346 ? -25.219 -3.763 -45.764 1.00 9.43 422 PHE A O 1
ATOM 2693 N N . TYR A 1 347 ? -24.912 -5.899 -46.377 1.00 9.00 423 TYR A N 1
ATOM 2694 C CA . TYR A 1 347 ? -24.195 -5.604 -47.622 1.00 9.27 423 TYR A CA 1
ATOM 2695 C C . TYR A 1 347 ? -24.991 -6.206 -48.763 1.00 9.33 423 TYR A C 1
ATOM 2696 O O . TYR A 1 347 ? -25.726 -7.205 -48.627 1.00 9.20 423 TYR A O 1
ATOM 2705 N N . VAL A 1 348 ? -24.751 -5.649 -49.975 1.00 9.14 424 VAL A N 1
ATOM 2706 C CA . VAL A 1 348 ? -25.239 -6.195 -51.239 1.00 8.66 424 VAL A CA 1
ATOM 2707 C C . VAL A 1 348 ? -24.056 -6.357 -52.178 1.00 8.93 424 VAL A C 1
ATOM 2708 O O . VAL A 1 348 ? -23.290 -5.391 -52.406 1.00 9.42 424 VAL A O 1
ATOM 2712 N N . GLU A 1 349 ? -23.906 -7.569 -52.726 1.00 8.53 425 GLU A N 1
ATOM 2713 C CA . GLU A 1 349 ? -22.935 -7.879 -53.775 1.00 8.72 425 GLU A CA 1
ATOM 2714 C C . GLU A 1 349 ? -23.531 -7.401 -55.081 1.00 9.05 425 GLU A C 1
ATOM 2715 O O . GLU A 1 349 ? -24.662 -7.768 -55.444 1.00 10.06 425 GLU A O 1
ATOM 2721 N N . LEU A 1 350 ? -22.774 -6.600 -55.861 1.00 8.25 426 LEU A N 1
ATOM 2722 C CA . LEU A 1 350 ? -23.246 -6.049 -57.138 1.00 8.65 426 LEU A CA 1
ATOM 2723 C C . LEU A 1 350 ? -22.440 -6.771 -58.202 1.00 8.55 426 LEU A C 1
ATOM 2724 O O . LEU A 1 350 ? -21.282 -6.396 -58.500 1.00 8.88 426 LEU A O 1
ATOM 2729 N N . ILE A 1 351 ? -23.004 -7.822 -58.806 1.00 8.63 427 ILE A N 1
ATOM 2730 C CA . ILE A 1 351 ? -22.253 -8.702 -59.685 1.00 9.38 427 ILE A CA 1
ATOM 2731 C C . ILE A 1 351 ? -22.211 -8.075 -61.087 1.00 9.61 427 ILE A C 1
ATOM 2732 O O . ILE A 1 351 ? -23.241 -7.585 -61.604 1.00 9.69 427 ILE A O 1
ATOM 2737 N N . ARG A 1 352 ? -21.015 -8.094 -61.735 1.00 9.01 428 ARG A N 1
ATOM 2738 C CA . ARG A 1 352 ? -20.886 -7.644 -63.121 1.00 8.70 428 ARG A CA 1
ATOM 2739 C C . ARG A 1 352 ? -20.207 -8.715 -63.958 1.00 8.65 428 ARG A C 1
ATOM 2740 O O . ARG A 1 352 ? -19.398 -9.510 -63.462 1.00 9.10 428 ARG A O 1
ATOM 2748 N N . GLY A 1 353 ? -20.478 -8.686 -65.269 1.00 8.89 429 GLY A N 1
ATOM 2749 C CA . GLY A 1 353 ? -19.822 -9.632 -66.172 1.00 9.14 429 GLY A CA 1
ATOM 2750 C C . GLY A 1 353 ? -20.649 -10.871 -66.495 1.00 9.44 429 GLY A C 1
ATOM 2751 O O . GLY A 1 353 ? -21.893 -10.879 -66.445 1.00 9.94 429 GLY 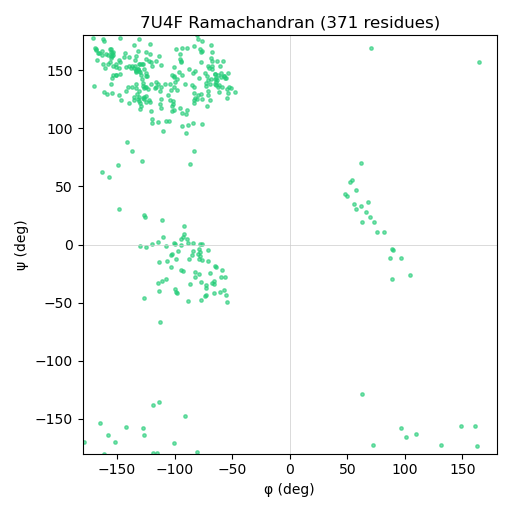A O 1
ATOM 2752 N N . ARG A 1 354 ? -19.930 -11.913 -66.907 1.00 9.94 430 ARG A N 1
ATOM 2753 C CA . ARG A 1 354 ? -20.603 -13.106 -67.429 1.00 10.12 430 ARG A CA 1
ATOM 2754 C C . ARG A 1 354 ? -21.305 -13.856 -66.311 1.00 10.92 430 ARG A C 1
ATOM 2755 O O . ARG A 1 354 ? -20.931 -13.781 -65.122 1.00 11.52 430 ARG A O 1
ATOM 2763 N N . LYS A 1 355 ? -22.368 -14.619 -66.623 1.00 11.52 431 LYS A N 1
ATOM 2764 C CA . LYS A 1 355 ? -22.828 -14.889 -67.995 1.00 12.51 431 LYS A CA 1
ATOM 2765 C C . LYS A 1 355 ? -23.705 -13.798 -68.618 1.00 13.70 431 LYS A C 1
ATOM 2766 O O . LYS A 1 355 ? -23.704 -13.667 -69.858 1.00 17.00 431 LYS A O 1
ATOM 2772 N N . GLN A 1 356 ? -24.349 -12.992 -67.769 1.00 12.85 432 GLN A N 1
ATOM 2773 C CA . GLN A 1 356 ? -25.386 -12.050 -68.218 1.00 14.89 432 GLN A CA 1
ATOM 2774 C C . GLN A 1 356 ? -24.789 -10.981 -69.114 1.00 16.20 432 GLN A C 1
ATOM 2775 O O . GLN A 1 356 ? -25.433 -10.584 -70.098 1.00 20.52 432 GLN A O 1
ATOM 2781 N N . GLU A 1 357 ? -23.604 -10.426 -68.817 1.00 12.08 433 GLU A N 1
ATOM 2782 C CA . GLU A 1 357 ? -23.022 -9.362 -69.600 1.00 11.83 433 GLU A CA 1
ATOM 2783 C C . GLU A 1 357 ? -21.849 -9.945 -70.396 1.00 14.10 433 GLU A C 1
ATOM 2784 O O . GLU A 1 357 ? -20.814 -10.270 -69.823 1.00 15.41 433 GLU A O 1
ATOM 2790 N N . THR A 1 358 ? -22.016 -10.120 -71.707 1.00 13.65 434 THR A N 1
ATOM 2791 C CA . THR A 1 358 ? -21.067 -10.884 -72.494 1.00 14.05 434 THR A CA 1
ATOM 2792 C C . THR A 1 358 ? -19.994 -10.023 -73.156 1.00 13.40 434 THR A C 1
ATOM 2793 O O . THR A 1 358 ? -19.105 -10.560 -73.827 1.00 13.51 434 THR A O 1
ATOM 2797 N N . GLU A 1 359 ? -20.039 -8.712 -72.961 1.00 11.74 435 GLU A N 1
ATOM 2798 C CA . GLU A 1 359 ? -19.021 -7.829 -73.533 1.00 12.88 435 GLU A CA 1
ATOM 2799 C C . GLU A 1 359 ? -17.642 -8.118 -72.926 1.00 12.35 435 GLU A C 1
ATOM 2800 O O . GLU A 1 359 ? -16.616 -7.726 -73.503 1.00 13.88 435 GLU A O 1
ATOM 2806 N N . VAL A 1 360 ? -17.615 -8.793 -71.776 1.00 10.76 436 VAL A N 1
ATOM 2807 C CA . VAL A 1 360 ? -16.362 -9.099 -71.090 1.00 10.61 436 VAL A CA 1
ATOM 2808 C C . VAL A 1 360 ? -16.307 -10.604 -70.865 1.00 11.07 436 VAL A C 1
ATOM 2809 O O . VAL A 1 360 ? -17.336 -11.281 -70.998 1.00 11.34 436 VAL A O 1
ATOM 2813 N N . LEU A 1 361 ? -15.102 -11.108 -70.526 1.00 10.33 437 LEU A N 1
ATOM 2814 C CA . LEU A 1 361 ? -14.937 -12.556 -70.315 1.00 10.01 437 LEU A CA 1
ATOM 2815 C C . LEU A 1 361 ? -14.973 -12.937 -68.838 1.00 9.57 437 LEU A C 1
ATOM 2816 O O . LEU A 1 361 ? -15.024 -14.136 -68.518 1.00 10.35 437 LEU A O 1
ATOM 2821 N N . TRP A 1 362 ? -14.882 -11.936 -67.950 1.00 9.05 438 TRP A N 1
ATOM 2822 C CA . TRP A 1 362 ? -14.740 -12.140 -66.503 1.00 7.98 438 TRP A CA 1
ATOM 2823 C C . TRP A 1 362 ? -16.083 -12.006 -65.795 1.00 8.62 438 TRP A C 1
ATOM 2824 O O . TRP A 1 362 ? -17.096 -11.588 -66.405 1.00 9.11 438 TRP A O 1
ATOM 2835 N N . THR A 1 363 ? -16.092 -12.415 -64.507 1.00 8.35 439 THR A N 1
ATOM 2836 C CA . THR A 1 363 ? -17.218 -12.207 -63.604 1.00 8.12 439 THR A CA 1
ATOM 2837 C C . THR A 1 363 ? -16.615 -11.666 -62.315 1.00 8.19 439 THR A C 1
ATOM 2838 O O . THR A 1 363 ? -15.674 -12.255 -61.785 1.00 9.26 439 THR A O 1
ATOM 2842 N N . SER A 1 364 ? -17.158 -10.548 -61.789 1.00 8.96 440 SER A N 1
ATOM 2843 C CA . SER A 1 364 ? -16.619 -9.973 -60.571 1.00 8.24 440 SER A CA 1
ATOM 2844 C C . SER A 1 364 ? -17.751 -9.240 -59.846 1.00 9.03 440 SER A C 1
ATOM 2845 O O . SER A 1 364 ? -18.923 -9.385 -60.247 1.00 9.86 440 SER A O 1
ATOM 2848 N N . ASN A 1 365 ? -17.428 -8.466 -58.813 1.00 8.79 441 ASN A N 1
ATOM 2849 C CA . ASN A 1 365 ? -18.473 -7.714 -58.118 1.00 8.06 441 ASN A CA 1
ATOM 2850 C C . ASN A 1 365 ? -17.865 -6.498 -57.428 1.00 8.15 441 ASN A C 1
ATOM 2851 O O . ASN A 1 365 ? -16.668 -6.502 -57.069 1.00 9.31 441 ASN A O 1
ATOM 2856 N N . SER A 1 366 ? -18.755 -5.554 -57.092 1.00 8.01 442 SER A N 1
ATOM 2857 C CA . SER A 1 366 ? -18.463 -4.524 -56.070 1.00 8.08 442 SER A CA 1
ATOM 2858 C C . SER A 1 366 ? -19.458 -4.668 -54.921 1.00 8.31 442 SER A C 1
ATOM 2859 O O . SER A 1 366 ? -20.259 -5.614 -54.923 1.00 9.09 442 SER A O 1
ATOM 2862 N N . ILE A 1 367 ? -19.341 -3.808 -53.914 1.00 9.05 443 ILE A N 1
ATOM 2863 C CA . ILE A 1 367 ? -20.279 -3.894 -52.790 1.00 10.28 443 ILE A CA 1
ATOM 2864 C C . ILE A 1 367 ? -20.863 -2.526 -52.465 1.00 9.24 443 ILE A C 1
ATOM 2865 O O . ILE A 1 367 ? -20.239 -1.473 -52.680 1.00 9.40 443 ILE A O 1
ATOM 2870 N N . VAL A 1 368 ? -22.057 -2.564 -51.850 1.00 9.10 444 VAL A N 1
ATOM 2871 C CA . VAL A 1 368 ? -22.640 -1.410 -51.158 1.00 9.36 444 VAL A CA 1
ATOM 2872 C C . VAL A 1 368 ? -23.164 -1.896 -49.809 1.00 9.88 444 VAL A C 1
ATOM 2873 O O . VAL A 1 368 ? -23.573 -3.059 -49.705 1.00 10.17 444 VAL A O 1
ATOM 2877 N N . VAL A 1 369 ? -23.138 -0.998 -48.822 1.00 8.73 445 VAL A N 1
ATOM 2878 C CA . VAL A 1 369 ? -23.359 -1.427 -47.431 1.00 9.02 445 VAL A CA 1
ATOM 2879 C C . VAL A 1 369 ? -24.180 -0.348 -46.718 1.00 9.11 445 VAL A C 1
ATOM 2880 O O . VAL A 1 369 ? -23.889 0.858 -46.857 1.00 8.95 445 VAL A O 1
ATOM 2884 N N . PHE A 1 370 ? -25.230 -0.805 -46.015 1.00 9.32 446 PHE A N 1
ATOM 2885 C CA . PHE A 1 370 ? -26.158 0.061 -45.270 1.00 9.29 446 PHE A CA 1
ATOM 2886 C C . PHE A 1 370 ? -26.248 -0.418 -43.828 1.00 9.47 446 PHE A C 1
ATOM 2887 O O . PHE A 1 370 ? -26.038 -1.628 -43.576 1.00 10.28 446 PHE A O 1
ATOM 2895 N N . CYS A 1 371 ? -26.527 0.500 -42.900 1.00 9.75 447 CYS A N 1
ATOM 2896 C CA . CYS A 1 371 ? -26.694 0.115 -41.467 1.00 10.29 447 CYS A CA 1
ATOM 2897 C C . CYS A 1 371 ? -28.042 0.586 -40.944 1.00 10.54 447 CYS A C 1
ATOM 2898 O O . CYS A 1 371 ? -28.564 1.630 -41.368 1.00 10.56 447 CYS A O 1
ATOM 2901 N N . GLY A 1 372 ? -28.591 -0.196 -40.029 1.00 10.12 448 GLY A N 1
ATOM 2902 C CA . GLY A 1 372 ? -29.833 0.280 -39.364 1.00 10.81 448 GLY A CA 1
ATOM 2903 C C . GLY A 1 372 ? -29.660 1.660 -38.759 1.00 9.96 448 GLY A C 1
ATOM 2904 O O . GLY A 1 372 ? -28.601 2.071 -38.274 1.00 10.80 448 GLY A O 1
ATOM 2905 N N . THR A 1 373 ? -30.783 2.406 -38.776 1.00 10.99 449 THR A N 1
ATOM 2906 C CA . THR A 1 373 ? -30.825 3.704 -38.129 1.00 11.62 449 THR A CA 1
ATOM 2907 C C . THR A 1 373 ? -32.101 3.816 -37.290 1.00 12.43 449 THR A C 1
ATOM 2908 O O . THR A 1 373 ? -33.095 3.219 -37.698 1.00 14.24 449 THR A O 1
ATOM 2912 N N . SER A 1 374 ? -31.968 4.609 -36.233 1.00 13.30 450 SER A N 1
ATOM 2913 C CA . SER A 1 374 ? -33.186 5.017 -35.507 1.00 14.94 450 SER A CA 1
ATOM 2914 C C . SER A 1 374 ? -33.609 6.413 -35.911 1.00 15.85 450 SER A C 1
ATOM 2915 O O . SER A 1 374 ? -34.582 6.948 -35.330 1.00 16.89 450 SER A O 1
ATOM 2918 N N . GLY A 1 375 ? -32.857 7.044 -36.833 1.00 14.44 451 GLY A N 1
ATOM 2919 C CA . GLY A 1 375 ? -33.118 8.394 -37.314 1.00 13.60 451 GLY A CA 1
ATOM 2920 C C . GLY A 1 375 ? -34.010 8.389 -38.545 1.00 13.13 451 GLY A C 1
ATOM 2921 O O . GLY A 1 375 ? -34.901 7.565 -38.717 1.00 14.81 451 GLY A O 1
ATOM 2922 N N . THR A 1 376 ? -33.762 9.375 -39.412 1.00 12.40 452 THR A N 1
ATOM 2923 C CA . THR A 1 376 ? -34.528 9.566 -40.630 1.00 12.58 452 THR A CA 1
ATOM 2924 C C . THR A 1 376 ? -33.590 9.501 -41.839 1.00 11.92 452 THR A C 1
ATOM 2925 O O . THR A 1 376 ? -32.357 9.492 -41.678 1.00 12.22 452 THR A O 1
ATOM 2929 N N . TYR A 1 377 ? -34.181 9.503 -43.021 1.00 11.00 453 TYR A N 1
ATOM 2930 C CA . TYR A 1 377 ? -33.422 9.266 -44.246 1.00 10.37 453 TYR A CA 1
ATOM 2931 C C . TYR A 1 377 ? -34.303 9.589 -45.432 1.00 11.32 453 TYR A C 1
ATOM 2932 O O . TYR A 1 377 ? -35.526 9.812 -45.271 1.00 11.69 453 TYR A O 1
ATOM 2941 N N . GLY A 1 378 ? -33.688 9.647 -46.623 1.00 11.55 454 GLY A N 1
ATOM 2942 C CA . GLY A 1 378 ? -34.391 9.961 -47.859 1.00 10.96 454 GLY A CA 1
ATOM 2943 C C . GLY A 1 378 ? -34.427 8.775 -48.815 1.00 11.10 454 GLY A C 1
ATOM 2944 O O . GLY A 1 378 ? -34.707 7.645 -48.398 1.00 11.71 454 GLY A O 1
ATOM 2945 N N . THR A 1 379 ? -34.155 9.021 -50.102 1.00 11.34 455 THR A N 1
ATOM 2946 C CA . THR A 1 379 ? -34.181 8.021 -51.165 1.00 11.16 455 THR A CA 1
ATOM 2947 C C . THR A 1 379 ? -32.950 8.153 -52.060 1.00 10.67 455 THR A C 1
ATOM 2948 O O . THR A 1 379 ? -32.334 9.237 -52.135 1.00 11.38 455 THR A O 1
ATOM 2952 N N . GLY A 1 380 ? -32.652 7.061 -52.750 1.00 9.82 456 GLY A N 1
ATOM 2953 C CA . GLY A 1 380 ? -31.539 7.082 -53.695 1.00 10.46 456 GLY A CA 1
ATOM 2954 C C . GLY A 1 380 ? -31.457 5.716 -54.367 1.00 10.40 456 GLY A C 1
ATOM 2955 O O . GLY A 1 380 ? -32.320 4.837 -54.249 1.00 11.19 456 GLY A O 1
ATOM 2956 N N . SER A 1 381 ? -30.353 5.513 -55.101 1.00 10.46 457 SER A N 1
ATOM 2957 C CA . SER A 1 381 ? -29.991 4.224 -55.686 1.00 10.31 457 SER A CA 1
ATOM 2958 C C . SER A 1 381 ? -28.486 4.223 -55.846 1.00 9.89 457 SER A C 1
ATOM 2959 O O . SER A 1 381 ? -27.911 5.205 -56.348 1.00 10.97 457 SER A O 1
ATOM 2962 N N . TRP A 1 382 ? -27.830 3.155 -55.384 1.00 9.25 458 TRP A N 1
ATOM 2963 C CA . TRP A 1 382 ? -26.358 3.098 -55.317 1.00 9.57 458 TRP A CA 1
ATOM 2964 C C . TRP A 1 382 ? -25.880 1.813 -56.007 1.00 9.38 458 TRP A C 1
ATOM 2965 O O . TRP A 1 382 ? -25.415 0.874 -55.351 1.00 10.02 458 TRP A O 1
ATOM 2976 N N . PRO A 1 383 ? -25.971 1.747 -57.347 1.00 9.18 459 PRO A N 1
ATOM 2977 C CA . PRO A 1 383 ? -25.563 0.568 -58.112 1.00 9.38 459 PRO A CA 1
ATOM 2978 C C . PRO A 1 383 ? -24.053 0.511 -58.301 1.00 8.90 459 PRO A C 1
ATOM 2979 O O . PRO A 1 383 ? -23.303 1.418 -57.887 1.00 9.84 459 PRO A O 1
ATOM 2983 N N . ASP A 1 384 ? -23.590 -0.570 -58.929 1.00 9.03 460 ASP A N 1
ATOM 2984 C CA . ASP A 1 384 ? -22.152 -0.724 -59.160 1.00 9.15 460 ASP A CA 1
ATOM 2985 C C . ASP A 1 384 ? -21.564 0.500 -59.887 1.00 8.80 460 ASP A C 1
ATOM 2986 O O . ASP A 1 384 ? -20.545 1.053 -59.429 1.00 9.01 460 ASP A O 1
ATOM 2991 N N . GLY A 1 385 ? -22.209 0.908 -60.979 1.00 9.22 461 GLY A N 1
ATOM 2992 C CA . GLY A 1 385 ? -21.807 2.122 -61.713 1.00 9.86 461 GLY A CA 1
ATOM 2993 C C . GLY A 1 385 ? -20.767 1.940 -62.817 1.00 9.70 461 GLY A C 1
ATOM 2994 O O . GLY A 1 385 ? -20.470 2.956 -63.499 1.00 9.92 461 GLY A O 1
ATOM 2995 N N . ALA A 1 386 ? -20.198 0.752 -63.010 1.00 8.48 462 ALA A N 1
ATOM 2996 C CA . ALA A 1 386 ? -19.259 0.624 -64.138 1.00 8.59 462 ALA A CA 1
ATOM 2997 C C . ALA A 1 386 ? -20.016 0.607 -65.451 1.00 9.15 462 ALA A C 1
ATOM 2998 O O . ALA A 1 386 ? -21.129 0.088 -65.586 1.00 10.09 462 ALA A O 1
ATOM 3000 N N . ASP A 1 387 ? -19.348 1.170 -66.472 1.00 8.94 463 ASP A N 1
ATOM 3001 C CA . ASP A 1 387 ? -19.846 1.064 -67.843 1.00 8.44 463 ASP A CA 1
ATOM 3002 C C . ASP A 1 387 ? -19.152 -0.153 -68.460 1.00 9.81 463 ASP A C 1
ATOM 3003 O O . ASP A 1 387 ? -17.923 -0.164 -68.648 1.00 9.58 463 ASP A O 1
ATOM 3008 N N . ILE A 1 388 ? -19.950 -1.196 -68.750 1.00 9.42 464 ILE A N 1
ATOM 3009 C CA . ILE A 1 388 ? -19.365 -2.456 -69.247 1.00 10.01 464 ILE A CA 1
ATOM 3010 C C . ILE A 1 388 ? -18.510 -2.247 -70.511 1.00 10.52 464 ILE A C 1
ATOM 3011 O O . ILE A 1 388 ? -17.556 -2.995 -70.735 1.00 11.40 464 ILE A O 1
ATOM 3016 N N . ASN A 1 389 ? -18.854 -1.199 -71.296 1.00 9.99 465 ASN A N 1
ATOM 3017 C CA . ASN A 1 389 ? -18.155 -0.957 -72.546 1.00 11.04 465 ASN A CA 1
ATOM 3018 C C . ASN A 1 389 ? -16.832 -0.260 -72.344 1.00 11.50 465 ASN A C 1
ATOM 3019 O O . ASN A 1 389 ? -16.057 -0.134 -73.316 1.00 14.38 465 ASN A O 1
ATOM 3024 N N . LEU A 1 390 ? -16.509 0.202 -71.120 1.00 10.27 466 LEU A N 1
ATOM 3025 C CA . LEU A 1 390 ? -15.225 0.824 -70.822 1.00 10.95 466 LEU A CA 1
ATOM 3026 C C . LEU A 1 390 ? -14.278 -0.154 -70.137 1.00 10.99 466 LEU A C 1
ATOM 3027 O O . LEU A 1 390 ? -13.176 0.244 -69.736 1.00 13.72 466 LEU A O 1
ATOM 3032 N N . MET A 1 391 ? -14.711 -1.398 -69.930 1.00 10.11 467 MET A N 1
ATOM 3033 C CA . MET A 1 391 ? -13.913 -2.342 -69.152 1.00 9.98 467 MET A CA 1
ATOM 3034 C C . MET A 1 391 ? -12.890 -3.095 -70.026 1.00 11.60 467 MET A C 1
ATOM 3035 O O . MET A 1 391 ? -13.216 -3.431 -71.176 1.00 12.14 467 MET A O 1
ATOM 3040 N N . PRO A 1 392 ? -11.762 -3.513 -69.462 1.00 11.39 468 PRO A N 1
ATOM 3041 C CA . PRO A 1 392 ? -10.946 -4.519 -70.133 1.00 11.23 468 PRO A CA 1
ATOM 3042 C C . PRO A 1 392 ? -11.757 -5.772 -70.393 1.00 11.21 468 PRO A C 1
ATOM 3043 O O . PRO A 1 392 ? -12.605 -6.155 -69.561 1.00 12.05 468 PRO A O 1
ATOM 3047 N N . ILE A 1 393 ? -11.489 -6.439 -71.513 1.00 13.38 469 ILE A N 1
ATOM 3048 C CA . ILE A 1 393 ? -12.238 -7.624 -71.886 1.00 13.39 469 ILE A CA 1
ATOM 3049 C C . ILE A 1 393 ? -11.909 -8.751 -70.895 1.00 12.90 469 ILE A C 1
ATOM 3050 O O . ILE A 1 393 ? -10.805 -8.809 -70.319 1.00 13.45 469 ILE A O 1
#